Protein AF-0000000080484641 (afdb_homodimer)

Organism: Haloferax mediterranei (strain ATCC 33500 / DSM 1411 / JCM 8866 / NBRC 14739 / NCIMB 2177 / R-4) (NCBI:txid523841)

pLDDT: mean 89.18, std 10.52, range [43.72, 98.56]

Solvent-accessible surface area (backbone atoms only — not comparable to full-atom values): 38291 Å² total; per-residue (Å²): 122,86,26,67,58,47,54,75,57,40,50,69,64,42,72,39,56,69,81,46,86,76,39,49,81,76,60,45,34,33,40,39,73,81,62,83,60,88,78,47,63,72,84,51,63,92,36,39,43,51,30,42,44,50,34,90,86,9,46,79,42,72,52,88,68,81,78,69,57,48,57,32,37,16,72,53,69,93,43,76,86,44,43,40,74,44,72,57,58,30,45,37,58,31,45,49,15,28,66,90,40,46,70,49,51,60,19,43,52,46,46,53,40,48,52,18,39,46,52,48,50,48,30,52,48,65,74,60,62,40,94,82,47,67,57,55,37,54,54,47,37,54,46,52,53,48,46,34,49,44,46,47,37,43,46,24,47,48,28,33,45,49,28,53,48,50,55,51,53,46,66,68,68,51,94,65,78,76,70,51,76,59,67,55,80,39,39,55,76,66,14,35,43,75,93,81,52,42,64,35,53,31,68,58,41,26,71,65,46,64,45,56,62,50,38,24,38,38,36,33,69,43,20,64,63,48,47,54,43,43,53,52,34,48,34,31,65,74,53,36,50,67,61,55,71,58,40,82,52,97,75,34,49,26,30,50,44,80,37,64,67,46,50,81,50,94,75,78,52,76,88,54,48,47,80,91,47,24,28,49,40,40,26,56,55,26,46,56,50,46,57,52,60,47,44,51,51,46,44,47,52,16,62,59,68,46,93,70,94,68,61,68,60,34,36,74,83,45,44,43,34,39,41,35,86,35,44,42,53,62,74,44,28,67,43,20,51,60,83,30,31,52,32,61,67,57,29,50,54,47,51,61,71,61,98,120,87,28,68,61,48,53,73,57,39,49,69,63,42,72,40,56,68,81,48,87,77,40,50,80,76,58,44,34,32,42,39,75,79,62,81,62,88,78,46,62,71,87,51,63,90,37,41,44,51,29,42,44,50,35,91,86,8,46,78,41,72,52,88,68,80,79,69,57,48,58,33,38,17,72,54,68,93,43,76,85,43,44,40,74,44,70,57,57,31,47,37,58,32,45,50,16,29,65,88,38,46,69,49,50,59,20,43,51,47,44,51,41,47,53,19,39,47,54,48,51,48,30,53,49,65,74,59,64,38,93,83,55,60,61,56,32,56,54,48,34,53,46,51,52,49,46,34,48,43,46,46,36,42,47,25,45,47,28,32,46,50,25,53,48,49,56,51,54,48,66,68,68,51,93,66,77,75,69,53,76,58,65,57,80,39,38,55,75,66,14,32,43,74,93,80,51,42,64,33,54,32,68,58,41,25,72,66,43,65,46,56,63,50,38,24,37,38,36,33,68,43,20,64,63,50,47,55,43,41,54,51,34,49,34,32,65,75,52,36,50,67,60,55,73,58,40,81,52,97,74,35,49,27,31,49,46,78,38,62,69,45,50,81,50,93,75,77,53,77,88,52,48,44,80,92,47,24,27,48,39,40,25,56,56,26,46,56,50,46,56,51,61,47,43,52,52,47,42,47,55,17,62,58,68,47,93,68,93,68,61,69,60,35,36,75,83,44,45,43,35,40,41,35,86,35,43,43,54,62,76,44,29,67,43,20,50,60,82,30,30,52,33,61,66,57,28,52,53,48,50,61,71,58,98

Radius of gyration: 27.82 Å; Cα contacts (8 Å, |Δi|>4): 1122; chains: 2; bounding box: 61×85×72 Å

Foldseek 3Di:
DPAAADLVQDVQPHLFHSPQVQADQLAQKEFAQPDDHPVDDPVCPNPRIWGWDADNNNYTDTDDDDDQFDKYKYLDDPDPLFWDFDPLQFCCNWFVRHPQQSVLVRVLVVLLVLLLVLLLQLLQLFVDPDDPDPVSFVVNFVSVLVNLVSLQVNLLSVQLNVQVSVVVQVVPPDPDCLPDRRDNGHLLVLAFDDPVGHGDALVNNCVVRVADSLLSVLSPVLNLLSVLSVVVNCCCVPVVDIFDTWDQDPLTIKDQCVGPPNVSDPQDDPVQADPNRIGFDQLVSLVSSLSSVCSSVSNVCSRPVDPTDTDGTRRPSIGMITRHLRSSSNVCSVCCSPVVVRCPVVSVVSVVSVD/DPAAADLVQDVQPHLFHSPQVQADQLAFKEFAQPDDHPSDDPVCPRPRIWGWDADNHNYTDTDDDDDQFDKYKYLDDPDPLFWDFDPLQFCCNWFVRHPQQSVLVRVLVVLLVLLLVLLLQLLQLFVDQDDPRQVSFVVNFVSVLVNLVSLQVNLLSVQLNVQVSVVVQVVPPDPDCLPDRRDNGGLLVLAFDDPVGHGDALVNNCVVRVADSLLSVLSPVLNLLSVLSVVVNCCCVPVVDIFDTWDQDPLTIKDQCVGPPNVSDPQDDPVQADPPRIGFDQLVSLVSSLSSVCSSVSNVCSRPVDPTDTDGTRRPSIGMITHHLRSSSNVCSVCCSPVVVRCPVVSVVSVVSVD

Secondary structure (DSSP, 8-state):
--S---HHHHHHHSS--S--TT------EEE-TT---TTS-GGGTT-SEEEEEE-TTSPEEEE----SSEEEEESS-SSTTT-B--HHHHHHHHT---HHHHTTHHHHHHHHHHHHHHHHHHHHHHHT--TT-THHHHHHHHHHHHHHHHHHHHHHHHHHHHHHHHHHHHHHH--S----PPPSS-THHHHEETTTTEEPPHHHHHHHH---HHHHHHHHHHHHHHHHHHHHHHHHHHH-----PEEE-SSSEEEETTSTTGGG-----GGG--GGGEEESHHHHHHHHHHHHHHHHHHHHHHTTS---PPPPSSTT-EEEEE-TTGGGGGGHHHHHTTTTT-HHHHHHHHHHH-/--S---HHHHHHHSS--S--TT------EEE-TT---TTS-GGGTT-SEEEEEE-TTSPEEEE----SSEEEEESS-SSTTT-B--HHHHHHHHT---HHHHTTHHHHHHHHHHHHHHHHHHHHHHHT--SS-HHHHHHHHHHHHHHHHHHHHHHHHHHHHHHHHHHHHHHHH-SS----PPPSS-THHHHEETTTTEEPPHHHHHHHH---HHHHHHHHHHHHHHHHHHHHHHHHHHH-----PEEE-SSSEEEETTSTTGGG-----GGG--GGGEEESHHHHHHHHHHHHHHHHHHHHHHTTS---PPPPSSTT-EEEEE-TTGGGGGGHHHHHTTTTT-HHHHHHHHHHH-

Sequence (710 aa):
MKGEVEFSELEKKTPFTTALRGRVIPAGNIYDPEHDNEELPDFTQGEDWLNFVPDAEGNLRFYKGEPISGVYFGKEPANPETDLNNTFVELYYQRLSFPHIAGLVPSLLDDLRNLATVLSKMAHYQSNIPSGSWAIQRFIQTELEYLFLQSRSIYDGLQFIIANTWKMIYSVEEEDDFSAQLPTSSFRKMALIGEDQEPISADSLVKKYGIPESLAEFYSNEAPIFSKIRDFRDSIVHHGDSPETIFITEDGLAVDTTAEPYCKFDIWENNQLLENELAPLWPFVAYVVKQTVTALDRFLSGLLAKPLHLPYKLAEGYDVYMRGPHITNLNHLDSLISSDQWGEEFVNTVEDRLFMKGEVEFSELEKKTPFTTALRGRVIPAGNIYDPEHDNEELPDFTQGEDWLNFVPDAEGNLRFYKGEPISGVYFGKEPANPETDLNNTFVELYYQRLSFPHIAGLVPSLLDDLRNLATVLSKMAHYQSNIPSGSWAIQRFIQTELEYLFLQSRSIYDGLQFIIANTWKMIYSVEEEDDFSAQLPTSSFRKMALIGEDQEPISADSLVKKYGIPESLAEFYSNEAPIFSKIRDFRDSIVHHGDSPETIFITEDGLAVDTTAEPYCKFDIWENNQLLENELAPLWPFVAYVVKQTVTALDRFLSGLLAKPLHLPYKLAEGYDVYMRGPHITNLNHLDSLISSDQWGEEFVNTVEDRLF

Nearest PDB structures (foldseek):
  7x8v-assembly5_E  TM=2.483E-01  e=1.360E+00  Oryza sativa Japonica Group
  2acl-assembly1_B  TM=1.605E-01  e=7.419E-01  Mus musculus
  8w6f-assembly2_B  TM=5.232E-01  e=1.969E+00  artificial sequences
  7x8v-assembly5_E  TM=2.472E-01  e=1.523E+00  Oryza sativa Japonica Group
  8w6f-assembly1_A  TM=2.973E-01  e=4.479E+00  artificial sequences

Structure (mmCIF, N/CA/C/O backbone):
data_AF-0000000080484641-model_v1
#
loop_
_entity.id
_entity.type
_entity.pdbx_description
1 polymer 'Apea-like HEPN domain-containing protein'
#
loop_
_atom_site.group_PDB
_atom_site.id
_atom_site.type_symbol
_atom_site.label_atom_id
_atom_site.label_alt_id
_atom_site.label_comp_id
_atom_site.label_asym_id
_atom_site.label_entity_id
_atom_site.label_seq_id
_atom_site.pdbx_PDB_ins_code
_atom_site.Cartn_x
_atom_site.Cartn_y
_atom_site.Cartn_z
_atom_site.occupancy
_atom_site.B_iso_or_equiv
_atom_site.auth_seq_id
_atom_site.auth_comp_id
_atom_site.auth_asym_id
_atom_site.auth_atom_id
_atom_site.pdbx_PDB_model_num
ATOM 1 N N . MET A 1 1 ? -12.57 23.25 4.684 1 44.5 1 MET A N 1
ATOM 2 C CA . MET A 1 1 ? -13.523 24.188 5.289 1 44.5 1 MET A CA 1
ATOM 3 C C . MET A 1 1 ? -14.117 25.109 4.242 1 44.5 1 MET A C 1
ATOM 5 O O . MET A 1 1 ? -13.391 25.859 3.582 1 44.5 1 MET A O 1
ATOM 9 N N . LYS A 1 2 ? -15.172 24.688 3.762 1 49.16 2 LYS A N 1
ATOM 10 C CA . LYS A 1 2 ? -15.727 25.297 2.555 1 49.16 2 LYS A CA 1
ATOM 11 C C . LYS A 1 2 ? -16.344 26.656 2.861 1 49.16 2 LYS A C 1
ATOM 13 O O . LYS A 1 2 ? -16.703 27.406 1.948 1 49.16 2 LYS A O 1
ATOM 18 N N . GLY A 1 3 ? -16.703 26.891 4.02 1 49.53 3 GLY A N 1
ATOM 19 C CA . GLY A 1 3 ? -17.422 28.156 4.117 1 49.53 3 GLY A CA 1
ATOM 20 C C . GLY A 1 3 ? -16.5 29.328 4.449 1 49.53 3 GLY A C 1
ATOM 21 O O . GLY A 1 3 ? -15.469 29.141 5.09 1 49.53 3 GLY A O 1
ATOM 22 N N . GLU A 1 4 ? -16.688 30.406 3.656 1 63.16 4 GLU A N 1
ATOM 23 C CA . GLU A 1 4 ? -15.969 31.641 3.979 1 63.16 4 GLU A CA 1
ATOM 24 C C . GLU A 1 4 ? -16.375 32.156 5.352 1 63.16 4 GLU A C 1
ATOM 26 O O . GLU A 1 4 ? -17.562 32.312 5.645 1 63.16 4 GLU A O 1
ATOM 31 N N . VAL A 1 5 ? -15.531 32.125 6.297 1 70.12 5 VAL A N 1
ATOM 32 C CA . VAL A 1 5 ? -15.789 32.562 7.664 1 70.12 5 VAL A CA 1
ATOM 33 C C . VAL A 1 5 ? -15.883 34.094 7.703 1 70.12 5 VAL A C 1
ATOM 35 O O . VAL A 1 5 ? -15.062 34.781 7.098 1 70.12 5 VAL A O 1
ATOM 38 N N . GLU A 1 6 ? -17.031 34.594 8.289 1 73.62 6 GLU A N 1
ATOM 39 C CA . GLU A 1 6 ? -17.109 36.031 8.539 1 73.62 6 GLU A CA 1
ATOM 40 C C . GLU A 1 6 ? -15.953 36.531 9.398 1 73.62 6 GLU A C 1
ATOM 42 O O . GLU A 1 6 ? -15.711 36 10.484 1 73.62 6 GLU A O 1
ATOM 47 N N . PHE A 1 7 ? -15.336 37.531 8.945 1 75.94 7 PHE A N 1
ATOM 48 C CA . PHE A 1 7 ? -14.125 38.031 9.57 1 75.94 7 PHE A CA 1
ATOM 49 C C . PHE A 1 7 ? -14.406 38.5 10.992 1 75.94 7 PHE A C 1
ATOM 51 O O . PHE A 1 7 ? -13.586 38.312 11.891 1 75.94 7 PHE A O 1
ATOM 58 N N . SER A 1 8 ? -15.562 39.125 11.18 1 76.38 8 SER A N 1
ATOM 59 C CA . SER A 1 8 ? -15.914 39.656 12.5 1 76.38 8 SER A CA 1
ATOM 60 C C . SER A 1 8 ? -16.016 38.531 13.523 1 76.38 8 SER A C 1
ATOM 62 O O . SER A 1 8 ? -15.562 38.688 14.664 1 76.38 8 SER A O 1
ATOM 64 N N . GLU A 1 9 ? -16.422 37.469 13.125 1 80.94 9 GLU A N 1
ATOM 65 C CA . GLU A 1 9 ? -16.578 36.312 14.008 1 80.94 9 GLU A CA 1
ATOM 66 C C . GLU A 1 9 ? -15.242 35.656 14.305 1 80.94 9 GLU A C 1
ATOM 68 O O . GLU A 1 9 ? -14.984 35.25 15.438 1 80.94 9 GLU A O 1
ATOM 73 N N . LEU A 1 10 ? -14.461 35.656 13.43 1 84.94 10 LEU A N 1
ATOM 74 C CA . LEU A 1 10 ? -13.164 35 13.547 1 84.94 10 LEU A CA 1
ATOM 75 C C . LEU A 1 10 ? -12.273 35.75 14.555 1 84.94 10 LEU A C 1
ATOM 77 O O . LEU A 1 10 ? -11.711 35.125 15.453 1 84.94 10 LEU A O 1
ATOM 81 N N . GLU A 1 11 ? -12.172 37 14.422 1 81.56 11 GLU A N 1
ATOM 82 C CA . GLU A 1 11 ? -11.258 37.812 15.234 1 81.56 11 GLU A CA 1
ATOM 83 C C . GLU A 1 11 ? -11.719 37.844 16.688 1 81.56 11 GLU A C 1
ATOM 85 O O . GLU A 1 11 ? -10.898 37.875 17.609 1 81.56 11 GLU A O 1
ATOM 90 N N . LYS A 1 12 ? -12.969 37.75 16.859 1 83.5 12 LYS A N 1
ATOM 91 C CA . LYS A 1 12 ? -13.531 37.875 18.203 1 83.5 12 LYS A CA 1
ATOM 92 C C . LYS A 1 12 ? -13.469 36.562 18.953 1 83.5 12 LYS A C 1
ATOM 94 O O . LYS A 1 12 ? -13.336 36.531 20.172 1 83.5 12 LYS A O 1
ATOM 99 N N . LYS A 1 13 ? -13.477 35.594 18.203 1 87.81 13 LYS A N 1
ATOM 100 C CA . LYS A 1 13 ? -13.75 34.312 18.875 1 87.81 13 LYS A CA 1
ATOM 101 C C . LYS A 1 13 ? -12.555 33.375 18.781 1 87.81 13 LYS A C 1
ATOM 103 O O . LYS A 1 13 ? -12.484 32.375 19.484 1 87.81 13 LYS A O 1
ATOM 108 N N . THR A 1 14 ? -11.656 33.719 17.969 1 90.25 14 THR A N 1
ATOM 109 C CA . THR A 1 14 ? -10.523 32.812 17.75 1 90.25 14 THR A CA 1
ATOM 110 C C . THR A 1 14 ? -9.211 33.594 17.75 1 90.25 14 THR A C 1
ATOM 112 O O . THR A 1 14 ? -9.211 34.812 17.672 1 90.25 14 THR A O 1
ATOM 115 N N . PRO A 1 15 ? -8.156 32.875 17.844 1 91.44 15 PRO A N 1
ATOM 116 C CA . PRO A 1 15 ? -6.859 33.562 17.844 1 91.44 15 PRO A CA 1
ATOM 117 C C . PRO A 1 15 ? -6.395 33.938 16.438 1 91.44 15 PRO A C 1
ATOM 119 O O . PRO A 1 15 ? -5.293 34.469 16.266 1 91.44 15 PRO A O 1
ATOM 122 N N . PHE A 1 16 ? -7.145 33.719 15.461 1 92.94 16 PHE A N 1
ATOM 123 C CA . PHE A 1 16 ? -6.715 33.906 14.078 1 92.94 16 PHE A CA 1
ATOM 124 C C . PHE A 1 16 ? -6.863 35.375 13.664 1 92.94 16 PHE A C 1
ATOM 126 O O . PHE A 1 16 ? -7.836 36.031 14.039 1 92.94 16 PHE A O 1
ATOM 133 N N . THR A 1 17 ? -5.891 35.781 12.891 1 91.19 17 THR A N 1
ATOM 134 C CA . THR A 1 17 ? -5.941 37.125 12.336 1 91.19 17 THR A CA 1
ATOM 135 C C . THR A 1 17 ? -7.02 37.219 11.258 1 91.19 17 THR A C 1
ATOM 137 O O . THR A 1 17 ? -7.379 36.219 10.633 1 91.19 17 THR A O 1
ATOM 140 N N . THR A 1 18 ? -7.484 38.406 11.039 1 87.88 18 THR A N 1
ATOM 141 C CA . THR A 1 18 ? -8.414 38.656 9.945 1 87.88 18 THR A CA 1
ATOM 142 C C . THR A 1 18 ? -7.664 39.031 8.672 1 87.88 18 THR A C 1
ATOM 144 O O . THR A 1 18 ? -8.242 39.062 7.582 1 87.88 18 THR A O 1
ATOM 147 N N . ALA A 1 19 ? -6.449 39.406 8.852 1 86.75 19 ALA A N 1
ATOM 148 C CA . ALA A 1 19 ? -5.617 39.688 7.688 1 86.75 19 ALA A CA 1
ATOM 149 C C . ALA A 1 19 ? -5.105 38.406 7.043 1 86.75 19 ALA A C 1
ATOM 151 O O . ALA A 1 19 ? -3.902 38.156 7.039 1 86.75 19 ALA A O 1
ATOM 152 N N . LEU A 1 20 ? -5.98 37.75 6.445 1 88.19 20 LEU A N 1
ATOM 153 C CA . LEU A 1 20 ? -5.656 36.438 5.895 1 88.19 20 LEU A CA 1
ATOM 154 C C . LEU A 1 20 ? -4.816 36.562 4.629 1 88.19 20 LEU A C 1
ATOM 156 O O . LEU A 1 20 ? -4.004 35.688 4.324 1 88.19 20 LEU A O 1
ATOM 160 N N . ARG A 1 21 ? -5.023 37.656 3.883 1 86.56 21 ARG A N 1
ATOM 161 C CA . ARG A 1 21 ? -4.254 37.969 2.68 1 86.56 21 ARG A CA 1
ATOM 162 C C . ARG A 1 21 ? -4.309 36.781 1.7 1 86.56 21 ARG A C 1
ATOM 164 O O . ARG A 1 21 ? -3.271 36.312 1.238 1 86.56 21 ARG A O 1
ATOM 171 N N . GLY A 1 22 ? -5.5 36.25 1.446 1 86 22 GLY A N 1
ATOM 172 C CA . GLY A 1 22 ? -5.719 35.188 0.465 1 86 22 GLY A CA 1
ATOM 173 C C . GLY A 1 22 ? -5.605 33.781 1.047 1 86 22 GLY A C 1
ATOM 174 O O . GLY A 1 22 ? -5.895 32.812 0.369 1 86 22 GLY A O 1
ATOM 175 N N . ARG A 1 23 ? -5.211 33.75 2.314 1 90.25 23 ARG A N 1
ATOM 176 C CA . ARG A 1 23 ? -5.078 32.438 2.98 1 90.25 23 ARG A CA 1
ATOM 177 C C . ARG A 1 23 ? -6.406 32 3.574 1 90.25 23 ARG A C 1
ATOM 179 O O . ARG A 1 23 ? -7.367 32.781 3.621 1 90.25 23 ARG A O 1
ATOM 186 N N . VAL A 1 24 ? -6.41 30.719 3.904 1 89.38 24 VAL A N 1
ATOM 187 C CA . VAL A 1 24 ? -7.555 30.141 4.602 1 89.38 24 VAL A CA 1
ATOM 188 C C . VAL A 1 24 ? -7.113 29.625 5.969 1 89.38 24 VAL A C 1
ATOM 190 O O . VAL A 1 24 ? -5.918 29.484 6.23 1 89.38 24 VAL A O 1
ATOM 193 N N . ILE A 1 25 ? -8.086 29.469 6.809 1 89.06 25 ILE A N 1
ATOM 194 C CA . ILE A 1 25 ? -7.816 28.797 8.078 1 89.06 25 ILE A CA 1
ATOM 195 C C . ILE A 1 25 ? -7.812 27.281 7.867 1 89.06 25 ILE A C 1
ATOM 197 O O . ILE A 1 25 ? -8.867 26.672 7.641 1 89.06 25 ILE A O 1
ATOM 201 N N . PRO A 1 26 ? -6.664 26.656 8.055 1 86.88 26 PRO A N 1
ATOM 202 C CA . PRO A 1 26 ? -6.531 25.266 7.609 1 86.88 26 PRO A CA 1
ATOM 203 C C . PRO A 1 26 ? -7.102 24.281 8.617 1 86.88 26 PRO A C 1
ATOM 205 O O . PRO A 1 26 ? -7.332 23.109 8.281 1 86.88 26 PRO A O 1
ATOM 208 N N . ALA A 1 27 ? -7.258 24.688 9.883 1 85.56 27 ALA A N 1
ATOM 209 C CA . ALA A 1 27 ? -7.801 23.812 10.922 1 85.56 27 ALA A CA 1
ATOM 210 C C . ALA A 1 27 ? -8.516 24.625 12 1 85.56 27 ALA A C 1
ATOM 212 O O . ALA A 1 27 ? -8.047 25.688 12.398 1 85.56 27 ALA A O 1
ATOM 213 N N . GLY A 1 28 ? -9.602 24.047 12.43 1 88 28 GLY A N 1
ATOM 214 C CA . GLY A 1 28 ? -10.391 24.734 13.438 1 88 28 GLY A CA 1
ATOM 215 C C . GLY A 1 28 ? -10.211 24.156 14.828 1 88 28 GLY A C 1
ATOM 216 O O . GLY A 1 28 ? -11.109 24.266 15.672 1 88 28 GLY A O 1
ATOM 217 N N . ASN A 1 29 ? -9.094 23.516 15.062 1 94.5 29 ASN A N 1
ATOM 218 C CA . ASN A 1 29 ? -8.781 22.938 16.375 1 94.5 29 ASN A CA 1
ATOM 219 C C . ASN A 1 29 ? -7.754 23.781 17.109 1 94.5 29 ASN A C 1
ATOM 221 O O . ASN A 1 29 ? -6.648 24.016 16.609 1 94.5 29 ASN A O 1
ATOM 225 N N . ILE A 1 30 ? -8.156 24.203 18.312 1 95.31 30 ILE A N 1
ATOM 226 C CA . ILE A 1 30 ? -7.297 25.062 19.141 1 95.31 30 ILE A CA 1
ATOM 227 C C . ILE A 1 30 ? -7.203 24.484 20.547 1 95.31 30 ILE A C 1
ATOM 229 O O . ILE A 1 30 ? -8.219 24.125 21.141 1 95.31 30 ILE A O 1
ATOM 233 N N . TYR A 1 31 ? -6.027 24.328 21 1 96.56 31 TYR A N 1
ATOM 234 C CA . TYR A 1 31 ? -5.781 23.953 22.391 1 96.56 31 TYR A CA 1
ATOM 235 C C . TYR A 1 31 ? -5.25 25.141 23.188 1 96.56 31 TYR A C 1
ATOM 237 O O . TYR A 1 31 ? -4.125 25.594 22.953 1 96.56 31 TYR A O 1
ATOM 245 N N . ASP A 1 32 ? -6.066 25.625 24.078 1 93.62 32 ASP A N 1
ATOM 246 C CA . ASP A 1 32 ? -5.707 26.766 24.906 1 93.62 32 ASP A CA 1
ATOM 247 C C . ASP A 1 32 ? -6.438 26.719 26.25 1 93.62 32 ASP A C 1
ATOM 249 O O . ASP A 1 32 ? -7.477 27.359 26.422 1 93.62 32 ASP A O 1
ATOM 253 N N . PRO A 1 33 ? -5.812 26.141 27.203 1 91.44 33 PRO A N 1
ATOM 254 C CA . PRO A 1 33 ? -6.449 25.984 28.516 1 91.44 33 PRO A CA 1
ATOM 255 C C . PRO A 1 33 ? -6.715 27.328 29.203 1 91.44 33 PRO A C 1
ATOM 257 O O . PRO A 1 33 ? -7.547 27.391 30.109 1 91.44 33 PRO A O 1
ATOM 260 N N . GLU A 1 34 ? -6.098 28.344 28.766 1 87.12 34 GLU A N 1
ATOM 261 C CA . GLU A 1 34 ? -6.227 29.641 29.438 1 87.12 34 GLU A CA 1
ATOM 262 C C . GLU A 1 34 ? -7.145 30.578 28.656 1 87.12 34 GLU A C 1
ATOM 264 O O . GLU A 1 34 ? -7.297 31.734 29.016 1 87.12 34 GLU A O 1
ATOM 269 N N . HIS A 1 35 ? -7.676 29.906 27.688 1 84.06 35 HIS A N 1
ATOM 270 C CA . HIS A 1 35 ? -8.516 30.766 26.859 1 84.06 35 HIS A CA 1
ATOM 271 C C . HIS A 1 35 ? -9.805 31.141 27.594 1 84.06 35 HIS A C 1
ATOM 273 O O . HIS A 1 35 ? -10.516 30.266 28.094 1 84.06 35 HIS A O 1
ATOM 279 N N . ASP A 1 36 ? -10 32.5 27.828 1 80.31 36 ASP A N 1
ATOM 280 C CA . ASP A 1 36 ? -11.242 33.031 28.391 1 80.31 36 ASP A CA 1
ATOM 281 C C . ASP A 1 36 ? -11.836 34.094 27.484 1 80.31 36 ASP A C 1
ATOM 283 O O . ASP A 1 36 ? -11.25 35.156 27.312 1 80.31 36 ASP A O 1
ATOM 287 N N . ASN A 1 37 ? -12.953 33.656 26.828 1 81.19 37 ASN A N 1
ATOM 288 C CA . ASN A 1 37 ? -13.609 34.594 25.922 1 81.19 37 ASN A CA 1
ATOM 289 C C . ASN A 1 37 ? -15.125 34.562 26.109 1 81.19 37 ASN A C 1
ATOM 291 O O . ASN A 1 37 ? -15.773 33.531 25.891 1 81.19 37 ASN A O 1
ATOM 295 N N . GLU A 1 38 ? -15.719 35.75 26.391 1 84.69 38 GLU A N 1
ATOM 296 C CA . GLU A 1 38 ? -17.141 35.875 26.672 1 84.69 38 GLU A CA 1
ATOM 297 C C . GLU A 1 38 ? -17.969 35.75 25.406 1 84.69 38 GLU A C 1
ATOM 299 O O . GLU A 1 38 ? -19.172 35.469 25.469 1 84.69 38 GLU A O 1
ATOM 304 N N . GLU A 1 39 ? -17.312 35.812 24.312 1 85.81 39 GLU A N 1
ATOM 305 C CA . GLU A 1 39 ? -18.031 35.75 23.031 1 85.81 39 GLU A CA 1
ATOM 306 C C . GLU A 1 39 ? -18.266 34.312 22.609 1 85.81 39 GLU A C 1
ATOM 308 O O . GLU A 1 39 ? -19.047 34.062 21.688 1 85.81 39 GLU A O 1
ATOM 313 N N . LEU A 1 40 ? -17.672 33.406 23.281 1 89.5 40 LEU A N 1
ATOM 314 C CA . LEU A 1 40 ? -17.828 32 22.953 1 89.5 40 LEU A CA 1
ATOM 315 C C . LEU A 1 40 ? -19.062 31.406 23.625 1 89.5 40 LEU A C 1
ATOM 317 O O . LEU A 1 40 ? -19.547 31.953 24.625 1 89.5 40 LEU A O 1
ATOM 321 N N . PRO A 1 41 ? -19.578 30.344 22.984 1 88.94 41 PRO A N 1
ATOM 322 C CA . PRO A 1 41 ? -20.703 29.672 23.656 1 88.94 41 PRO A CA 1
ATOM 323 C C . PRO A 1 41 ? -20.375 29.234 25.078 1 88.94 41 PRO A C 1
ATOM 325 O O . PRO A 1 41 ? -19.25 28.812 25.344 1 88.94 41 PRO A O 1
ATOM 328 N N . ASP A 1 42 ? -21.375 29.219 25.891 1 88.69 42 ASP A N 1
ATOM 329 C CA . ASP A 1 42 ? -21.203 28.922 27.312 1 88.69 42 ASP A CA 1
ATOM 330 C C . ASP A 1 42 ? -20.562 27.562 27.531 1 88.69 42 ASP A C 1
ATOM 332 O O . ASP A 1 42 ? -19.75 27.375 28.438 1 88.69 42 ASP A O 1
ATOM 336 N N . PHE A 1 43 ? -20.938 26.688 26.734 1 87.31 43 PHE A N 1
ATOM 337 C CA . PHE A 1 43 ? -20.5 25.312 26.953 1 87.31 43 PHE A CA 1
ATOM 338 C C . PHE A 1 43 ? -19.016 25.172 26.688 1 87.31 43 PHE A C 1
ATOM 340 O O . PHE A 1 43 ? -18.406 24.156 27.047 1 87.31 43 PHE A O 1
ATOM 347 N N . THR A 1 44 ? -18.453 26.125 26.031 1 87.56 44 THR A N 1
ATOM 348 C CA . THR A 1 44 ? -17.016 26.094 25.766 1 87.56 44 THR A CA 1
ATOM 349 C C . THR A 1 44 ? -16.234 26.578 26.984 1 87.56 44 THR A C 1
ATOM 351 O O . THR A 1 44 ? -15.016 26.406 27.047 1 87.56 44 THR A O 1
ATOM 354 N N . GLN A 1 45 ? -16.938 27.172 27.906 1 83.69 45 GLN A N 1
ATOM 355 C CA . GLN A 1 45 ? -16.266 27.734 29.062 1 83.69 45 GLN A CA 1
ATOM 356 C C . GLN A 1 45 ? -15.609 26.641 29.906 1 83.69 45 GLN A C 1
ATOM 358 O O . GLN A 1 45 ? -16.25 25.641 30.25 1 83.69 45 GLN A O 1
ATOM 363 N N . GLY A 1 46 ? -14.336 26.844 30.203 1 82.44 46 GLY A N 1
ATOM 364 C CA . GLY A 1 46 ? -13.586 25.891 31.016 1 82.44 46 GLY A CA 1
ATOM 365 C C . GLY A 1 46 ? -13.016 24.75 30.203 1 82.44 46 GLY A C 1
ATOM 366 O O . GLY A 1 46 ? -12.312 23.891 30.75 1 82.44 46 GLY A O 1
ATOM 367 N N . GLU A 1 47 ? -13.32 24.766 28.922 1 89.5 47 GLU A N 1
ATOM 368 C CA . GLU A 1 47 ? -12.766 23.719 28.047 1 89.5 47 GLU A CA 1
ATOM 369 C C . GLU A 1 47 ? -11.359 24.094 27.578 1 89.5 47 GLU A C 1
ATOM 371 O O . GLU A 1 47 ? -11.102 25.25 27.25 1 89.5 47 GLU A O 1
ATOM 376 N N . ASP A 1 48 ? -10.492 23.125 27.625 1 93.75 48 ASP A N 1
ATOM 377 C CA . ASP A 1 48 ? -9.133 23.359 27.156 1 93.75 48 ASP A CA 1
ATOM 378 C C . ASP A 1 48 ? -9.094 23.438 25.625 1 93.75 48 ASP A C 1
ATOM 380 O O . ASP A 1 48 ? -8.227 24.109 25.062 1 93.75 48 ASP A O 1
ATOM 384 N N . TRP A 1 49 ? -10 22.703 25.047 1 95 49 TRP A N 1
ATOM 385 C CA . TRP A 1 49 ? -10.062 22.641 23.594 1 95 49 TRP A CA 1
ATOM 386 C C . TRP A 1 49 ? -11.188 23.516 23.047 1 95 49 TRP A C 1
ATOM 388 O O . TRP A 1 49 ? -12.297 23.5 23.578 1 95 49 TRP A O 1
ATOM 398 N N . LEU A 1 50 ? -10.82 24.297 22.094 1 92.38 50 LEU A N 1
ATOM 399 C CA . LEU A 1 50 ? -11.773 25.094 21.312 1 92.38 50 LEU A CA 1
ATOM 400 C C . LEU A 1 50 ? -11.82 24.625 19.859 1 92.38 50 LEU A C 1
ATOM 402 O O . LEU A 1 50 ? -10.961 24.984 19.062 1 92.38 50 LEU A O 1
ATOM 406 N N . ASN A 1 51 ? -12.844 23.906 19.516 1 92.69 51 ASN A N 1
ATOM 407 C CA . ASN A 1 51 ? -13 23.375 18.156 1 92.69 51 ASN A CA 1
ATOM 408 C C . ASN A 1 51 ? -14.148 24.047 17.422 1 92.69 51 ASN A C 1
ATOM 410 O O . ASN A 1 51 ? -15.203 24.312 18 1 92.69 51 ASN A O 1
ATOM 414 N N . PHE A 1 52 ? -13.859 24.406 16.172 1 90.44 52 PHE A N 1
ATOM 415 C CA . PHE A 1 52 ? -14.945 25.016 15.422 1 90.44 52 PHE A CA 1
ATOM 416 C C . PHE A 1 52 ? -14.875 24.625 13.945 1 90.44 52 PHE A C 1
ATOM 418 O O . PHE A 1 52 ? -13.836 24.156 13.477 1 90.44 52 PHE A O 1
ATOM 425 N N . VAL A 1 53 ? -16.047 24.641 13.234 1 87.25 53 VAL A N 1
ATOM 426 C CA . VAL A 1 53 ? -16.172 24.484 11.789 1 87.25 53 VAL A CA 1
ATOM 427 C C . VAL A 1 53 ? -17.078 25.578 11.219 1 87.25 53 VAL A C 1
ATOM 429 O O . VAL A 1 53 ? -18.047 25.984 11.867 1 87.25 53 VAL A O 1
ATOM 432 N N . PRO A 1 54 ? -16.609 26.031 10.109 1 81 54 PRO A N 1
ATOM 433 C CA . PRO A 1 54 ? -17.531 26.984 9.477 1 81 54 PRO A CA 1
ATOM 434 C C . PRO A 1 54 ? -18.766 26.312 8.906 1 81 54 PRO A C 1
ATOM 436 O O . PRO A 1 54 ? -18.688 25.203 8.375 1 81 54 PRO A O 1
ATOM 439 N N . ASP A 1 55 ? -19.859 26.938 9.094 1 78.25 55 ASP A N 1
ATOM 440 C CA . ASP A 1 55 ? -21.078 26.422 8.453 1 78.25 55 ASP A CA 1
ATOM 441 C C . ASP A 1 55 ? -21.25 27.016 7.055 1 78.25 55 ASP A C 1
ATOM 443 O O . ASP A 1 55 ? -20.359 27.719 6.559 1 78.25 55 ASP A O 1
ATOM 447 N N . ALA A 1 56 ? -22.312 26.641 6.41 1 75.44 56 ALA A N 1
ATOM 448 C CA . ALA A 1 56 ? -22.578 27.031 5.023 1 75.44 56 ALA A CA 1
ATOM 449 C C . ALA A 1 56 ? -22.688 28.547 4.891 1 75.44 56 ALA A C 1
ATOM 451 O O . ALA A 1 56 ? -22.391 29.109 3.834 1 75.44 56 ALA A O 1
ATOM 452 N N . GLU A 1 57 ? -23.109 29.156 5.973 1 75.88 57 GLU A N 1
ATOM 453 C CA . GLU A 1 57 ? -23.328 30.609 5.938 1 75.88 57 GLU A CA 1
ATOM 454 C C . GLU A 1 57 ? -22.062 31.359 6.359 1 75.88 57 GLU A C 1
ATOM 456 O O . GLU A 1 57 ? -22.031 32.594 6.324 1 75.88 57 GLU A O 1
ATOM 461 N N . GLY A 1 58 ? -21.031 30.625 6.746 1 75.12 58 GLY A N 1
ATOM 462 C CA . GLY A 1 58 ? -19.781 31.25 7.137 1 75.12 58 GLY A CA 1
ATOM 463 C C . GLY A 1 58 ? -19.656 31.469 8.633 1 75.12 58 GLY A C 1
ATOM 464 O O . GLY A 1 58 ? -18.656 32.031 9.109 1 75.12 58 GLY A O 1
ATOM 465 N N . ASN A 1 59 ? -20.688 31.047 9.32 1 80.62 59 ASN A N 1
ATOM 466 C CA . ASN A 1 59 ? -20.641 31.156 10.773 1 80.62 59 ASN A CA 1
ATOM 467 C C . ASN A 1 59 ? -19.812 30.031 11.383 1 80.62 59 ASN A C 1
ATOM 469 O O . ASN A 1 59 ? -19.781 28.922 10.844 1 80.62 59 ASN A O 1
ATOM 473 N N . LEU A 1 60 ? -19.234 30.453 12.555 1 87.25 60 LEU A N 1
ATOM 474 C CA . LEU A 1 60 ? -18.438 29.438 13.25 1 87.25 60 LEU A CA 1
ATOM 475 C C . LEU A 1 60 ? -19.328 28.594 14.148 1 87.25 60 LEU A C 1
ATOM 477 O O . LEU A 1 60 ? -20.047 29.109 15 1 87.25 60 LEU A O 1
ATOM 481 N N . ARG A 1 61 ? -19.266 27.359 13.883 1 89.44 61 ARG A N 1
ATOM 482 C CA . ARG A 1 61 ? -19.922 26.391 14.766 1 89.44 61 ARG A CA 1
ATOM 483 C C . ARG A 1 61 ? -18.906 25.703 15.672 1 89.44 61 ARG A C 1
ATOM 485 O O . ARG A 1 61 ? -17.969 25.062 15.18 1 89.44 61 ARG A O 1
ATOM 492 N N . PHE A 1 62 ? -19.156 25.844 16.969 1 90.56 62 PHE A N 1
ATOM 493 C CA . PHE A 1 62 ? -18.234 25.281 17.953 1 90.56 62 PHE A CA 1
ATOM 494 C C . PHE A 1 62 ? -18.734 23.922 18.453 1 90.56 62 PHE A C 1
ATOM 496 O O . PHE A 1 62 ? -19.938 23.672 18.453 1 90.56 62 PHE A O 1
ATOM 503 N N . TYR A 1 63 ? -17.797 23.031 18.766 1 88.88 63 TYR A N 1
ATOM 504 C CA . TYR A 1 63 ? -18.156 21.719 19.297 1 88.88 63 TYR A CA 1
ATOM 505 C C . TYR A 1 63 ? -17.156 21.281 20.359 1 88.88 63 TYR A C 1
ATOM 507 O O . TYR A 1 63 ? -16 21.719 20.359 1 88.88 63 TYR A O 1
ATOM 515 N N . LYS A 1 64 ? -17.688 20.438 21.25 1 88.12 64 LYS A N 1
ATOM 516 C CA . LYS A 1 64 ? -16.859 19.906 22.328 1 88.12 64 LYS A CA 1
ATOM 517 C C . LYS A 1 64 ? -16.109 18.656 21.875 1 88.12 64 LYS A C 1
ATOM 519 O O . LYS A 1 64 ? -16.625 17.859 21.078 1 88.12 64 LYS A O 1
ATOM 524 N N . GLY A 1 65 ? -14.883 18.547 22.453 1 89.12 65 GLY A N 1
ATOM 525 C CA . GLY A 1 65 ? -14.164 17.312 22.234 1 89.12 65 GLY A CA 1
ATOM 526 C C . GLY A 1 65 ? -12.68 17.5 22.016 1 89.12 65 GLY A C 1
ATOM 527 O O . GLY A 1 65 ? -12.242 18.547 21.531 1 89.12 65 GLY A O 1
ATOM 528 N N . GLU A 1 66 ? -11.961 16.5 22.453 1 90.88 66 GLU A N 1
ATOM 529 C CA . GLU A 1 66 ? -10.523 16.438 22.188 1 90.88 66 GLU A CA 1
ATOM 530 C C . GLU A 1 66 ? -10.227 15.594 20.953 1 90.88 66 GLU A C 1
ATOM 532 O O . GLU A 1 66 ? -10.586 14.414 20.891 1 90.88 66 GLU A O 1
ATOM 537 N N . PRO A 1 67 ? -9.562 16.203 20 1 90.06 67 PRO A N 1
ATOM 538 C CA . PRO A 1 67 ? -9.242 15.406 18.812 1 90.06 67 PRO A CA 1
ATOM 539 C C . PRO A 1 67 ? -8.203 14.32 19.109 1 90.06 67 PRO A C 1
ATOM 541 O O . PRO A 1 67 ? -7.191 14.594 19.75 1 90.06 67 PRO A O 1
ATOM 544 N N . ILE A 1 68 ? -8.43 13.164 18.562 1 84.75 68 ILE A N 1
ATOM 545 C CA . ILE A 1 68 ? -7.512 12.047 18.734 1 84.75 68 ILE A CA 1
ATOM 546 C C . ILE A 1 68 ? -6.383 12.148 17.703 1 84.75 68 ILE A C 1
ATOM 548 O O . ILE A 1 68 ? -5.25 11.742 17.984 1 84.75 68 ILE A O 1
ATOM 552 N N . SER A 1 69 ? -6.746 12.672 16.562 1 89.19 69 SER A N 1
ATOM 553 C CA . SER A 1 69 ? -5.797 12.852 15.469 1 89.19 69 SER A CA 1
ATOM 554 C C . SER A 1 69 ? -6.051 14.156 14.719 1 89.19 69 SER A C 1
ATOM 556 O O . SER A 1 69 ? -7.168 14.672 14.734 1 89.19 69 SER A O 1
ATOM 558 N N . GLY A 1 70 ? -4.988 14.727 14.172 1 90.88 70 GLY A N 1
ATOM 559 C CA . GLY A 1 70 ? -5.133 15.945 13.391 1 90.88 70 GLY A CA 1
ATOM 560 C C . GLY A 1 70 ? -4.047 16.969 13.664 1 90.88 70 GLY A C 1
ATOM 561 O O . GLY A 1 70 ? -2.953 16.609 14.109 1 90.88 70 GLY A O 1
ATOM 562 N N . VAL A 1 71 ? -4.375 18.125 13.195 1 95.62 71 VAL A N 1
ATOM 563 C CA . VAL A 1 71 ? -3.496 19.266 13.422 1 95.62 71 VAL A CA 1
ATOM 564 C C . VAL A 1 71 ? -4.23 20.344 14.219 1 95.62 71 VAL A C 1
ATOM 566 O O . VAL A 1 71 ? -5.438 20.531 14.062 1 95.62 71 VAL A O 1
ATOM 569 N N . TYR A 1 72 ? -3.51 20.953 15.156 1 96.31 72 TYR A N 1
ATOM 570 C CA . TYR A 1 72 ? -4.156 21.984 15.961 1 96.31 72 TYR A CA 1
ATOM 571 C C . TYR A 1 72 ? -3.18 23.094 16.312 1 96.31 72 TYR A C 1
ATOM 573 O O . TYR A 1 72 ? -1.963 22.922 16.219 1 96.31 72 TYR A O 1
ATOM 581 N N . PHE A 1 73 ? -3.781 24.234 16.609 1 97.12 73 PHE A N 1
ATOM 582 C CA . PHE A 1 73 ? -3.023 25.375 17.109 1 97.12 73 PHE A CA 1
ATOM 583 C C . PHE A 1 73 ? -3.016 25.391 18.641 1 97.12 73 PHE A C 1
ATOM 585 O O . PHE A 1 73 ? -4.059 25.219 19.266 1 97.12 73 PHE A O 1
ATOM 592 N N . GLY A 1 74 ? -1.837 25.578 19.203 1 97.12 74 GLY A N 1
ATOM 593 C CA . GLY A 1 74 ? -1.742 25.625 20.641 1 97.12 74 GLY A CA 1
ATOM 594 C C . GLY A 1 74 ? -0.601 26.484 21.141 1 97.12 74 GLY A C 1
ATOM 595 O O . GLY A 1 74 ? 0.403 26.656 20.438 1 97.12 74 GLY A O 1
ATOM 596 N N . LYS A 1 75 ? -0.772 27.031 22.297 1 95.12 75 LYS A N 1
ATOM 597 C CA . LYS A 1 75 ? 0.319 27.75 22.938 1 95.12 75 LYS A CA 1
ATOM 598 C C . LYS A 1 75 ? 1.367 26.797 23.5 1 95.12 75 LYS A C 1
ATOM 600 O O . LYS A 1 75 ? 2.521 27.188 23.703 1 95.12 75 LYS A O 1
ATOM 605 N N . GLU A 1 76 ? 0.876 25.672 23.766 1 95.25 76 GLU A N 1
ATOM 606 C CA . GLU A 1 76 ? 1.659 24.5 24.188 1 95.25 76 GLU A CA 1
ATOM 607 C C . GLU A 1 76 ? 1.034 23.203 23.688 1 95.25 76 GLU A C 1
ATOM 609 O O . GLU A 1 76 ? -0.135 23.188 23.297 1 95.25 76 GLU A O 1
ATOM 614 N N . PRO A 1 77 ? 1.879 22.234 23.594 1 96.06 77 PRO A N 1
ATOM 615 C CA . PRO A 1 77 ? 1.246 20.984 23.172 1 96.06 77 PRO A CA 1
ATOM 616 C C . PRO A 1 77 ? 0.274 20.438 24.219 1 96.06 77 PRO A C 1
ATOM 618 O O . PRO A 1 77 ? 0.549 20.516 25.422 1 96.06 77 PRO A O 1
ATOM 621 N N . ALA A 1 78 ? -0.813 19.922 23.75 1 95.88 78 ALA A N 1
ATOM 622 C CA . ALA A 1 78 ? -1.765 19.281 24.656 1 95.88 78 ALA A CA 1
ATOM 623 C C . ALA A 1 78 ? -1.146 18.062 25.344 1 95.88 78 ALA A C 1
ATOM 625 O O . ALA A 1 78 ? -1.383 17.828 26.516 1 95.88 78 ALA A O 1
ATOM 626 N N . ASN A 1 79 ? -0.433 17.297 24.578 1 93.31 79 ASN A N 1
ATOM 627 C CA . ASN A 1 79 ? 0.37 16.188 25.094 1 93.31 79 ASN A CA 1
ATOM 628 C C . ASN A 1 79 ? 1.829 16.312 24.672 1 93.31 79 ASN A C 1
ATOM 630 O O . ASN A 1 79 ? 2.186 15.914 23.547 1 93.31 79 ASN A O 1
ATOM 634 N N . PRO A 1 80 ? 2.641 16.719 25.516 1 91.31 80 PRO A N 1
ATOM 635 C CA . PRO A 1 80 ? 4.039 16.969 25.156 1 91.31 80 PRO A CA 1
ATOM 636 C C . PRO A 1 80 ? 4.793 15.672 24.844 1 91.31 80 PRO A C 1
ATOM 638 O O . PRO A 1 80 ? 5.836 15.711 24.188 1 91.31 80 PRO A O 1
ATOM 641 N N . GLU A 1 81 ? 4.285 14.602 25.25 1 84.88 81 GLU A N 1
ATOM 642 C CA . GLU A 1 81 ? 4.965 13.328 25.047 1 84.88 81 GLU A CA 1
ATOM 643 C C . GLU A 1 81 ? 4.688 12.766 23.656 1 84.88 81 GLU A C 1
ATOM 645 O O . GLU A 1 81 ? 5.516 12.039 23.094 1 84.88 81 GLU A O 1
ATOM 650 N N . THR A 1 82 ? 3.576 13.203 23.109 1 88.81 82 THR A N 1
ATOM 651 C CA . THR A 1 82 ? 3.168 12.469 21.906 1 88.81 82 THR A CA 1
ATOM 652 C C . THR A 1 82 ? 2.936 13.43 20.75 1 88.81 82 THR A C 1
ATOM 654 O O . THR A 1 82 ? 3.061 13.047 19.578 1 88.81 82 THR A O 1
ATOM 657 N N . ASP A 1 83 ? 2.561 14.648 21 1 93.88 83 ASP A N 1
ATOM 658 C CA . ASP A 1 83 ? 2.248 15.586 19.938 1 93.88 83 ASP A CA 1
ATOM 659 C C . ASP A 1 83 ? 3.52 16.203 19.359 1 93.88 83 ASP A C 1
ATOM 661 O O . ASP A 1 83 ? 4.457 16.516 20.094 1 93.88 83 ASP A O 1
ATOM 665 N N . LEU A 1 84 ? 3.514 16.312 18.031 1 93.5 84 LEU A N 1
ATOM 666 C CA . LEU A 1 84 ? 4.738 16.719 17.344 1 93.5 84 LEU A CA 1
ATOM 667 C C . LEU A 1 84 ? 4.613 18.141 16.797 1 93.5 84 LEU A C 1
ATOM 669 O O . LEU A 1 84 ? 3.564 18.5 16.266 1 93.5 84 LEU A O 1
ATOM 673 N N . ASN A 1 85 ? 5.621 18.875 17.047 1 92.81 85 ASN A N 1
ATOM 674 C CA . ASN A 1 85 ? 5.793 20.156 16.359 1 92.81 85 ASN A CA 1
ATOM 675 C C . ASN A 1 85 ? 6.809 20.047 15.234 1 92.81 85 ASN A C 1
ATOM 677 O O . ASN A 1 85 ? 7.988 19.781 15.477 1 92.81 85 ASN A O 1
ATOM 681 N N . ASN A 1 86 ? 6.352 20.125 14.016 1 90.94 86 ASN A N 1
ATOM 682 C CA . ASN A 1 86 ? 7.168 20.031 12.812 1 90.94 86 ASN A CA 1
ATOM 683 C C . ASN A 1 86 ? 7.234 21.359 12.062 1 90.94 86 ASN A C 1
ATOM 685 O O . ASN A 1 86 ? 6.215 22.016 11.883 1 90.94 86 ASN A O 1
ATOM 689 N N . THR A 1 87 ? 8.438 21.734 11.672 1 94 87 THR A N 1
ATOM 690 C CA . THR A 1 87 ? 8.664 23.031 11.047 1 94 87 THR A CA 1
ATOM 691 C C . THR A 1 87 ? 7.855 23.156 9.758 1 94 87 THR A C 1
ATOM 693 O O . THR A 1 87 ? 7.383 24.234 9.414 1 94 87 THR A O 1
ATOM 696 N N . PHE A 1 88 ? 7.785 22.062 9.039 1 96.56 88 PHE A N 1
ATOM 697 C CA . PHE A 1 88 ? 7.008 22.062 7.805 1 96.56 88 PHE A CA 1
ATOM 698 C C . PHE A 1 88 ? 5.543 22.359 8.086 1 96.56 88 PHE A C 1
ATOM 700 O O . PHE A 1 88 ? 4.941 23.219 7.441 1 96.56 88 PHE A O 1
ATOM 707 N N . VAL A 1 89 ? 5.031 21.703 9.078 1 95.69 89 VAL A N 1
ATOM 708 C CA . VAL A 1 89 ? 3.629 21.891 9.438 1 95.69 89 VAL A CA 1
ATOM 709 C C . VAL A 1 89 ? 3.404 23.297 9.953 1 95.69 89 VAL A C 1
ATOM 711 O O . VAL A 1 89 ? 2.43 23.953 9.578 1 95.69 89 VAL A O 1
ATOM 714 N N . GLU A 1 90 ? 4.332 23.75 10.703 1 96.38 90 GLU A N 1
ATOM 715 C CA . GLU A 1 90 ? 4.277 25.109 11.25 1 96.38 90 GLU A CA 1
ATOM 716 C C . GLU A 1 90 ? 4.207 26.141 10.133 1 96.38 90 GLU A C 1
ATOM 718 O O . GLU A 1 90 ? 3.342 27.016 10.148 1 96.38 90 GLU A O 1
ATOM 723 N N . LEU A 1 91 ? 5.012 26.031 9.234 1 95.5 91 LEU A N 1
ATOM 724 C CA . LEU A 1 91 ? 5.102 27.016 8.172 1 95.5 91 LEU A CA 1
ATOM 725 C C . LEU A 1 91 ? 3.842 27.016 7.309 1 95.5 91 LEU A C 1
ATOM 727 O O . LEU A 1 91 ? 3.256 28.062 7.043 1 95.5 91 LEU A O 1
ATOM 731 N N . TYR A 1 92 ? 3.387 25.922 6.93 1 96.25 92 TYR A N 1
ATOM 732 C CA . TYR A 1 92 ? 2.293 25.828 5.969 1 96.25 92 TYR A CA 1
ATOM 733 C C . TYR A 1 92 ? 0.958 26.141 6.629 1 96.25 92 TYR A C 1
ATOM 735 O O . TYR A 1 92 ? 0.073 26.734 6.004 1 96.25 92 TYR A O 1
ATOM 743 N N . TYR A 1 93 ? 0.824 25.797 7.844 1 96.25 93 TYR A N 1
ATOM 744 C CA . TYR A 1 93 ? -0.438 26.078 8.523 1 96.25 93 TYR A CA 1
ATOM 745 C C . TYR A 1 93 ? -0.501 27.531 8.984 1 96.25 93 TYR A C 1
ATOM 747 O O . TYR A 1 93 ? -1.573 28.141 9 1 96.25 93 TYR A O 1
ATOM 755 N N . GLN A 1 94 ? 0.658 28.125 9.289 1 96 94 GLN A N 1
ATOM 756 C CA . GLN A 1 94 ? 0.681 29.469 9.836 1 96 94 GLN A CA 1
ATOM 757 C C . GLN A 1 94 ? 0.795 30.516 8.719 1 96 94 GLN A C 1
ATOM 759 O O . GLN A 1 94 ? 0.259 31.625 8.836 1 96 94 GLN A O 1
ATOM 764 N N . ARG A 1 95 ? 1.475 30.141 7.664 1 93.56 95 ARG A N 1
ATOM 765 C CA . ARG A 1 95 ? 1.866 31.234 6.781 1 93.56 95 ARG A CA 1
ATOM 766 C C . ARG A 1 95 ? 1.505 30.922 5.332 1 93.56 95 ARG A C 1
ATOM 768 O O . ARG A 1 95 ? 1.262 31.828 4.535 1 93.56 95 ARG A O 1
ATOM 775 N N . LEU A 1 96 ? 1.381 29.672 4.988 1 93.88 96 LEU A N 1
ATOM 776 C CA . LEU A 1 96 ? 1.247 29.344 3.576 1 93.88 96 LEU A CA 1
ATOM 777 C C . LEU A 1 96 ? -0.04 28.562 3.318 1 93.88 96 LEU A C 1
ATOM 779 O O . LEU A 1 96 ? -0.098 27.734 2.408 1 93.88 96 LEU A O 1
ATOM 783 N N . SER A 1 97 ? -1.021 28.812 4.09 1 93.62 97 SER A N 1
ATOM 784 C CA . SER A 1 97 ? -2.277 28.094 3.965 1 93.62 97 SER A CA 1
ATOM 785 C C . SER A 1 97 ? -3.152 28.672 2.863 1 93.62 97 SER A C 1
ATOM 787 O O . SER A 1 97 ? -4.324 28.984 3.09 1 93.62 97 SER A O 1
ATOM 789 N N . PHE A 1 98 ? -2.574 28.812 1.705 1 90.62 98 PHE A N 1
ATOM 790 C CA . PHE A 1 98 ? -3.348 29.266 0.553 1 90.62 98 PHE A CA 1
ATOM 791 C C . PHE A 1 98 ? -4.262 28.141 0.053 1 90.62 98 PHE A C 1
ATOM 793 O O . PHE A 1 98 ? -3.934 26.969 0.169 1 90.62 98 PHE A O 1
ATOM 800 N N . PRO A 1 99 ? -5.371 28.5 -0.528 1 87.81 99 PRO A N 1
ATOM 801 C CA . PRO A 1 99 ? -6.383 27.5 -0.876 1 87.81 99 PRO A CA 1
ATOM 802 C C . PRO A 1 99 ? -5.816 26.359 -1.715 1 87.81 99 PRO A C 1
ATOM 804 O O . PRO A 1 99 ? -6.121 25.188 -1.46 1 87.81 99 PRO A O 1
ATOM 807 N N . HIS A 1 100 ? -4.961 26.594 -2.666 1 85.75 100 HIS A N 1
ATOM 808 C CA . HIS A 1 100 ? -4.43 25.578 -3.576 1 85.75 100 HIS A CA 1
ATOM 809 C C . HIS A 1 100 ? -3.387 24.703 -2.885 1 85.75 100 HIS A C 1
ATOM 811 O O . HIS A 1 100 ? -3.016 23.656 -3.396 1 85.75 100 HIS A O 1
ATOM 817 N N . ILE A 1 101 ? -2.912 25.172 -1.695 1 90.31 101 ILE A N 1
ATOM 818 C CA . ILE A 1 101 ? -1.91 24.422 -0.938 1 90.31 101 ILE A CA 1
ATOM 819 C C . ILE A 1 101 ? -2.564 23.766 0.274 1 90.31 101 ILE A C 1
ATOM 821 O O . ILE A 1 101 ? -2.25 22.625 0.613 1 90.31 101 ILE A O 1
ATOM 825 N N . ALA A 1 102 ? -3.502 24.469 0.811 1 89.75 102 ALA A N 1
ATOM 826 C CA . ALA A 1 102 ? -4.148 24.047 2.049 1 89.75 102 ALA A CA 1
ATOM 827 C C . ALA A 1 102 ? -4.875 22.719 1.855 1 89.75 102 ALA A C 1
ATOM 829 O O . ALA A 1 102 ? -5.02 21.938 2.801 1 89.75 102 ALA A O 1
ATOM 830 N N . GLY A 1 103 ? -5.238 22.438 0.676 1 86.81 103 GLY A N 1
ATOM 831 C CA . GLY A 1 103 ? -5.914 21.188 0.385 1 86.81 103 GLY A CA 1
ATOM 832 C C . GLY A 1 103 ? -4.953 20.031 0.2 1 86.81 103 GLY A C 1
ATOM 833 O O . GLY A 1 103 ? -5.359 18.859 0.264 1 86.81 103 GLY A O 1
ATOM 834 N N . LEU A 1 104 ? -3.674 20.281 0.07 1 89.44 104 LEU A N 1
ATOM 835 C CA . LEU A 1 104 ? -2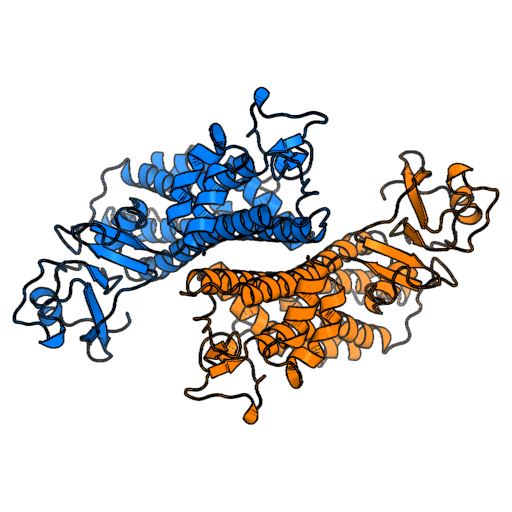.674 19.281 -0.252 1 89.44 104 LEU A CA 1
ATOM 836 C C . LEU A 1 104 ? -1.946 18.812 1.006 1 89.44 104 LEU A C 1
ATOM 838 O O . LEU A 1 104 ? -1.58 17.641 1.119 1 89.44 104 LEU A O 1
ATOM 842 N N . VAL A 1 105 ? -1.807 19.641 1.979 1 93.12 105 VAL A N 1
ATOM 843 C CA . VAL A 1 105 ? -0.93 19.406 3.123 1 93.12 105 VAL A CA 1
ATOM 844 C C . VAL A 1 105 ? -1.523 18.328 4.02 1 93.12 105 VAL A C 1
ATOM 846 O O . VAL A 1 105 ? -0.818 17.406 4.438 1 93.12 105 VAL A O 1
ATOM 849 N N . PRO A 1 106 ? -2.838 18.359 4.219 1 90.69 106 PRO A N 1
ATOM 850 C CA . PRO A 1 106 ? -3.404 17.312 5.086 1 90.69 106 PRO A CA 1
ATOM 851 C C . PRO A 1 106 ? -3.156 15.906 4.551 1 90.69 106 PRO A C 1
ATOM 853 O O . PRO A 1 106 ? -2.895 14.992 5.332 1 90.69 106 PRO A O 1
ATOM 856 N N . SER A 1 107 ? -3.207 15.781 3.291 1 90.44 107 SER A N 1
ATOM 857 C CA . SER A 1 107 ? -2.961 14.469 2.689 1 90.44 107 SER A CA 1
ATOM 858 C C . SER A 1 107 ? -1.528 14.008 2.936 1 90.44 107 SER A C 1
ATOM 860 O O . SER A 1 107 ? -1.288 12.836 3.211 1 90.44 107 SER A O 1
ATOM 862 N N . LEU A 1 108 ? -0.666 14.891 2.824 1 93.62 108 LEU A N 1
ATOM 863 C CA . LEU A 1 108 ? 0.736 14.578 3.078 1 93.62 108 LEU A CA 1
ATOM 864 C C . LEU A 1 108 ? 0.95 14.188 4.539 1 93.62 108 LEU A C 1
ATOM 866 O O . LEU A 1 108 ? 1.688 13.242 4.832 1 93.62 108 LEU A O 1
ATOM 870 N N . LEU A 1 109 ? 0.296 14.859 5.406 1 93.75 109 LEU A N 1
ATOM 871 C CA . LEU A 1 109 ? 0.439 14.57 6.832 1 93.75 109 LEU A CA 1
ATOM 872 C C . LEU A 1 109 ? -0.186 13.227 7.18 1 93.75 109 LEU A C 1
ATOM 874 O O . LEU A 1 109 ? 0.305 12.516 8.062 1 93.75 109 LEU A O 1
ATOM 878 N N . ASP A 1 110 ? -1.223 12.914 6.508 1 92.12 110 ASP A N 1
ATOM 879 C CA . ASP A 1 110 ? -1.824 11.602 6.703 1 92.12 110 ASP A CA 1
ATOM 880 C C . ASP A 1 110 ? -0.863 10.492 6.285 1 92.12 110 ASP A C 1
ATOM 882 O O . ASP A 1 110 ? -0.814 9.438 6.918 1 92.12 110 ASP A O 1
ATOM 886 N N . ASP A 1 111 ? -0.123 10.703 5.227 1 93.94 111 ASP A N 1
ATOM 887 C CA . ASP A 1 111 ? 0.893 9.75 4.801 1 93.94 111 ASP A CA 1
ATOM 888 C C . ASP A 1 111 ? 1.979 9.586 5.863 1 93.94 111 ASP A C 1
ATOM 890 O O . ASP A 1 111 ? 2.492 8.492 6.074 1 93.94 111 ASP A O 1
ATOM 894 N N . LEU A 1 112 ? 2.291 10.664 6.488 1 95 112 LEU A N 1
ATOM 895 C CA . LEU A 1 112 ? 3.26 10.594 7.574 1 95 112 LEU A CA 1
ATOM 896 C C . LEU A 1 112 ? 2.725 9.75 8.727 1 95 112 LEU A C 1
ATOM 898 O O . LEU A 1 112 ? 3.455 8.93 9.297 1 95 112 LEU A O 1
ATOM 902 N N . ARG A 1 113 ? 1.517 9.969 9.031 1 94 113 ARG A N 1
ATOM 903 C CA . ARG A 1 113 ? 0.888 9.18 10.086 1 94 113 ARG A CA 1
ATOM 904 C C . ARG A 1 113 ? 0.832 7.703 9.703 1 94 113 ARG A C 1
ATOM 906 O O . ARG A 1 113 ? 0.955 6.828 10.562 1 94 113 ARG A O 1
ATOM 913 N N . ASN A 1 114 ? 0.62 7.434 8.453 1 95.19 114 ASN A N 1
ATOM 914 C CA . ASN A 1 114 ? 0.629 6.051 7.98 1 95.19 114 ASN A CA 1
ATOM 915 C C . ASN A 1 114 ? 1.994 5.398 8.18 1 95.19 114 ASN A C 1
ATOM 917 O O . ASN A 1 114 ? 2.078 4.238 8.586 1 95.19 114 ASN A O 1
ATOM 921 N N . LEU A 1 115 ? 3.039 6.148 7.906 1 97.38 115 LEU A N 1
ATOM 922 C CA . LEU A 1 115 ? 4.379 5.617 8.141 1 97.38 115 LEU A CA 1
ATOM 923 C C . LEU A 1 115 ? 4.578 5.281 9.617 1 97.38 115 LEU A C 1
ATOM 925 O O . LEU A 1 115 ? 5.133 4.23 9.945 1 97.38 115 LEU A O 1
ATOM 929 N N . ALA A 1 116 ? 4.105 6.195 10.43 1 97.12 116 ALA A N 1
ATOM 930 C CA . ALA A 1 116 ? 4.207 5.961 11.867 1 97.12 116 ALA A CA 1
ATOM 931 C C . ALA A 1 116 ? 3.404 4.727 12.281 1 97.12 116 ALA A C 1
ATOM 933 O O . ALA A 1 116 ? 3.818 3.98 13.172 1 97.12 116 ALA A O 1
ATOM 934 N N . THR A 1 117 ? 2.299 4.555 11.672 1 96.19 117 THR A N 1
ATOM 935 C CA . THR A 1 117 ? 1.444 3.408 11.953 1 96.19 117 THR A CA 1
ATOM 936 C C . THR A 1 117 ? 2.141 2.107 11.555 1 96.19 117 THR A C 1
ATOM 938 O O . THR A 1 117 ? 2.049 1.107 12.273 1 96.19 117 THR A O 1
ATOM 941 N N . VAL A 1 118 ? 2.824 2.105 10.453 1 98.06 118 VAL A N 1
ATOM 942 C CA . VAL A 1 118 ? 3.576 0.938 10 1 98.06 118 VAL A CA 1
ATOM 943 C C . VAL A 1 118 ? 4.57 0.514 11.078 1 98.06 118 VAL A C 1
ATOM 945 O O . VAL A 1 118 ? 4.715 -0.677 11.367 1 98.06 118 VAL A O 1
ATOM 948 N N . LEU A 1 119 ? 5.211 1.487 11.703 1 98.25 119 LEU A N 1
ATOM 949 C CA . LEU A 1 119 ? 6.164 1.183 12.766 1 98.25 119 LEU A CA 1
ATOM 950 C C . LEU A 1 119 ? 5.48 0.471 13.93 1 98.25 119 LEU A C 1
ATOM 952 O O . LEU A 1 119 ? 6.004 -0.511 14.461 1 98.25 119 LEU A O 1
ATOM 956 N N . SER A 1 120 ? 4.348 0.945 14.266 1 96.44 120 SER A N 1
ATOM 957 C CA . SER A 1 120 ? 3.602 0.329 15.359 1 96.44 120 SER A CA 1
ATOM 958 C C . SER A 1 120 ? 3.18 -1.093 15.008 1 96.44 120 SER A C 1
ATOM 960 O O . SER A 1 120 ? 3.244 -1.992 15.852 1 96.44 120 SER A O 1
ATOM 962 N N . LYS A 1 121 ? 2.723 -1.304 13.836 1 96.12 121 LYS A N 1
ATOM 963 C CA . LYS A 1 121 ? 2.291 -2.633 13.406 1 96.12 121 LYS A CA 1
ATOM 964 C C . LYS A 1 121 ? 3.449 -3.625 13.445 1 96.12 121 LYS A C 1
ATOM 966 O O . LYS A 1 121 ? 3.312 -4.727 13.977 1 96.12 121 LYS A O 1
ATOM 971 N N . MET A 1 122 ? 4.539 -3.213 12.93 1 96.62 122 MET A N 1
ATOM 972 C CA . MET A 1 122 ? 5.707 -4.09 12.914 1 96.62 122 MET A CA 1
ATOM 973 C C . MET A 1 122 ? 6.152 -4.418 14.336 1 96.62 122 MET A C 1
ATOM 975 O O . MET A 1 122 ? 6.512 -5.562 14.625 1 96.62 122 MET A O 1
ATOM 979 N N . ALA A 1 123 ? 6.137 -3.367 15.156 1 96.12 123 ALA A N 1
ATOM 980 C CA . ALA A 1 123 ? 6.477 -3.598 16.562 1 96.12 123 ALA A CA 1
ATOM 981 C C . ALA A 1 123 ? 5.512 -4.586 17.203 1 96.12 123 ALA A C 1
ATOM 983 O O . ALA A 1 123 ? 5.934 -5.48 17.938 1 96.12 123 ALA A O 1
ATOM 984 N N . HIS A 1 124 ? 4.316 -4.41 16.906 1 93 124 HIS A N 1
ATOM 985 C CA . HIS A 1 124 ? 3.283 -5.293 17.438 1 93 124 HIS A CA 1
ATOM 986 C C . HIS A 1 124 ? 3.5 -6.73 16.984 1 93 124 HIS A C 1
ATOM 988 O O . HIS A 1 124 ? 3.371 -7.664 17.781 1 93 124 HIS A O 1
ATOM 994 N N . TYR A 1 125 ? 3.834 -6.91 15.727 1 92.69 125 TYR A N 1
ATOM 995 C CA . TYR A 1 125 ? 4.094 -8.25 15.211 1 92.69 125 TYR A CA 1
ATOM 996 C C . TYR A 1 125 ? 5.328 -8.859 15.867 1 92.69 125 TYR A C 1
ATOM 998 O O . TYR A 1 125 ? 5.336 -10.047 16.203 1 92.69 125 TYR A O 1
ATOM 1006 N N . GLN A 1 126 ? 6.309 -8.086 15.992 1 92.69 126 GLN A N 1
ATOM 1007 C CA . GLN A 1 126 ? 7.543 -8.57 16.594 1 92.69 126 GLN A CA 1
ATOM 1008 C C . GLN A 1 126 ? 7.32 -9.016 18.031 1 92.69 126 GLN A C 1
ATOM 1010 O O . GLN A 1 126 ? 7.953 -9.961 18.5 1 92.69 126 GLN A O 1
ATOM 1015 N N . SER A 1 127 ? 6.445 -8.32 18.719 1 90.19 127 SER A N 1
ATOM 1016 C CA . SER A 1 127 ? 6.184 -8.641 20.109 1 90.19 127 SER A CA 1
ATOM 1017 C C . SER A 1 127 ? 5.375 -9.922 20.25 1 90.19 127 SER A C 1
ATOM 1019 O O . SER A 1 127 ? 5.328 -10.523 21.328 1 90.19 127 SER A O 1
ATOM 1021 N N . ASN A 1 128 ? 4.719 -10.32 19.203 1 82.69 128 ASN A N 1
ATOM 1022 C CA . ASN A 1 128 ? 3.805 -11.453 19.266 1 82.69 128 ASN A CA 1
ATOM 1023 C C . ASN A 1 128 ? 4.227 -12.578 18.328 1 82.69 128 ASN A C 1
ATOM 1025 O O . ASN A 1 128 ? 3.389 -13.18 17.656 1 82.69 128 ASN A O 1
ATOM 1029 N N . ILE A 1 129 ? 5.434 -12.695 18.156 1 76.38 129 ILE A N 1
ATOM 1030 C CA . ILE A 1 129 ? 5.938 -13.766 17.297 1 76.38 129 ILE A CA 1
ATOM 1031 C C . ILE A 1 129 ? 5.738 -15.117 17.984 1 76.38 129 ILE A C 1
ATOM 1033 O O . ILE A 1 129 ? 6.273 -15.352 19.078 1 76.38 129 ILE A O 1
ATOM 1037 N N . PRO A 1 130 ? 4.699 -15.789 17.328 1 67.44 130 PRO A N 1
ATOM 1038 C CA . PRO A 1 130 ? 4.617 -17.125 17.922 1 67.44 130 PRO A CA 1
ATOM 1039 C C . PRO A 1 130 ? 5.879 -17.953 17.688 1 67.44 130 PRO A C 1
ATOM 1041 O O . PRO A 1 130 ? 6.648 -17.656 16.766 1 67.44 130 PRO A O 1
ATOM 1044 N N . SER A 1 131 ? 6.07 -18.922 18.516 1 56.22 131 SER A N 1
ATOM 1045 C CA . SER A 1 131 ? 7.152 -19.875 18.297 1 56.22 131 SER A CA 1
ATOM 1046 C C . SER A 1 131 ? 7.031 -20.547 16.938 1 56.22 131 SER A C 1
ATOM 1048 O O . SER A 1 131 ? 6.023 -21.188 16.656 1 56.22 131 SER A O 1
ATOM 1050 N N . GLY A 1 132 ? 7.805 -20.125 15.852 1 54.97 132 GLY A N 1
ATOM 1051 C CA . GLY A 1 132 ? 7.938 -20.812 14.578 1 54.97 132 GLY A CA 1
ATOM 1052 C C . GLY A 1 132 ? 7.141 -20.172 13.461 1 54.97 132 GLY A C 1
ATOM 1053 O O . GLY A 1 132 ? 6.977 -20.75 12.391 1 54.97 132 GLY A O 1
ATOM 1054 N N . SER A 1 133 ? 6.578 -18.969 13.719 1 65.88 133 SER A N 1
ATOM 1055 C CA . SER A 1 133 ? 5.438 -18.75 12.836 1 65.88 133 SER A CA 1
ATOM 1056 C C . SER A 1 133 ? 5.836 -17.922 11.617 1 65.88 133 SER A C 1
ATOM 1058 O O . SER A 1 133 ? 6.328 -16.797 11.758 1 65.88 133 SER A O 1
ATOM 1060 N N . TRP A 1 134 ? 5.969 -18.578 10.453 1 72.81 134 TRP A N 1
ATOM 1061 C CA . TRP A 1 134 ? 6.102 -18.047 9.094 1 72.81 134 TRP A CA 1
ATOM 1062 C C . TRP A 1 134 ? 4.984 -17.062 8.781 1 72.81 134 TRP A C 1
ATOM 1064 O O . TRP A 1 134 ? 5.137 -16.203 7.91 1 72.81 134 TRP A O 1
ATOM 1074 N N . ALA A 1 135 ? 4.082 -17.047 9.531 1 79.81 135 ALA A N 1
ATOM 1075 C CA . ALA A 1 135 ? 2.932 -16.188 9.289 1 79.81 135 ALA A CA 1
ATOM 1076 C C . ALA A 1 135 ? 3.283 -14.719 9.547 1 79.81 135 ALA A C 1
ATOM 1078 O O . ALA A 1 135 ? 2.91 -13.836 8.773 1 79.81 135 ALA A O 1
ATOM 1079 N N . ILE A 1 136 ? 4.125 -14.516 10.43 1 86.88 136 ILE A N 1
ATOM 1080 C CA . ILE A 1 136 ? 4.461 -13.156 10.836 1 86.88 136 ILE A CA 1
ATOM 1081 C C . ILE A 1 136 ? 5.434 -12.547 9.828 1 86.88 136 ILE A C 1
ATOM 1083 O O . ILE A 1 136 ? 5.426 -11.336 9.602 1 86.88 136 ILE A O 1
ATOM 1087 N N . GLN A 1 137 ? 6.168 -13.438 9.172 1 89.19 137 GLN A N 1
ATOM 1088 C CA . GLN A 1 137 ? 7.098 -12.961 8.156 1 89.19 137 GLN A CA 1
ATOM 1089 C C . GLN A 1 137 ? 6.355 -12.25 7.023 1 89.19 137 GLN A C 1
ATOM 1091 O O . GLN A 1 137 ? 6.766 -11.172 6.582 1 89.19 137 GLN A O 1
ATOM 1096 N N . ARG A 1 138 ? 5.285 -12.797 6.648 1 90.88 138 ARG A N 1
ATOM 1097 C CA . ARG A 1 138 ? 4.496 -12.211 5.566 1 90.88 138 ARG A CA 1
ATOM 1098 C C . ARG A 1 138 ? 3.834 -10.914 6.008 1 90.88 138 ARG A C 1
ATOM 1100 O O . ARG A 1 138 ? 3.668 -9.992 5.207 1 90.88 138 ARG A O 1
ATOM 1107 N N . PHE A 1 139 ? 3.467 -10.828 7.34 1 94.38 139 PHE A N 1
ATOM 1108 C CA . PHE A 1 139 ? 2.941 -9.578 7.871 1 94.38 139 PHE A CA 1
ATOM 1109 C C . PHE A 1 139 ? 3.951 -8.445 7.695 1 94.38 139 PHE A C 1
ATOM 1111 O O . PHE A 1 139 ? 3.615 -7.383 7.176 1 94.38 139 PHE A O 1
ATOM 1118 N N . ILE A 1 140 ? 5.145 -8.805 8.016 1 94.94 140 ILE A N 1
ATOM 1119 C CA . ILE A 1 140 ? 6.203 -7.805 7.977 1 94.94 140 ILE A CA 1
ATOM 1120 C C . ILE A 1 140 ? 6.523 -7.445 6.527 1 94.94 140 ILE A C 1
ATOM 1122 O O . ILE A 1 140 ? 6.719 -6.273 6.199 1 94.94 140 ILE A O 1
ATOM 1126 N N . GLN A 1 141 ? 6.508 -8.391 5.684 1 93.62 141 GLN A N 1
ATOM 1127 C CA . GLN A 1 141 ? 6.809 -8.156 4.277 1 93.62 141 GLN A CA 1
ATOM 1128 C C . GLN A 1 141 ? 5.797 -7.195 3.652 1 93.62 141 GLN A C 1
ATOM 1130 O O . GLN A 1 141 ? 6.176 -6.277 2.922 1 93.62 141 GLN A O 1
ATOM 1135 N N . THR A 1 142 ? 4.539 -7.371 3.91 1 95.25 142 THR A N 1
ATOM 1136 C CA . THR A 1 142 ? 3.518 -6.508 3.326 1 95.25 142 THR A CA 1
ATOM 1137 C C . THR A 1 142 ? 3.578 -5.109 3.934 1 95.25 142 THR A C 1
ATOM 1139 O O . THR A 1 142 ? 3.285 -4.121 3.258 1 95.25 142 THR A O 1
ATOM 1142 N N . GLU A 1 143 ? 4.004 -4.969 5.199 1 97.31 143 GLU A N 1
ATOM 1143 C CA . GLU A 1 143 ? 4.207 -3.648 5.789 1 97.31 143 GLU A CA 1
ATOM 1144 C C . GLU A 1 143 ? 5.352 -2.906 5.098 1 97.31 143 GLU A C 1
ATOM 1146 O O . GLU A 1 143 ? 5.277 -1.692 4.898 1 97.31 143 GLU A O 1
ATOM 1151 N N . LEU A 1 144 ? 6.363 -3.695 4.773 1 96.5 144 LEU A N 1
ATOM 1152 C CA . LEU A 1 144 ? 7.488 -3.086 4.07 1 96.5 144 LEU A CA 1
ATOM 1153 C C . LEU A 1 144 ? 7.062 -2.6 2.688 1 96.5 144 LEU A C 1
ATOM 1155 O O . LEU A 1 144 ? 7.453 -1.512 2.26 1 96.5 144 LEU A O 1
ATOM 1159 N N . GLU A 1 145 ? 6.281 -3.416 2.02 1 95.69 145 GLU A N 1
ATOM 1160 C CA . GLU A 1 145 ? 5.754 -2.977 0.732 1 95.69 145 GLU A CA 1
ATOM 1161 C C . GLU A 1 145 ? 4.973 -1.672 0.872 1 95.69 145 GLU A C 1
ATOM 1163 O O . GLU A 1 145 ? 5.215 -0.714 0.136 1 95.69 145 GLU A O 1
ATOM 1168 N N . TYR A 1 146 ? 4.105 -1.642 1.841 1 95.94 146 TYR A N 1
ATOM 1169 C CA . TYR A 1 146 ? 3.277 -0.466 2.074 1 95.94 146 TYR A CA 1
ATOM 1170 C C . TYR A 1 146 ? 4.133 0.742 2.438 1 95.94 146 TYR A C 1
ATOM 1172 O O . TYR A 1 146 ? 3.848 1.863 2.01 1 95.94 146 TYR A O 1
ATOM 1180 N N . LEU A 1 147 ? 5.141 0.504 3.193 1 97.06 147 LEU A N 1
ATOM 1181 C CA . LEU A 1 147 ? 6.055 1.563 3.605 1 97.06 147 LEU A CA 1
ATOM 1182 C C . LEU A 1 147 ? 6.684 2.242 2.391 1 97.06 147 LEU A C 1
ATOM 1184 O O . LEU A 1 147 ? 6.742 3.471 2.324 1 97.06 147 LEU A O 1
ATOM 1188 N N . PHE A 1 148 ? 7.09 1.466 1.451 1 95.88 148 PHE A N 1
ATOM 1189 C CA . PHE A 1 148 ? 7.727 2.029 0.267 1 95.88 148 PHE A CA 1
ATOM 1190 C C . PHE A 1 148 ? 6.703 2.729 -0.619 1 95.88 148 PHE A C 1
ATOM 1192 O O . PHE A 1 148 ? 7.008 3.74 -1.251 1 95.88 148 PHE A O 1
ATOM 1199 N N . LEU A 1 149 ? 5.523 2.174 -0.687 1 93.62 149 LEU A N 1
ATOM 1200 C CA . LEU A 1 149 ? 4.453 2.834 -1.424 1 93.62 149 LEU A CA 1
ATOM 1201 C C . LEU A 1 149 ? 4.156 4.207 -0.832 1 93.62 149 LEU A C 1
ATOM 1203 O O . LEU A 1 149 ? 4.059 5.195 -1.563 1 93.62 149 LEU A O 1
ATOM 1207 N N . GLN A 1 150 ? 4.098 4.27 0.451 1 94.69 150 GLN A N 1
ATOM 1208 C CA . GLN A 1 150 ? 3.803 5.516 1.149 1 94.69 150 GLN A CA 1
ATOM 1209 C C . GLN A 1 150 ? 4.953 6.508 1.011 1 94.69 150 GLN A C 1
ATOM 1211 O O . GLN A 1 150 ? 4.73 7.707 0.847 1 94.69 150 GLN A O 1
ATOM 1216 N N . SER A 1 151 ? 6.164 6.008 1.108 1 96.75 151 SER A N 1
ATOM 1217 C CA . SER A 1 151 ? 7.328 6.883 0.992 1 96.75 151 SER A CA 1
ATOM 1218 C C . SER A 1 151 ? 7.371 7.566 -0.371 1 96.75 151 SER A C 1
ATOM 1220 O O . SER A 1 151 ? 7.609 8.773 -0.458 1 96.75 151 SER A O 1
ATOM 1222 N N . ARG A 1 152 ? 7.133 6.82 -1.384 1 95.06 152 ARG A N 1
ATOM 1223 C CA . ARG A 1 152 ? 7.086 7.395 -2.727 1 95.06 152 ARG A CA 1
ATOM 1224 C C . ARG A 1 152 ? 5.957 8.414 -2.846 1 95.06 152 ARG A C 1
ATOM 1226 O O . ARG A 1 152 ? 6.129 9.461 -3.465 1 95.06 152 ARG A O 1
ATOM 1233 N N . SER A 1 153 ? 4.848 8.117 -2.268 1 92.94 153 SER A N 1
ATOM 1234 C CA . SER A 1 153 ? 3.697 9.016 -2.287 1 92.94 153 SER A CA 1
ATOM 1235 C C . SER A 1 153 ? 4.02 10.344 -1.614 1 92.94 153 SER A C 1
ATOM 1237 O O . SER A 1 153 ? 3.604 11.406 -2.086 1 92.94 153 SER A O 1
ATOM 1239 N N . ILE A 1 154 ? 4.727 10.266 -0.578 1 95.75 154 ILE A N 1
ATOM 1240 C CA . ILE A 1 154 ? 5.086 11.461 0.176 1 95.75 154 ILE A CA 1
ATOM 1241 C C . ILE A 1 154 ? 5.973 12.359 -0.679 1 95.75 154 ILE A C 1
ATOM 1243 O O . ILE A 1 154 ? 5.777 13.578 -0.716 1 95.75 154 ILE A O 1
ATOM 1247 N N . TYR A 1 155 ? 6.906 11.75 -1.399 1 96.69 155 TYR A N 1
ATOM 1248 C CA . TYR A 1 155 ? 7.742 12.547 -2.295 1 96.69 155 TYR A CA 1
ATOM 1249 C C . TYR A 1 155 ? 6.902 13.211 -3.375 1 96.69 155 TYR A C 1
ATOM 1251 O O . TYR A 1 155 ? 7.09 14.398 -3.678 1 96.69 155 TYR A O 1
ATOM 1259 N N . ASP A 1 156 ? 5.996 12.562 -3.936 1 94.31 156 ASP A N 1
ATOM 1260 C CA . ASP A 1 156 ? 5.152 13.133 -4.98 1 94.31 156 ASP A CA 1
ATOM 1261 C C . ASP A 1 156 ? 4.223 14.203 -4.41 1 94.31 156 ASP A C 1
ATOM 1263 O O . ASP A 1 156 ? 4.004 15.242 -5.035 1 94.31 156 ASP A O 1
ATOM 1267 N N . GLY A 1 157 ? 3.654 13.875 -3.24 1 93.75 157 GLY A N 1
ATOM 1268 C CA . GLY A 1 157 ? 2.867 14.891 -2.564 1 93.75 157 GLY A CA 1
ATOM 1269 C C . GLY A 1 157 ? 3.658 16.141 -2.256 1 93.75 157 GLY A C 1
ATOM 1270 O O . GLY A 1 157 ? 3.16 17.266 -2.438 1 93.75 157 GLY A O 1
ATOM 1271 N N . LEU A 1 158 ? 4.844 15.945 -1.819 1 96.5 158 LEU A N 1
ATOM 1272 C CA . LEU A 1 158 ? 5.727 17.078 -1.536 1 96.5 158 LEU A CA 1
ATOM 1273 C C . LEU A 1 158 ? 5.996 17.875 -2.801 1 96.5 158 LEU A C 1
ATOM 1275 O O . LEU A 1 158 ? 5.973 19.109 -2.771 1 96.5 158 LEU A O 1
ATOM 1279 N N . GLN A 1 159 ? 6.215 17.172 -3.887 1 96.06 159 GLN A N 1
ATOM 1280 C CA . GLN A 1 159 ? 6.453 17.859 -5.148 1 96.06 159 GLN A CA 1
ATOM 1281 C C . GLN A 1 159 ? 5.262 18.734 -5.531 1 96.06 159 GLN A C 1
ATOM 1283 O O . GLN A 1 159 ? 5.438 19.859 -6.016 1 96.06 159 GLN A O 1
ATOM 1288 N N . PHE A 1 160 ? 4.121 18.219 -5.352 1 94.19 160 PHE A N 1
ATOM 1289 C CA . PHE A 1 160 ? 2.912 18.969 -5.648 1 94.19 160 PHE A CA 1
ATOM 1290 C C . PHE A 1 160 ? 2.844 20.234 -4.793 1 94.19 160 PHE A C 1
ATOM 1292 O O . PHE A 1 160 ? 2.52 21.312 -5.293 1 94.19 160 PHE A O 1
ATOM 1299 N N . ILE A 1 161 ? 3.186 20.141 -3.6 1 94.5 161 ILE A N 1
ATOM 1300 C CA . ILE A 1 161 ? 3.182 21.266 -2.67 1 94.5 161 ILE A CA 1
ATOM 1301 C C . ILE A 1 161 ? 4.258 22.266 -3.07 1 94.5 161 ILE A C 1
ATOM 1303 O O . ILE A 1 161 ? 4.012 23.469 -3.1 1 94.5 161 ILE A O 1
ATOM 1307 N N . ILE A 1 162 ? 5.406 21.781 -3.396 1 94.88 162 ILE A N 1
ATOM 1308 C CA . ILE A 1 162 ? 6.512 22.641 -3.799 1 94.88 162 ILE A CA 1
ATOM 1309 C C . ILE A 1 162 ? 6.117 23.438 -5.035 1 94.88 162 ILE A C 1
ATOM 1311 O O . ILE A 1 162 ? 6.301 24.656 -5.07 1 94.88 162 ILE A O 1
ATOM 1315 N N . ALA A 1 163 ? 5.586 22.75 -5.961 1 93.75 163 ALA A N 1
ATOM 1316 C CA . ALA A 1 163 ? 5.203 23.391 -7.211 1 93.75 163 ALA A CA 1
ATOM 1317 C C . ALA A 1 163 ? 4.172 24.5 -6.969 1 93.75 163 ALA A C 1
ATOM 1319 O O . ALA A 1 163 ? 4.281 25.594 -7.523 1 93.75 163 ALA A O 1
ATOM 1320 N N . ASN A 1 164 ? 3.244 24.234 -6.188 1 91.31 164 ASN A N 1
ATOM 1321 C CA . ASN A 1 164 ? 2.213 25.234 -5.902 1 91.31 164 ASN A CA 1
ATOM 1322 C C . ASN A 1 164 ? 2.75 26.359 -5.035 1 91.31 164 ASN A C 1
ATOM 1324 O O . ASN A 1 164 ? 2.33 27.516 -5.18 1 91.31 164 ASN A O 1
ATOM 1328 N N . THR A 1 165 ? 3.648 26.047 -4.168 1 91.38 165 THR A N 1
ATOM 1329 C CA . THR A 1 165 ? 4.301 27.062 -3.352 1 91.38 165 THR A CA 1
ATOM 1330 C C . THR A 1 165 ? 5.133 28 -4.223 1 91.38 165 THR A C 1
ATOM 1332 O O . THR A 1 165 ? 5.078 29.219 -4.059 1 91.38 165 THR A O 1
ATOM 1335 N N . TRP A 1 166 ? 5.797 27.375 -5.074 1 88.5 166 TRP A N 1
ATOM 1336 C CA . TRP A 1 166 ? 6.641 28.156 -5.973 1 88.5 166 TRP A CA 1
ATOM 1337 C C . TRP A 1 166 ? 5.797 29.094 -6.836 1 88.5 166 TRP A C 1
ATOM 1339 O O . TRP A 1 166 ? 6.164 30.25 -7.051 1 88.5 166 TRP A O 1
ATOM 1349 N N . LYS A 1 167 ? 4.789 28.609 -7.332 1 84.38 167 LYS A N 1
ATOM 1350 C CA . LYS A 1 167 ? 3.873 29.422 -8.125 1 84.38 167 LYS A CA 1
ATOM 1351 C C . LYS A 1 167 ? 3.383 30.625 -7.336 1 84.38 167 LYS A C 1
ATOM 1353 O O . LYS A 1 167 ? 3.217 31.719 -7.891 1 84.38 167 LYS A O 1
ATOM 1358 N N . MET A 1 168 ? 3.221 30.516 -6.121 1 82.19 168 MET A N 1
ATOM 1359 C CA . MET A 1 168 ? 2.715 31.578 -5.266 1 82.19 168 MET A CA 1
ATOM 1360 C C . MET A 1 168 ? 3.803 32.625 -4.977 1 82.19 168 MET A C 1
ATOM 1362 O O . MET A 1 168 ? 3.545 33.812 -4.996 1 82.19 168 MET A O 1
ATOM 1366 N N . ILE A 1 169 ? 4.914 32.219 -4.633 1 74.75 169 ILE A N 1
ATOM 1367 C CA . ILE A 1 169 ? 6.012 33.094 -4.266 1 74.75 169 ILE A CA 1
ATOM 1368 C C . ILE A 1 169 ? 6.473 33.875 -5.492 1 74.75 169 ILE A C 1
ATOM 1370 O O . ILE A 1 169 ? 6.758 35.062 -5.398 1 74.75 169 ILE A O 1
ATOM 1374 N N . TYR A 1 170 ? 6.617 33.219 -6.523 1 68 170 TYR A N 1
ATOM 1375 C CA . TYR A 1 170 ? 7.027 33.875 -7.758 1 68 170 TYR A CA 1
ATOM 1376 C C . TYR A 1 170 ? 5.973 34.875 -8.211 1 68 170 TYR A C 1
ATOM 1378 O O . TYR A 1 170 ? 6.305 35.969 -8.719 1 68 170 TYR A O 1
ATOM 1386 N N . SER A 1 171 ? 4.844 34.438 -8.117 1 59.5 171 SER A N 1
ATOM 1387 C CA . SER A 1 171 ? 3.779 35.375 -8.508 1 59.5 171 SER A CA 1
ATOM 1388 C C . SER A 1 171 ? 3.787 36.625 -7.637 1 59.5 171 SER A C 1
ATOM 1390 O O . SER A 1 171 ? 3.398 37.719 -8.086 1 59.5 171 SER A O 1
ATOM 1392 N N . VAL A 1 172 ? 4.207 36.562 -6.473 1 52.59 172 VAL A N 1
ATOM 1393 C CA . VAL A 1 172 ? 4.215 37.719 -5.574 1 52.59 172 VAL A CA 1
ATOM 1394 C C . VAL A 1 172 ? 5.398 38.625 -5.906 1 52.59 172 VAL A C 1
ATOM 1396 O O . VAL A 1 172 ? 5.297 39.844 -5.812 1 52.59 172 VAL A O 1
ATOM 1399 N N . GLU A 1 173 ? 6.523 38.031 -5.949 1 51.81 173 GLU A N 1
ATOM 1400 C CA . GLU A 1 173 ? 7.715 38.844 -6.086 1 51.81 173 GLU A CA 1
ATOM 1401 C C . GLU A 1 173 ? 7.805 39.469 -7.48 1 51.81 173 GLU A C 1
ATOM 1403 O O . GLU A 1 173 ? 8.18 40.625 -7.633 1 51.81 173 GLU A O 1
ATOM 1408 N N . GLU A 1 174 ? 8.297 38.844 -8.469 1 50.78 174 GLU A N 1
ATOM 1409 C CA . GLU A 1 174 ? 8.867 39.438 -9.664 1 50.78 174 GLU A CA 1
ATOM 1410 C C . GLU A 1 174 ? 7.883 39.406 -10.828 1 50.78 174 GLU A C 1
ATOM 1412 O O . GLU A 1 174 ? 7.043 38.531 -10.914 1 50.78 174 GLU A O 1
ATOM 1417 N N . GLU A 1 175 ? 7.516 40.625 -11.352 1 44.31 175 GLU A N 1
ATOM 1418 C CA . GLU A 1 175 ? 7.016 40.938 -12.688 1 44.31 175 GLU A CA 1
ATOM 1419 C C . GLU A 1 175 ? 7.562 39.938 -13.727 1 44.31 175 GLU A C 1
ATOM 1421 O O . GLU A 1 175 ? 7.117 39.938 -14.875 1 44.31 175 GLU A O 1
ATOM 1426 N N . ASP A 1 176 ? 8.805 39.5 -13.492 1 44.53 176 ASP A N 1
ATOM 1427 C CA . ASP A 1 176 ? 9.531 38.875 -14.594 1 44.53 176 ASP A CA 1
ATOM 1428 C C . ASP A 1 176 ? 9.031 37.469 -14.836 1 44.53 176 ASP A C 1
ATOM 1430 O O . ASP A 1 176 ? 8.523 36.812 -13.922 1 44.53 176 ASP A O 1
ATOM 1434 N N . ASP A 1 177 ? 8.898 37.031 -16.109 1 43.72 177 ASP A N 1
ATOM 1435 C CA . ASP A 1 177 ? 8.422 35.938 -16.953 1 43.72 177 ASP A CA 1
ATOM 1436 C C . ASP A 1 177 ? 8.945 34.594 -16.469 1 43.72 177 ASP A C 1
ATOM 1438 O O . ASP A 1 177 ? 9.656 33.906 -17.188 1 43.72 177 ASP A O 1
ATOM 1442 N N . PHE A 1 178 ? 9.508 34.531 -15.258 1 47.25 178 PHE A N 1
ATOM 1443 C CA . PHE A 1 178 ? 9.984 33.156 -15.086 1 47.25 178 PHE A CA 1
ATOM 1444 C C . PHE A 1 178 ? 8.828 32.156 -15.18 1 47.25 178 PHE A C 1
ATOM 1446 O O . PHE A 1 178 ? 7.938 32.156 -14.328 1 47.25 178 PHE A O 1
ATOM 1453 N N . SER A 1 179 ? 8.414 31.969 -16.359 1 50.25 179 SER A N 1
ATOM 1454 C CA . SER A 1 179 ? 7.273 31.266 -16.938 1 50.25 179 SER A CA 1
ATOM 1455 C C . SER A 1 179 ? 7.285 29.781 -16.547 1 50.25 179 SER A C 1
ATOM 1457 O O . SER A 1 179 ? 6.32 29.062 -16.797 1 50.25 179 SER A O 1
ATOM 1459 N N . ALA A 1 180 ? 8.516 29.172 -16.016 1 60.69 180 ALA A N 1
ATOM 1460 C CA . ALA A 1 180 ? 8.344 27.734 -16.219 1 60.69 180 ALA A CA 1
ATOM 1461 C C . ALA A 1 180 ? 7.656 27.094 -15.023 1 60.69 180 ALA A C 1
ATOM 1463 O O . ALA A 1 180 ? 8.125 27.219 -13.891 1 60.69 180 ALA A O 1
ATOM 1464 N N . GLN A 1 181 ? 6.555 26.734 -15.023 1 81.44 181 GLN A N 1
ATOM 1465 C CA . GLN A 1 181 ? 5.773 25.922 -14.086 1 81.44 181 GLN A CA 1
ATOM 1466 C C . GLN A 1 181 ? 6.492 24.625 -13.758 1 81.44 181 GLN A C 1
ATOM 1468 O O . GLN A 1 181 ? 7.035 23.953 -14.648 1 81.44 181 GLN A O 1
ATOM 1473 N N . LEU A 1 182 ? 6.711 24.531 -12.359 1 90.81 182 LEU A N 1
ATOM 1474 C CA . LEU A 1 182 ? 7.285 23.25 -11.945 1 90.81 182 LEU A CA 1
ATOM 1475 C C . LEU A 1 182 ? 6.301 22.109 -12.164 1 90.81 182 LEU A C 1
ATOM 1477 O O . LEU A 1 182 ? 5.09 22.297 -12.039 1 90.81 182 LEU A O 1
ATOM 1481 N N . PRO A 1 183 ? 6.922 20.922 -12.484 1 90.69 183 PRO A N 1
ATOM 1482 C CA . PRO A 1 183 ? 6.039 19.766 -12.633 1 90.69 183 PRO A CA 1
ATOM 1483 C C . PRO A 1 183 ? 5.266 19.453 -11.352 1 90.69 183 PRO A C 1
ATOM 1485 O O . PRO A 1 183 ? 5.832 19.516 -10.258 1 90.69 183 PRO A O 1
ATOM 1488 N N . THR A 1 184 ? 3.965 19.125 -11.5 1 85.5 184 THR A N 1
ATOM 1489 C CA . THR A 1 184 ? 3.107 18.859 -10.352 1 85.5 184 THR A CA 1
ATOM 1490 C C . THR A 1 184 ? 2.814 17.375 -10.211 1 85.5 184 THR A C 1
ATOM 1492 O O . THR A 1 184 ? 2.217 16.938 -9.227 1 85.5 184 THR A O 1
ATOM 1495 N N . SER A 1 185 ? 3.182 16.578 -11.086 1 79.12 185 SER A N 1
ATOM 1496 C CA . SER A 1 185 ? 2.688 15.211 -11.148 1 79.12 185 SER A CA 1
ATOM 1497 C C . SER A 1 185 ? 3.613 14.25 -10.406 1 79.12 185 SER A C 1
ATOM 1499 O O . SER A 1 185 ? 3.172 13.211 -9.914 1 79.12 185 SER A O 1
ATOM 1501 N N . SER A 1 186 ? 4.914 14.547 -10.484 1 91.25 186 SER A N 1
ATOM 1502 C CA . SER A 1 186 ? 5.832 13.562 -9.922 1 91.25 186 SER A CA 1
ATOM 1503 C C . SER A 1 186 ? 7.156 14.211 -9.523 1 91.25 186 SER A C 1
ATOM 1505 O O . SER A 1 186 ? 7.672 15.07 -10.234 1 91.25 186 SER A O 1
ATOM 1507 N N . PHE A 1 187 ? 7.664 13.758 -8.375 1 96.31 187 PHE A N 1
ATOM 1508 C CA . PHE A 1 187 ? 8.984 14.18 -7.914 1 96.31 187 PHE A CA 1
ATOM 1509 C C . PHE A 1 187 ? 10.062 13.742 -8.898 1 96.31 187 PHE A C 1
ATOM 1511 O O . PHE A 1 187 ? 11.078 14.422 -9.047 1 96.31 187 PHE A O 1
ATOM 1518 N N . ARG A 1 188 ? 9.836 12.664 -9.562 1 95.44 188 ARG A N 1
ATOM 1519 C CA . ARG A 1 188 ? 10.773 12.094 -10.523 1 95.44 188 ARG A CA 1
ATOM 1520 C C . ARG A 1 188 ? 11.148 13.117 -11.594 1 95.44 188 ARG A C 1
ATOM 1522 O O . ARG A 1 188 ? 12.312 13.203 -11.984 1 95.44 188 ARG A O 1
ATOM 1529 N N . LYS A 1 189 ? 10.258 13.883 -12.031 1 94.75 189 LYS A N 1
ATOM 1530 C CA . LYS A 1 189 ? 10.453 14.828 -13.117 1 94.75 189 LYS A CA 1
ATOM 1531 C C . LYS A 1 189 ? 11.414 15.938 -12.711 1 94.75 189 LYS A C 1
ATOM 1533 O O . LYS A 1 189 ? 12.023 16.594 -13.562 1 94.75 189 LYS A O 1
ATOM 1538 N N . MET A 1 190 ? 11.531 16.172 -11.438 1 96.06 190 MET A N 1
ATOM 1539 C CA . MET A 1 190 ? 12.43 17.203 -10.93 1 96.06 190 MET A CA 1
ATOM 1540 C C . MET A 1 190 ? 13.781 16.609 -10.555 1 96.06 190 MET A C 1
ATOM 1542 O O . MET A 1 190 ? 14.797 17.312 -10.57 1 96.06 190 MET A O 1
ATOM 1546 N N . ALA A 1 191 ? 13.766 15.328 -10.258 1 96.38 191 ALA A N 1
ATOM 1547 C CA . ALA A 1 191 ? 14.953 14.75 -9.633 1 96.38 191 ALA A CA 1
ATOM 1548 C C . ALA A 1 191 ? 15.734 13.891 -10.617 1 96.38 191 ALA A C 1
ATOM 1550 O O . ALA A 1 191 ? 16.938 13.695 -10.469 1 96.38 191 ALA A O 1
ATOM 1551 N N . LEU A 1 192 ? 15.047 13.352 -11.578 1 95.75 192 LEU A N 1
ATOM 1552 C CA . LEU A 1 192 ? 15.672 12.359 -12.438 1 95.75 192 LEU A CA 1
ATOM 1553 C C . LEU A 1 192 ? 15.422 12.672 -13.906 1 95.75 192 LEU A C 1
ATOM 1555 O O . LEU A 1 192 ? 14.391 13.258 -14.258 1 95.75 192 LEU A O 1
ATOM 1559 N N . ILE A 1 193 ? 16.438 12.258 -14.734 1 91.56 193 ILE A N 1
ATOM 1560 C CA . ILE A 1 193 ? 16.312 12.539 -16.156 1 91.56 193 ILE A CA 1
ATOM 1561 C C . ILE A 1 193 ? 16.703 11.312 -16.969 1 91.56 193 ILE A C 1
ATOM 1563 O O . ILE A 1 193 ? 17.594 10.547 -16.562 1 91.56 193 ILE A O 1
ATOM 1567 N N . GLY A 1 194 ? 16 11.102 -18.109 1 84.25 194 GLY A N 1
ATOM 1568 C CA . GLY A 1 194 ? 16.375 10.102 -19.094 1 84.25 194 GLY A CA 1
ATOM 1569 C C . GLY A 1 194 ? 15.898 8.711 -18.734 1 84.25 194 GLY A C 1
ATOM 1570 O O . GLY A 1 194 ? 15.266 8.508 -17.703 1 84.25 194 GLY A O 1
ATOM 1571 N N . GLU A 1 195 ? 16.188 7.789 -19.531 1 80.88 195 GLU A N 1
ATOM 1572 C CA . GLU A 1 195 ? 15.805 6.391 -19.391 1 80.88 195 GLU A CA 1
ATOM 1573 C C . GLU A 1 195 ? 16.547 5.73 -18.234 1 80.88 195 GLU A C 1
ATOM 1575 O O . GLU A 1 195 ? 16 4.875 -17.531 1 80.88 195 GLU A O 1
ATOM 1580 N N . ASP A 1 196 ? 17.719 6.301 -18.047 1 83.06 196 ASP A N 1
ATOM 1581 C CA . ASP A 1 196 ? 18.547 5.719 -17.016 1 83.06 196 ASP A CA 1
ATOM 1582 C C . ASP A 1 196 ? 18.219 6.32 -15.641 1 83.06 196 ASP A C 1
ATOM 1584 O O . ASP A 1 196 ? 18.766 5.891 -14.625 1 83.06 196 ASP A O 1
ATOM 1588 N N . GLN A 1 197 ? 17.453 7.293 -15.695 1 88.56 197 GLN A N 1
ATOM 1589 C CA . GLN A 1 197 ? 16.953 7.918 -14.469 1 88.56 197 GLN A CA 1
ATOM 1590 C C . GLN A 1 197 ? 18.109 8.477 -13.641 1 88.56 197 GLN A C 1
ATOM 1592 O O . GLN A 1 197 ? 18.188 8.227 -12.438 1 88.56 197 GLN A O 1
ATOM 1597 N N . GLU A 1 198 ? 18.969 9.227 -14.352 1 92.75 198 GLU A N 1
ATOM 1598 C CA . GLU A 1 198 ? 20.094 9.867 -13.695 1 92.75 198 GLU A CA 1
ATOM 1599 C C . GLU A 1 198 ? 19.656 11.117 -12.938 1 92.75 198 GLU A C 1
ATOM 1601 O O . GLU A 1 198 ? 18.781 11.852 -13.398 1 92.75 198 GLU A O 1
ATOM 1606 N N . PRO A 1 199 ? 20.297 11.406 -11.789 1 95.19 199 PRO A N 1
ATOM 1607 C CA . PRO A 1 199 ? 19.984 12.625 -11.055 1 95.19 199 PRO A CA 1
ATOM 1608 C C . PRO A 1 199 ? 20.188 13.891 -11.891 1 95.19 199 PRO A C 1
ATOM 1610 O O . PRO A 1 199 ? 21.172 13.977 -12.641 1 95.19 199 PRO A O 1
ATOM 1613 N N . ILE A 1 200 ? 19.297 14.797 -11.797 1 95.81 200 ILE A N 1
ATOM 1614 C CA . ILE A 1 200 ? 19.438 16.078 -12.461 1 95.81 200 ILE A CA 1
ATOM 1615 C C . ILE A 1 200 ? 20.312 17.016 -11.609 1 95.81 200 ILE A C 1
ATOM 1617 O O . ILE A 1 200 ? 20.141 17.094 -10.391 1 95.81 200 ILE A O 1
ATOM 1621 N N . SER A 1 201 ? 21.234 17.672 -12.227 1 96.19 201 SER A N 1
ATOM 1622 C CA . SER A 1 201 ? 22.109 18.578 -11.484 1 96.19 201 SER A CA 1
ATOM 1623 C C . SER A 1 201 ? 21.359 19.844 -11.062 1 96.19 201 SER A C 1
ATOM 1625 O O . SER A 1 201 ? 20.438 20.281 -11.742 1 96.19 201 SER A O 1
ATOM 1627 N N . ALA A 1 202 ? 21.859 20.453 -9.992 1 96.56 202 ALA A N 1
ATOM 1628 C CA . ALA A 1 202 ? 21.266 21.703 -9.508 1 96.56 202 ALA A CA 1
ATOM 1629 C C . ALA A 1 202 ? 21.344 22.781 -10.57 1 96.56 202 ALA A C 1
ATOM 1631 O O . ALA A 1 202 ? 20.375 23.531 -10.773 1 96.56 202 ALA A O 1
ATOM 1632 N N . ASP A 1 203 ? 22.422 22.859 -11.242 1 96.38 203 ASP A N 1
ATOM 1633 C CA . ASP A 1 203 ? 22.625 23.859 -12.281 1 96.38 203 ASP A CA 1
ATOM 1634 C C . ASP A 1 203 ? 21.578 23.734 -13.383 1 96.38 203 ASP A C 1
ATOM 1636 O O . ASP A 1 203 ? 21.047 24.734 -13.859 1 96.38 203 ASP A O 1
ATOM 1640 N N . SER A 1 204 ? 21.312 22.547 -13.789 1 95.19 204 SER A N 1
ATOM 1641 C CA . SER A 1 204 ? 20.328 22.297 -14.828 1 95.19 204 SER A CA 1
ATOM 1642 C C . SER A 1 204 ? 18.938 22.719 -14.391 1 95.19 204 SER A C 1
ATOM 1644 O O . SER A 1 204 ? 18.156 23.234 -15.195 1 95.19 204 SER A O 1
ATOM 1646 N N . LEU A 1 205 ? 18.641 22.531 -13.133 1 94.81 205 LEU A N 1
ATOM 1647 C CA . LEU A 1 205 ? 17.328 22.891 -12.602 1 94.81 205 LEU A CA 1
ATOM 1648 C C . LEU A 1 205 ? 17.172 24.406 -12.508 1 94.81 205 LEU A C 1
ATOM 1650 O O . LEU A 1 205 ? 16.109 24.953 -12.828 1 94.81 205 LEU A O 1
ATOM 1654 N N . VAL A 1 206 ? 18.188 25.078 -12.117 1 93.06 206 VAL A N 1
ATOM 1655 C CA . VAL A 1 206 ? 18.172 26.531 -12.047 1 93.06 206 VAL A CA 1
ATOM 1656 C C . VAL A 1 206 ? 17.938 27.109 -13.438 1 93.06 206 VAL A C 1
ATOM 1658 O O . VAL A 1 206 ? 17.125 28.016 -13.617 1 93.06 206 VAL A O 1
ATOM 1661 N N . LYS A 1 207 ? 18.656 26.578 -14.367 1 92.56 207 LYS A N 1
ATOM 1662 C CA . LYS A 1 207 ? 18.562 27.078 -15.742 1 92.56 207 LYS A CA 1
ATOM 1663 C C . LYS A 1 207 ? 17.172 26.812 -16.328 1 92.56 207 LYS A C 1
ATOM 1665 O O . LYS A 1 207 ? 16.609 27.672 -17 1 92.56 207 LYS A O 1
ATOM 1670 N N . LYS A 1 208 ? 16.672 25.672 -16.031 1 91.12 208 LYS A N 1
ATOM 1671 C CA . LYS A 1 208 ? 15.422 25.25 -16.672 1 91.12 208 LYS A CA 1
ATOM 1672 C C . LYS A 1 208 ? 14.211 25.906 -16.016 1 91.12 208 LYS A C 1
ATOM 1674 O O . LYS A 1 208 ? 13.273 26.312 -16.703 1 91.12 208 LYS A O 1
ATOM 1679 N N . TYR A 1 209 ? 14.266 25.984 -14.656 1 90.19 209 TYR A N 1
ATOM 1680 C CA . TYR A 1 209 ? 13.039 26.375 -13.969 1 90.19 209 TYR A CA 1
ATOM 1681 C C . TYR A 1 209 ? 13.211 27.734 -13.297 1 90.19 209 TYR A C 1
ATOM 1683 O O . TYR A 1 209 ? 12.242 28.328 -12.828 1 90.19 209 TYR A O 1
ATOM 1691 N N . GLY A 1 210 ? 14.43 28.219 -13.188 1 86.56 210 GLY A N 1
ATOM 1692 C CA . GLY A 1 210 ? 14.68 29.516 -12.578 1 86.56 210 GLY A CA 1
ATOM 1693 C C . GLY A 1 210 ? 14.508 29.5 -11.07 1 86.56 210 GLY A C 1
ATOM 1694 O O . GLY A 1 210 ? 14.203 30.531 -10.461 1 86.56 210 GLY A O 1
ATOM 1695 N N . ILE A 1 211 ? 14.625 28.344 -10.469 1 89.31 211 ILE A N 1
ATOM 1696 C CA . ILE A 1 211 ? 14.484 28.234 -9.016 1 89.31 211 ILE A CA 1
ATOM 1697 C C . ILE A 1 211 ? 15.812 28.578 -8.344 1 89.31 211 ILE A C 1
ATOM 1699 O O . ILE A 1 211 ? 16.875 28.516 -8.977 1 89.31 211 ILE A O 1
ATOM 1703 N N . PRO A 1 212 ? 15.727 29.016 -7.125 1 89.31 212 PRO A N 1
ATOM 1704 C CA . PRO A 1 212 ? 16.969 29.312 -6.418 1 89.31 212 PRO A CA 1
ATOM 1705 C C . PRO A 1 212 ? 17.906 28.109 -6.332 1 89.31 212 PRO A C 1
ATOM 1707 O O . PRO A 1 212 ? 17.438 26.969 -6.246 1 89.31 212 PRO A O 1
ATOM 1710 N N . GLU A 1 213 ? 19.141 28.375 -6.246 1 94 213 GLU A N 1
ATOM 1711 C CA . GLU A 1 213 ? 20.156 27.328 -6.191 1 94 213 GLU A CA 1
ATOM 1712 C C . GLU A 1 213 ? 19.922 26.391 -5.008 1 94 213 GLU A C 1
ATOM 1714 O O . GLU A 1 213 ? 20.094 25.172 -5.125 1 94 213 GLU A O 1
ATOM 1719 N N . SER A 1 214 ? 19.562 26.953 -3.943 1 94.94 214 SER A N 1
ATOM 1720 C CA . SER A 1 214 ? 19.359 26.172 -2.732 1 94.94 214 SER A CA 1
ATOM 1721 C C . SER A 1 214 ? 18.219 25.172 -2.914 1 94.94 214 SER A C 1
ATOM 1723 O O . SER A 1 214 ? 18.297 24.031 -2.455 1 94.94 214 SER A O 1
ATOM 1725 N N . LEU A 1 215 ? 17.172 25.578 -3.561 1 94.06 215 LEU A N 1
ATOM 1726 C CA . LEU A 1 215 ? 16.047 24.688 -3.836 1 94.06 215 LEU A CA 1
ATOM 1727 C C . LEU A 1 215 ? 16.453 23.625 -4.867 1 94.06 215 LEU A C 1
ATOM 1729 O O . LEU A 1 215 ? 16.047 22.469 -4.754 1 94.06 215 LEU A O 1
ATOM 1733 N N . ALA A 1 216 ? 17.156 24.047 -5.863 1 96 216 ALA A N 1
ATOM 1734 C CA . ALA A 1 216 ? 17.672 23.109 -6.859 1 96 216 ALA A CA 1
ATOM 1735 C C . ALA A 1 216 ? 18.547 22.047 -6.215 1 96 216 ALA A C 1
ATOM 1737 O O . ALA A 1 216 ? 18.484 20.859 -6.566 1 96 216 ALA A O 1
ATOM 1738 N N . GLU A 1 217 ? 19.344 22.469 -5.301 1 97.44 217 GLU A N 1
ATOM 1739 C CA . GLU A 1 217 ? 20.219 21.562 -4.582 1 97.44 217 GLU A CA 1
ATOM 1740 C C . GLU A 1 217 ? 19.422 20.547 -3.771 1 97.44 217 GLU A C 1
ATOM 1742 O O . GLU A 1 217 ? 19.844 19.391 -3.635 1 97.44 217 GLU A O 1
ATOM 1747 N N . PHE A 1 218 ? 18.344 20.969 -3.221 1 97.62 218 PHE A N 1
ATOM 1748 C CA . PHE A 1 218 ? 17.469 20.031 -2.523 1 97.62 218 PHE A CA 1
ATOM 1749 C C . PHE A 1 218 ? 17.109 18.859 -3.422 1 97.62 218 PHE A C 1
ATOM 1751 O O . PHE A 1 218 ? 17.25 17.703 -3.025 1 97.62 218 PHE A O 1
ATOM 1758 N N . TYR A 1 219 ? 16.672 19.125 -4.637 1 97.94 219 TYR A N 1
ATOM 1759 C CA . TYR A 1 219 ? 16.281 18.078 -5.559 1 97.94 219 TYR A CA 1
ATOM 1760 C C . TYR A 1 219 ? 17.453 17.172 -5.902 1 97.94 219 TYR A C 1
ATOM 1762 O O . TYR A 1 219 ? 17.344 15.945 -5.883 1 97.94 219 TYR A O 1
ATOM 1770 N N . SER A 1 220 ? 18.531 17.781 -6.172 1 97.38 220 SER A N 1
ATOM 1771 C CA . SER A 1 220 ? 19.719 17.016 -6.555 1 97.38 220 SER A CA 1
ATOM 1772 C C . SER A 1 220 ? 20.203 16.125 -5.418 1 97.38 220 SER A C 1
ATOM 1774 O O . SER A 1 220 ? 20.625 14.992 -5.652 1 97.38 220 SER A O 1
ATOM 1776 N N . ASN A 1 221 ? 20.156 16.641 -4.246 1 97.12 221 ASN A N 1
ATOM 1777 C CA . ASN A 1 221 ? 20.609 15.891 -3.076 1 97.12 221 ASN A CA 1
ATOM 1778 C C . ASN A 1 221 ? 19.641 14.766 -2.719 1 97.12 221 ASN A C 1
ATOM 1780 O O . ASN A 1 221 ? 20.047 13.734 -2.191 1 97.12 221 ASN A O 1
ATOM 1784 N N . GLU A 1 222 ? 18.344 14.984 -3.035 1 97.81 222 GLU A N 1
ATOM 1785 C CA . GLU A 1 222 ? 17.328 13.984 -2.719 1 97.81 222 GLU A CA 1
ATOM 1786 C C . GLU A 1 222 ? 17.297 12.875 -3.76 1 97.81 222 GLU A C 1
ATOM 1788 O O . GLU A 1 222 ? 16.812 11.773 -3.49 1 97.81 222 GLU A O 1
ATOM 1793 N N . ALA A 1 223 ? 17.812 13.094 -4.906 1 97.62 223 ALA A N 1
ATOM 1794 C CA . ALA A 1 223 ? 17.641 12.234 -6.07 1 97.62 223 ALA A CA 1
ATOM 1795 C C . ALA A 1 223 ? 18.141 10.82 -5.781 1 97.62 223 ALA A C 1
ATOM 1797 O O . ALA A 1 223 ? 17.469 9.836 -6.102 1 97.62 223 ALA A O 1
ATOM 1798 N N . PRO A 1 224 ? 19.281 10.641 -5.129 1 95.62 224 PRO A N 1
ATOM 1799 C CA . PRO A 1 224 ? 19.766 9.281 -4.918 1 95.62 224 PRO A CA 1
ATOM 1800 C C . PRO A 1 224 ? 18.844 8.453 -4.023 1 95.62 224 PRO A C 1
ATOM 1802 O O . PRO A 1 224 ? 18.5 7.32 -4.367 1 95.62 224 PRO A O 1
ATOM 1805 N N . ILE A 1 225 ? 18.453 8.977 -2.91 1 96.12 225 ILE A N 1
ATOM 1806 C CA . ILE A 1 225 ? 17.594 8.234 -1.991 1 96.12 225 ILE A CA 1
ATOM 1807 C C . ILE A 1 225 ? 16.219 8.047 -2.611 1 96.12 225 ILE A C 1
ATOM 1809 O O . ILE A 1 225 ? 15.609 6.98 -2.488 1 96.12 225 ILE A O 1
ATOM 1813 N N . PHE A 1 226 ? 15.758 9.078 -3.289 1 97.44 226 PHE A N 1
ATOM 1814 C CA . PHE A 1 226 ? 14.477 8.992 -3.977 1 97.44 226 PHE A CA 1
ATOM 1815 C C . PHE A 1 226 ? 14.5 7.875 -5.016 1 97.44 226 PHE A C 1
ATOM 1817 O O . PHE A 1 226 ? 13.531 7.121 -5.148 1 97.44 226 PHE A O 1
ATOM 1824 N N . SER A 1 227 ? 15.555 7.781 -5.719 1 96.5 227 SER A N 1
ATOM 1825 C CA . SER A 1 227 ? 15.688 6.766 -6.758 1 96.5 227 SER A CA 1
ATOM 1826 C C . SER A 1 227 ? 15.602 5.359 -6.172 1 96.5 227 SER A C 1
ATOM 1828 O O . SER A 1 227 ? 14.953 4.48 -6.746 1 96.5 227 SER A O 1
ATOM 1830 N N . LYS A 1 228 ? 16.234 5.164 -5.117 1 95.19 228 LYS A N 1
ATOM 1831 C CA . LYS A 1 228 ? 16.188 3.857 -4.465 1 95.19 228 LYS A CA 1
ATOM 1832 C C . LYS A 1 228 ? 14.773 3.508 -4.023 1 95.19 228 LYS A C 1
ATOM 1834 O O . LYS A 1 228 ? 14.312 2.385 -4.238 1 95.19 228 LYS A O 1
ATOM 1839 N N . ILE A 1 229 ? 14.086 4.453 -3.42 1 95.75 229 ILE A N 1
ATOM 1840 C CA . ILE A 1 229 ? 12.719 4.266 -2.957 1 95.75 229 ILE A CA 1
ATOM 1841 C C . ILE A 1 229 ? 11.805 3.99 -4.148 1 95.75 229 ILE A C 1
ATOM 1843 O O . ILE A 1 229 ? 11.016 3.045 -4.129 1 95.75 229 ILE A O 1
ATOM 1847 N N . ARG A 1 230 ? 11.953 4.762 -5.133 1 94.19 230 ARG A N 1
ATOM 1848 C CA . ARG A 1 230 ? 11.148 4.648 -6.34 1 94.19 230 ARG A CA 1
ATOM 1849 C C . ARG A 1 230 ? 11.367 3.305 -7.023 1 94.19 230 ARG A C 1
ATOM 1851 O O . ARG A 1 230 ? 10.406 2.643 -7.43 1 94.19 230 ARG A O 1
ATOM 1858 N N . ASP A 1 231 ? 12.578 2.957 -7.191 1 92 231 ASP A N 1
ATOM 1859 C CA . ASP A 1 231 ? 12.898 1.724 -7.902 1 92 231 ASP A CA 1
ATOM 1860 C C . ASP A 1 231 ? 12.273 0.514 -7.211 1 92 231 ASP A C 1
ATOM 1862 O O . ASP A 1 231 ? 11.703 -0.36 -7.867 1 92 231 ASP A O 1
ATOM 1866 N N . PHE A 1 232 ? 12.391 0.496 -5.973 1 91.12 232 PHE A N 1
ATOM 1867 C CA . PHE A 1 232 ? 11.805 -0.631 -5.254 1 91.12 232 PHE A CA 1
ATOM 1868 C C . PHE A 1 232 ? 10.289 -0.582 -5.316 1 91.12 232 PHE A C 1
ATOM 1870 O O . PHE A 1 232 ? 9.633 -1.605 -5.539 1 91.12 232 PHE A O 1
ATOM 1877 N N . ARG A 1 233 ? 9.719 0.54 -5.062 1 89.06 233 ARG A N 1
ATOM 1878 C CA . ARG A 1 233 ? 8.273 0.706 -5.168 1 89.06 233 ARG A CA 1
ATOM 1879 C C . ARG A 1 233 ? 7.773 0.277 -6.543 1 89.06 233 ARG A C 1
ATOM 1881 O O . ARG A 1 233 ? 6.75 -0.405 -6.652 1 89.06 233 ARG A O 1
ATOM 1888 N N . ASP A 1 234 ? 8.438 0.723 -7.586 1 85.75 234 ASP A N 1
ATOM 1889 C CA . ASP A 1 234 ? 8.047 0.367 -8.945 1 85.75 234 ASP A CA 1
ATOM 1890 C C . ASP A 1 234 ? 8.148 -1.141 -9.172 1 85.75 234 ASP A C 1
ATOM 1892 O O . ASP A 1 234 ? 7.312 -1.724 -9.867 1 85.75 234 ASP A O 1
ATOM 1896 N N . SER A 1 235 ? 9.156 -1.701 -8.547 1 85.5 235 SER A N 1
ATOM 1897 C CA . SER A 1 235 ? 9.281 -3.152 -8.648 1 85.5 235 SER A CA 1
ATOM 1898 C C . SER A 1 235 ? 8.109 -3.857 -7.973 1 85.5 235 SER A C 1
ATOM 1900 O O . SER A 1 235 ? 7.625 -4.879 -8.469 1 85.5 235 SER A O 1
ATOM 1902 N N . ILE A 1 236 ? 7.637 -3.371 -6.902 1 80.81 236 ILE A N 1
ATOM 1903 C CA . ILE A 1 236 ? 6.492 -3.914 -6.184 1 80.81 236 ILE A CA 1
ATOM 1904 C C . ILE A 1 236 ? 5.238 -3.797 -7.051 1 80.81 236 ILE A C 1
ATOM 1906 O O . ILE A 1 236 ? 4.527 -4.785 -7.262 1 80.81 236 ILE A O 1
ATOM 1910 N N . VAL A 1 237 ? 5.062 -2.691 -7.59 1 74.38 237 VAL A N 1
ATOM 1911 C CA . VAL A 1 237 ? 3.811 -2.367 -8.266 1 74.38 237 VAL A CA 1
ATOM 1912 C C . VAL A 1 237 ? 3.779 -3.027 -9.641 1 74.38 237 VAL A C 1
ATOM 1914 O O . VAL A 1 237 ? 2.736 -3.527 -10.07 1 74.38 237 VAL A O 1
ATOM 1917 N N . HIS A 1 238 ? 4.938 -3.053 -10.289 1 71.88 238 HIS A N 1
ATOM 1918 C CA . HIS A 1 238 ? 4.938 -3.445 -11.695 1 71.88 238 HIS A CA 1
ATOM 1919 C C . HIS A 1 238 ? 5.398 -4.891 -11.859 1 71.88 238 HIS A C 1
ATOM 1921 O O . HIS A 1 238 ? 5.059 -5.543 -12.852 1 71.88 238 HIS A O 1
ATOM 1927 N N . HIS A 1 239 ? 6.18 -5.305 -10.867 1 69.12 239 HIS A N 1
ATOM 1928 C CA . HIS A 1 239 ? 6.73 -6.645 -11.047 1 69.12 239 HIS A CA 1
ATOM 1929 C C . HIS A 1 239 ? 6.305 -7.574 -9.914 1 69.12 239 HIS A C 1
ATOM 1931 O O . HIS A 1 239 ? 6.637 -8.758 -9.922 1 69.12 239 HIS A O 1
ATOM 1937 N N . GLY A 1 240 ? 5.57 -6.953 -9.055 1 68.94 240 GLY A N 1
ATOM 1938 C CA . GLY A 1 240 ? 5.094 -7.766 -7.949 1 68.94 240 GLY A CA 1
ATOM 1939 C C . GLY A 1 240 ? 6.203 -8.242 -7.031 1 68.94 240 GLY A C 1
ATOM 1940 O O . GLY A 1 240 ? 6.078 -9.281 -6.387 1 68.94 240 GLY A O 1
ATOM 1941 N N . ASP A 1 241 ? 7.273 -7.539 -7.117 1 75.25 241 ASP A N 1
ATOM 1942 C CA . ASP A 1 241 ? 8.391 -7.891 -6.242 1 75.25 241 ASP A CA 1
ATOM 1943 C C . ASP A 1 241 ? 8.062 -7.578 -4.785 1 75.25 241 ASP A C 1
ATOM 1945 O O . ASP A 1 241 ? 7.328 -6.633 -4.496 1 75.25 241 ASP A O 1
ATOM 1949 N N . SER A 1 242 ? 8.445 -8.547 -4.004 1 78.5 242 SER A N 1
ATOM 1950 C CA . SER A 1 242 ? 8.32 -8.344 -2.564 1 78.5 242 SER A CA 1
ATOM 1951 C C . SER A 1 242 ? 9.68 -8.422 -1.874 1 78.5 242 SER A C 1
ATOM 1953 O O . SER A 1 242 ? 10.594 -9.078 -2.373 1 78.5 242 SER A O 1
ATOM 1955 N N . PRO A 1 243 ? 9.719 -7.652 -0.766 1 80.31 243 PRO A N 1
ATOM 1956 C CA . PRO A 1 243 ? 10.977 -7.789 -0.03 1 80.31 243 PRO A CA 1
ATOM 1957 C C . PRO A 1 243 ? 11.312 -9.242 0.307 1 80.31 243 PRO A C 1
ATOM 1959 O O . PRO A 1 243 ? 10.406 -10.039 0.584 1 80.31 243 PRO A O 1
ATOM 1962 N N . GLU A 1 244 ? 12.531 -9.469 0.267 1 74.81 244 GLU A N 1
ATOM 1963 C CA . GLU A 1 244 ? 13.016 -10.82 0.504 1 74.81 244 GLU A CA 1
ATOM 1964 C C . GLU A 1 244 ? 12.633 -11.305 1.899 1 74.81 244 GLU A C 1
ATOM 1966 O O . GLU A 1 244 ? 12.031 -10.57 2.678 1 74.81 244 GLU A O 1
ATOM 1971 N N . THR A 1 245 ? 13.07 -12.383 2.199 1 79.69 245 THR A N 1
ATOM 1972 C CA . THR A 1 245 ? 12.695 -13.125 3.398 1 79.69 245 THR A CA 1
ATOM 1973 C C . THR A 1 245 ? 13.094 -12.359 4.656 1 79.69 245 THR A C 1
ATOM 1975 O O . THR A 1 245 ? 14.195 -11.805 4.73 1 79.69 245 THR A O 1
ATOM 1978 N N . ILE A 1 246 ? 12.133 -12.273 5.551 1 90.81 246 ILE A N 1
ATOM 1979 C CA . ILE A 1 246 ? 12.391 -11.766 6.895 1 90.81 246 ILE A CA 1
ATOM 1980 C C . ILE A 1 246 ? 12.758 -12.922 7.824 1 90.81 246 ILE A C 1
ATOM 1982 O O . ILE A 1 246 ? 12.008 -13.898 7.934 1 90.81 246 ILE A O 1
ATOM 1986 N N . PHE A 1 247 ? 13.82 -12.805 8.453 1 89.94 247 PHE A N 1
ATOM 1987 C CA . PHE A 1 247 ? 14.266 -13.836 9.383 1 89.94 247 PHE A CA 1
ATOM 1988 C C . PHE A 1 247 ? 13.883 -13.477 10.812 1 89.94 247 PHE A C 1
ATOM 1990 O O . PHE A 1 247 ? 13.977 -12.312 11.211 1 89.94 247 PHE A O 1
ATOM 1997 N N . ILE A 1 248 ? 13.477 -14.469 11.484 1 89.62 248 ILE A N 1
ATOM 1998 C CA . ILE A 1 248 ? 13.18 -14.305 12.906 1 89.62 248 ILE A CA 1
ATOM 1999 C C . ILE A 1 248 ? 14.32 -14.883 13.742 1 89.62 248 ILE A C 1
ATOM 2001 O O . ILE A 1 248 ? 14.594 -16.094 13.68 1 89.62 248 ILE A O 1
ATOM 2005 N N . THR A 1 249 ? 14.953 -14 14.469 1 88.88 249 THR A N 1
ATOM 2006 C CA . THR A 1 249 ? 16.031 -14.43 15.344 1 88.88 249 THR A CA 1
ATOM 2007 C C . THR A 1 249 ? 15.633 -14.289 16.812 1 88.88 249 THR A C 1
ATOM 2009 O O . THR A 1 249 ? 14.531 -13.836 17.109 1 88.88 249 THR A O 1
ATOM 2012 N N . GLU A 1 250 ? 16.531 -14.672 17.656 1 87.06 250 GLU A N 1
ATOM 2013 C CA . GLU A 1 250 ? 16.266 -14.516 19.094 1 87.06 250 GLU A CA 1
ATOM 2014 C C . GLU A 1 250 ? 16.203 -13.047 19.484 1 87.06 250 GLU A C 1
ATOM 2016 O O . GLU A 1 250 ? 15.461 -12.688 20.406 1 87.06 250 GLU A O 1
ATOM 2021 N N . ASP A 1 251 ? 16.906 -12.234 18.719 1 90 251 ASP A N 1
ATOM 2022 C CA . ASP A 1 251 ? 17 -10.82 19.062 1 90 251 ASP A CA 1
ATOM 2023 C C . ASP A 1 251 ? 15.891 -10.023 18.391 1 90 251 ASP A C 1
ATOM 2025 O O . ASP A 1 251 ? 15.594 -8.891 18.797 1 90 251 ASP A O 1
ATOM 2029 N N . GLY A 1 252 ? 15.344 -10.555 17.344 1 92.12 252 GLY A N 1
ATOM 2030 C CA . GLY A 1 252 ? 14.305 -9.836 16.625 1 92.12 252 GLY A CA 1
ATOM 2031 C C . GLY A 1 252 ? 14.273 -10.148 15.141 1 92.12 252 GLY A C 1
ATOM 2032 O O . GLY A 1 252 ? 14.555 -11.281 14.742 1 92.12 252 GLY A O 1
ATOM 2033 N N . LEU A 1 253 ? 13.922 -9.188 14.375 1 93.94 253 LEU A N 1
ATOM 2034 C CA . LEU A 1 253 ? 13.773 -9.359 12.938 1 93.94 253 LEU A CA 1
ATOM 2035 C C . LEU A 1 253 ? 15.078 -9.047 12.211 1 93.94 253 LEU A C 1
ATOM 2037 O O . LEU A 1 253 ? 15.734 -8.047 12.508 1 93.94 253 LEU A O 1
ATOM 2041 N N . ALA A 1 254 ? 15.398 -9.922 11.289 1 94.94 254 ALA A N 1
ATOM 2042 C CA . ALA A 1 254 ? 16.641 -9.742 10.547 1 94.94 254 ALA A CA 1
ATOM 2043 C C . ALA A 1 254 ? 16.422 -9.875 9.047 1 94.94 254 ALA A C 1
ATOM 2045 O O . ALA A 1 254 ? 15.391 -10.414 8.617 1 94.94 254 ALA A O 1
ATOM 2046 N N . VAL A 1 255 ? 17.359 -9.352 8.289 1 95.44 255 VAL A N 1
ATOM 2047 C CA . VAL A 1 255 ? 17.297 -9.445 6.832 1 95.44 255 VAL A CA 1
ATOM 2048 C C . VAL A 1 255 ? 18.672 -9.781 6.273 1 95.44 255 VAL A C 1
ATOM 2050 O O . VAL A 1 255 ? 19.688 -9.555 6.93 1 95.44 255 VAL A O 1
ATOM 2053 N N . ASP A 1 256 ? 18.672 -10.398 5.129 1 95.12 256 ASP A N 1
ATOM 2054 C CA . ASP A 1 256 ? 19.891 -10.602 4.352 1 95.12 256 ASP A CA 1
ATOM 2055 C C . ASP A 1 256 ? 20.297 -9.32 3.635 1 95.12 256 ASP A C 1
ATOM 2057 O O . ASP A 1 256 ? 19.656 -8.898 2.676 1 95.12 256 ASP A O 1
ATOM 2061 N N . THR A 1 257 ? 21.422 -8.75 4.02 1 94.81 257 THR A N 1
ATOM 2062 C CA . THR A 1 257 ? 21.828 -7.43 3.545 1 94.81 257 THR A CA 1
ATOM 2063 C C . THR A 1 257 ? 22.234 -7.488 2.074 1 94.81 257 THR A C 1
ATOM 2065 O O . THR A 1 257 ? 22.359 -6.449 1.417 1 94.81 257 THR A O 1
ATOM 2068 N N . THR A 1 258 ? 22.359 -8.648 1.55 1 93.06 258 THR A N 1
ATOM 2069 C CA . THR A 1 258 ? 22.797 -8.812 0.167 1 93.06 258 THR A CA 1
ATOM 2070 C C . THR A 1 258 ? 21.594 -8.906 -0.77 1 93.06 258 THR A C 1
ATOM 2072 O O . THR A 1 258 ? 21.75 -8.82 -1.99 1 93.06 258 THR A O 1
ATOM 2075 N N . ALA A 1 259 ? 20.453 -9.031 -0.205 1 91.62 259 ALA A N 1
ATOM 2076 C CA . ALA A 1 259 ? 19.234 -9.203 -0.995 1 91.62 259 ALA A CA 1
ATOM 2077 C C . ALA A 1 259 ? 18.578 -7.852 -1.285 1 91.62 259 ALA A C 1
ATOM 2079 O O . ALA A 1 259 ? 18.766 -6.891 -0.535 1 91.62 259 ALA A O 1
ATOM 2080 N N . GLU A 1 260 ? 17.781 -7.879 -2.379 1 88.25 260 GLU A N 1
ATOM 2081 C CA . GLU A 1 260 ? 16.969 -6.688 -2.654 1 88.25 260 GLU A CA 1
ATOM 2082 C C . GLU A 1 260 ? 15.789 -6.586 -1.699 1 88.25 260 GLU A C 1
ATOM 2084 O O . GLU A 1 260 ? 15.195 -7.602 -1.331 1 88.25 260 GLU A O 1
ATOM 2089 N N . PRO A 1 261 ? 15.57 -5.316 -1.298 1 92.19 261 PRO A N 1
ATOM 2090 C CA . PRO A 1 261 ? 16.141 -4.016 -1.654 1 92.19 261 PRO A CA 1
ATOM 2091 C C . PRO A 1 261 ? 17.281 -3.596 -0.726 1 92.19 261 PRO A C 1
ATOM 2093 O O . PRO A 1 261 ? 17.875 -2.531 -0.914 1 92.19 261 PRO A O 1
ATOM 2096 N N . TYR A 1 262 ? 17.609 -4.406 0.204 1 94.19 262 TYR A N 1
ATOM 2097 C CA . TYR A 1 262 ? 18.484 -4.023 1.308 1 94.19 262 TYR A CA 1
ATOM 2098 C C . TYR A 1 262 ? 19.875 -3.693 0.807 1 94.19 262 TYR A C 1
ATOM 2100 O O . TYR A 1 262 ? 20.5 -2.736 1.27 1 94.19 262 TYR A O 1
ATOM 2108 N N . CYS A 1 263 ? 20.281 -4.418 -0.191 1 93.06 263 CYS A N 1
ATOM 2109 C CA . CYS A 1 263 ? 21.641 -4.301 -0.698 1 93.06 263 CYS A CA 1
ATOM 2110 C C . CYS A 1 263 ? 21.875 -2.932 -1.326 1 93.06 263 CYS A C 1
ATOM 2112 O O . CYS A 1 263 ? 23.016 -2.52 -1.521 1 93.06 263 CYS A O 1
ATOM 2114 N N . LYS A 1 264 ? 20.828 -2.275 -1.631 1 92.31 264 LYS A N 1
ATOM 2115 C CA . LYS A 1 264 ? 20.938 -0.989 -2.314 1 92.31 264 LYS A CA 1
ATOM 2116 C C . LYS A 1 264 ? 21.141 0.149 -1.315 1 92.31 264 LYS A C 1
ATOM 2118 O O . LYS A 1 264 ? 21.484 1.268 -1.7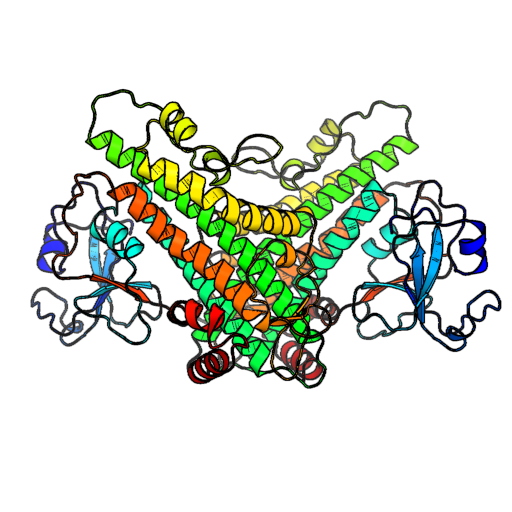 1 92.31 264 LYS A O 1
ATOM 2123 N N . PHE A 1 265 ? 20.891 -0.323 -0.033 1 91.31 265 PHE A N 1
ATOM 2124 C CA . PHE A 1 265 ? 20.969 0.703 1 1 91.31 265 PHE A CA 1
ATOM 2125 C C . PHE A 1 265 ? 22.203 0.511 1.869 1 91.31 265 PHE A C 1
ATOM 2127 O O . PHE A 1 265 ? 22.609 -0.622 2.15 1 91.31 265 PHE A O 1
ATOM 2134 N N . ASP A 1 266 ? 23.109 1.382 1.986 1 88 266 ASP A N 1
ATOM 2135 C CA . ASP A 1 266 ? 24.312 1.336 2.818 1 88 266 ASP A CA 1
ATOM 2136 C C . ASP A 1 266 ? 24.031 1.858 4.223 1 88 266 ASP A C 1
ATOM 2138 O O . ASP A 1 266 ? 24.547 2.904 4.621 1 88 266 ASP A O 1
ATOM 2142 N N . ILE A 1 267 ? 23.328 0.917 4.969 1 91.5 267 ILE A N 1
ATOM 2143 C CA . ILE A 1 267 ? 22.797 1.45 6.219 1 91.5 267 ILE A CA 1
ATOM 2144 C C . ILE A 1 267 ? 23.531 0.818 7.402 1 91.5 267 ILE A C 1
ATOM 2146 O O . ILE A 1 267 ? 23.719 1.462 8.438 1 91.5 267 ILE A O 1
ATOM 2150 N N . TRP A 1 268 ? 23.938 -0.448 7.309 1 94.38 268 TRP A N 1
ATOM 2151 C CA . TRP A 1 268 ? 24.453 -1.173 8.469 1 94.38 268 TRP A CA 1
ATOM 2152 C C . TRP A 1 268 ? 25.953 -0.995 8.609 1 94.38 268 TRP A C 1
ATOM 2154 O O . TRP A 1 268 ? 26.688 -1.029 7.617 1 94.38 268 TRP A O 1
ATOM 2164 N N . GLU A 1 269 ? 26.312 -0.742 9.805 1 91 269 GLU A N 1
ATOM 2165 C CA . GLU A 1 269 ? 27.734 -0.784 10.156 1 91 269 GLU A CA 1
ATOM 2166 C C . GLU A 1 269 ? 28.219 -2.223 10.289 1 91 269 GLU A C 1
ATOM 2168 O O . GLU A 1 269 ? 27.422 -3.137 10.516 1 91 269 GLU A O 1
ATOM 2173 N N . ASN A 1 270 ? 29.469 -2.408 10.211 1 89.12 270 ASN A N 1
ATOM 2174 C CA . ASN A 1 270 ? 30.062 -3.742 10.266 1 89.12 270 ASN A CA 1
ATOM 2175 C C . ASN A 1 270 ? 29.703 -4.465 11.562 1 89.12 270 ASN A C 1
ATOM 2177 O O . ASN A 1 270 ? 29.5 -5.68 11.562 1 89.12 270 ASN A O 1
ATOM 2181 N N . ASN A 1 271 ? 29.641 -3.75 12.578 1 88.81 271 ASN A N 1
ATOM 2182 C CA . ASN A 1 271 ? 29.375 -4.355 13.875 1 88.81 271 ASN A CA 1
ATOM 2183 C C . ASN A 1 271 ? 27.906 -4.773 14.008 1 88.81 271 ASN A C 1
ATOM 2185 O O . ASN A 1 271 ? 27.547 -5.469 14.961 1 88.81 271 ASN A O 1
ATOM 2189 N N . GLN A 1 272 ? 27.094 -4.367 13.086 1 90 272 GLN A N 1
ATOM 2190 C CA . GLN A 1 272 ? 25.672 -4.719 13.102 1 90 272 GLN A CA 1
ATOM 2191 C C . GLN A 1 272 ? 25.406 -5.957 12.25 1 90 272 GLN A C 1
ATOM 2193 O O . GLN A 1 272 ? 24.297 -6.492 12.258 1 90 272 GLN A O 1
ATOM 2198 N N . LEU A 1 273 ? 26.422 -6.387 11.609 1 92.25 273 LEU A N 1
ATOM 2199 C CA . LEU A 1 273 ? 26.281 -7.551 10.742 1 92.25 273 LEU A CA 1
ATOM 2200 C C . LEU A 1 273 ? 26.5 -8.844 11.523 1 92.25 273 LEU A C 1
ATOM 2202 O O . LEU A 1 273 ? 27.422 -8.93 12.336 1 92.25 273 LEU A O 1
ATOM 2206 N N . LEU A 1 274 ? 25.578 -9.703 11.328 1 91.75 274 LEU A N 1
ATOM 2207 C CA . LEU A 1 274 ? 25.672 -11.047 11.891 1 91.75 274 LEU A CA 1
ATOM 2208 C C . LEU A 1 274 ? 26.281 -12.016 10.875 1 91.75 274 LEU A C 1
ATOM 2210 O O . LEU A 1 274 ? 26.672 -11.609 9.781 1 91.75 274 LEU A O 1
ATOM 2214 N N . GLU A 1 275 ? 26.328 -13.273 11.344 1 87.38 275 GLU A N 1
ATOM 2215 C CA . GLU A 1 275 ? 26.797 -14.32 10.445 1 87.38 275 GLU A CA 1
ATOM 2216 C C . GLU A 1 275 ? 25.938 -14.398 9.188 1 87.38 275 GLU A C 1
ATOM 2218 O O . GLU A 1 275 ? 24.734 -14.125 9.242 1 87.38 275 GLU A O 1
ATOM 2223 N N . ASN A 1 276 ? 26.562 -14.695 8.055 1 90.06 276 ASN A N 1
ATOM 2224 C CA . ASN A 1 276 ? 25.891 -14.914 6.781 1 90.06 276 ASN A CA 1
ATOM 2225 C C . ASN A 1 276 ? 25.281 -13.625 6.242 1 90.06 276 ASN A C 1
ATOM 2227 O O . ASN A 1 276 ? 24.25 -13.648 5.574 1 90.06 276 ASN A O 1
ATOM 2231 N N . GLU A 1 277 ? 25.719 -12.477 6.727 1 92.06 277 GLU A N 1
ATOM 2232 C CA . GLU A 1 277 ? 25.375 -11.156 6.207 1 92.06 277 GLU A CA 1
ATOM 2233 C C . GLU A 1 277 ? 23.953 -10.758 6.625 1 92.06 277 GLU A C 1
ATOM 2235 O O . GLU A 1 277 ? 23.297 -9.984 5.934 1 92.06 277 GLU A O 1
ATOM 2240 N N . LEU A 1 278 ? 23.531 -11.367 7.723 1 95.12 278 LEU A N 1
ATOM 2241 C CA . LEU A 1 278 ? 22.266 -10.953 8.297 1 95.12 278 LEU A CA 1
ATOM 2242 C C . LEU A 1 278 ? 22.438 -9.703 9.156 1 95.12 278 LEU A C 1
ATOM 2244 O O . LEU A 1 278 ? 23.5 -9.477 9.719 1 95.12 278 LEU A O 1
ATOM 2248 N N . ALA A 1 279 ? 21.469 -8.906 9.172 1 96.94 279 ALA A N 1
ATOM 2249 C CA . ALA A 1 279 ? 21.484 -7.703 10 1 96.94 279 ALA A CA 1
ATOM 2250 C C . ALA A 1 279 ? 20.078 -7.363 10.5 1 96.94 279 ALA A C 1
ATOM 2252 O O . ALA A 1 279 ? 19.078 -7.828 9.945 1 96.94 279 ALA A O 1
ATOM 2253 N N . PRO A 1 280 ? 19.984 -6.613 11.594 1 97.38 280 PRO A N 1
ATOM 2254 C CA . PRO A 1 280 ? 18.672 -6.219 12.102 1 97.38 280 PRO A CA 1
ATOM 2255 C C . PRO A 1 280 ? 17.859 -5.422 11.078 1 97.38 280 PRO A C 1
ATOM 2257 O O . PRO A 1 280 ? 18.422 -4.586 10.359 1 97.38 280 PRO A O 1
ATOM 2260 N N . LEU A 1 281 ? 16.578 -5.617 11.055 1 97.31 281 LEU A N 1
ATOM 2261 C CA . LEU A 1 281 ? 15.68 -5.008 10.078 1 97.31 281 LEU A CA 1
ATOM 2262 C C . LEU A 1 281 ? 15.406 -3.549 10.43 1 97.31 281 LEU A C 1
ATOM 2264 O O . LEU A 1 281 ? 15.258 -2.709 9.531 1 97.31 281 LEU A O 1
ATOM 2268 N N . TRP A 1 282 ? 15.32 -3.131 11.695 1 98.19 282 TRP A N 1
ATOM 2269 C CA . TRP A 1 282 ? 14.797 -1.85 12.156 1 98.19 282 TRP A CA 1
ATOM 2270 C C . TRP A 1 282 ? 15.641 -0.694 11.625 1 98.19 282 TRP A C 1
ATOM 2272 O O . TRP A 1 282 ? 15.102 0.341 11.227 1 98.19 282 TRP A O 1
ATOM 2282 N N . PRO A 1 283 ? 16.984 -0.824 11.609 1 98.12 283 PRO A N 1
ATOM 2283 C CA . PRO A 1 283 ? 17.75 0.291 11.055 1 98.12 283 PRO A CA 1
ATOM 2284 C C . PRO A 1 283 ? 17.359 0.633 9.625 1 98.12 283 PRO A C 1
ATOM 2286 O O . PRO A 1 283 ? 17.312 1.81 9.258 1 98.12 283 PRO A O 1
ATOM 2289 N N . PHE A 1 284 ? 17.109 -0.387 8.891 1 97.56 284 PHE A N 1
ATOM 2290 C CA . PHE A 1 284 ? 16.703 -0.175 7.512 1 97.56 284 PHE A CA 1
ATOM 2291 C C . PHE A 1 284 ? 15.367 0.558 7.453 1 97.56 284 PHE A C 1
ATOM 2293 O O . PHE A 1 284 ? 15.234 1.565 6.754 1 97.56 284 PHE A O 1
ATOM 2300 N N . VAL A 1 285 ? 14.367 0.082 8.195 1 98.38 285 VAL A N 1
ATOM 2301 C CA . VAL A 1 285 ? 13.031 0.667 8.219 1 98.38 285 VAL A CA 1
ATOM 2302 C C . VAL A 1 285 ? 13.109 2.117 8.688 1 98.38 285 VAL A C 1
ATOM 2304 O O . VAL A 1 285 ? 12.57 3.018 8.039 1 98.38 285 VAL A O 1
ATOM 2307 N N . ALA A 1 286 ? 13.812 2.307 9.75 1 98.56 286 ALA A N 1
ATOM 2308 C CA . ALA A 1 286 ? 13.938 3.631 10.352 1 98.56 286 ALA A CA 1
ATOM 2309 C C . ALA A 1 286 ? 14.641 4.598 9.406 1 98.56 286 ALA A C 1
ATOM 2311 O O . ALA A 1 286 ? 14.266 5.77 9.312 1 98.56 286 ALA A O 1
ATOM 2312 N N . TYR A 1 287 ? 15.617 4.09 8.766 1 98.12 287 TYR A N 1
ATOM 2313 C CA . TYR A 1 287 ? 16.375 4.926 7.84 1 98.12 287 TYR A CA 1
ATOM 2314 C C . TYR A 1 287 ? 15.484 5.426 6.703 1 98.12 287 TYR A C 1
ATOM 2316 O O . TYR A 1 287 ? 15.484 6.617 6.383 1 98.12 287 TYR A O 1
ATOM 2324 N N . VAL A 1 288 ? 14.75 4.543 6.078 1 98.12 288 VAL A N 1
ATOM 2325 C CA . VAL A 1 288 ? 13.883 4.906 4.957 1 98.12 288 VAL A CA 1
ATOM 2326 C C . VAL A 1 288 ? 12.82 5.898 5.422 1 98.12 288 VAL A C 1
ATOM 2328 O O . VAL A 1 288 ? 12.586 6.918 4.77 1 98.12 288 VAL A O 1
ATOM 2331 N N . VAL A 1 289 ? 12.211 5.676 6.555 1 98.56 289 VAL A N 1
ATOM 2332 C CA . VAL A 1 289 ? 11.188 6.559 7.094 1 98.56 289 VAL A CA 1
ATOM 2333 C C . VAL A 1 289 ? 11.789 7.922 7.418 1 98.56 289 VAL A C 1
ATOM 2335 O O . VAL A 1 289 ? 11.227 8.961 7.059 1 98.56 289 VAL A O 1
ATOM 2338 N N . LYS A 1 290 ? 12.914 7.902 8.062 1 97.94 290 LYS A N 1
ATOM 2339 C CA . LYS A 1 290 ? 13.57 9.148 8.445 1 97.94 290 LYS A CA 1
ATOM 2340 C C . LYS A 1 290 ? 13.906 9.992 7.223 1 97.94 290 LYS A C 1
ATOM 2342 O O . LYS A 1 290 ? 13.633 11.195 7.195 1 97.94 290 LYS A O 1
ATOM 2347 N N . GLN A 1 291 ? 14.5 9.336 6.254 1 97.69 291 GLN A N 1
ATOM 2348 C CA . GLN A 1 291 ? 14.859 10.062 5.039 1 97.69 291 GLN A CA 1
ATOM 2349 C C . GLN A 1 291 ? 13.625 10.672 4.379 1 97.69 291 GLN A C 1
ATOM 2351 O O . GLN A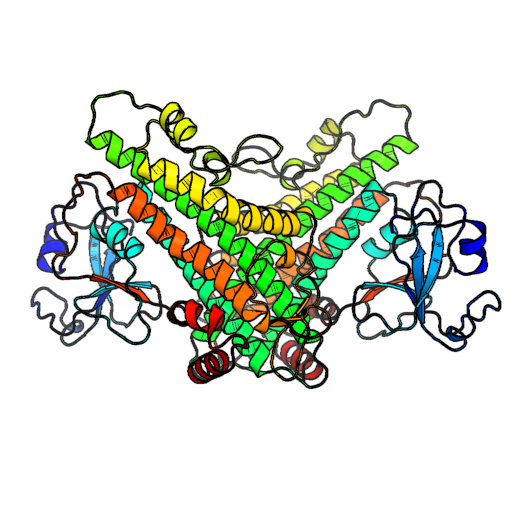 1 291 ? 13.68 11.797 3.877 1 97.69 291 GLN A O 1
ATOM 2356 N N . THR A 1 292 ? 12.555 9.977 4.402 1 98.12 292 THR A N 1
ATOM 2357 C CA . THR A 1 292 ? 11.312 10.438 3.785 1 98.12 292 THR A CA 1
ATOM 2358 C C . THR A 1 292 ? 10.711 11.602 4.57 1 98.12 292 THR A C 1
ATOM 2360 O O . THR A 1 292 ? 10.383 12.641 3.998 1 98.12 292 THR A O 1
ATOM 2363 N N . VAL A 1 293 ? 10.664 11.461 5.844 1 97.31 293 VAL A N 1
ATOM 2364 C CA . VAL A 1 293 ? 10.031 12.453 6.703 1 97.31 293 VAL A CA 1
ATOM 2365 C C . VAL A 1 293 ? 10.875 13.727 6.719 1 97.31 293 VAL A C 1
ATOM 2367 O O . VAL A 1 293 ? 10.344 14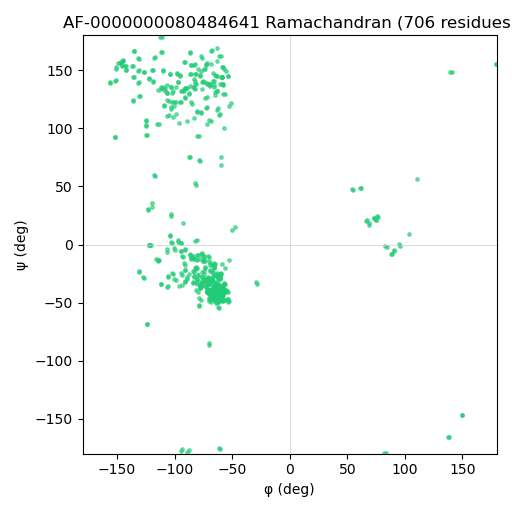.836 6.609 1 97.31 293 VAL A O 1
ATOM 2370 N N . THR A 1 294 ? 12.164 13.602 6.773 1 97.12 294 THR A N 1
ATOM 2371 C CA . THR A 1 294 ? 13.039 14.766 6.918 1 97.12 294 THR A CA 1
ATOM 2372 C C . THR A 1 294 ? 13.234 15.461 5.574 1 97.12 294 THR A C 1
ATOM 2374 O O . THR A 1 294 ? 13.82 16.547 5.512 1 97.12 294 THR A O 1
ATOM 2377 N N . ALA A 1 295 ? 12.766 14.82 4.492 1 97.88 295 ALA A N 1
ATOM 2378 C CA . ALA A 1 295 ? 12.766 15.508 3.205 1 97.88 295 ALA A CA 1
ATOM 2379 C C . ALA A 1 295 ? 11.969 16.812 3.275 1 97.88 295 ALA A C 1
ATOM 2381 O O . ALA A 1 295 ? 12.297 17.781 2.594 1 97.88 295 ALA A O 1
ATOM 2382 N N . LEU A 1 296 ? 10.938 16.844 4.047 1 97.38 296 LEU A N 1
ATOM 2383 C CA . LEU A 1 296 ? 10.117 18.031 4.227 1 97.38 296 LEU A CA 1
ATOM 2384 C C . LEU A 1 296 ? 10.945 19.172 4.801 1 97.38 296 LEU A C 1
ATOM 2386 O O . LEU A 1 296 ? 10.883 20.312 4.312 1 97.38 296 LEU A O 1
ATOM 2390 N N . ASP A 1 297 ? 11.773 18.812 5.742 1 95.25 297 ASP A N 1
ATOM 2391 C CA . ASP A 1 297 ? 12.633 19.812 6.371 1 95.25 297 ASP A CA 1
ATOM 2392 C C . ASP A 1 297 ? 13.734 20.266 5.418 1 95.25 297 ASP A C 1
ATOM 2394 O O . ASP A 1 297 ? 14.086 21.438 5.379 1 95.25 297 ASP A O 1
ATOM 2398 N N . ARG A 1 298 ? 14.219 19.328 4.762 1 97 298 ARG A N 1
ATOM 2399 C CA . ARG A 1 298 ? 15.273 19.656 3.809 1 97 298 ARG A CA 1
ATOM 2400 C C . ARG A 1 298 ? 14.734 20.547 2.689 1 97 298 ARG A C 1
ATOM 2402 O O . ARG A 1 298 ? 15.422 21.469 2.232 1 97 298 ARG A O 1
ATOM 2409 N N . PHE A 1 299 ? 13.578 20.328 2.289 1 97.19 299 PHE A N 1
ATOM 2410 C CA . PHE A 1 299 ? 12.914 21.203 1.334 1 97.19 299 PHE A CA 1
ATOM 2411 C C . PHE A 1 299 ? 12.797 22.609 1.888 1 97.19 299 PHE A C 1
ATOM 2413 O O . PHE A 1 299 ? 13.148 23.578 1.21 1 97.19 299 PHE A O 1
ATOM 2420 N N . LEU A 1 300 ? 12.367 22.719 3.059 1 95.56 300 LEU A N 1
ATOM 2421 C CA . LEU A 1 300 ? 12.18 24.047 3.652 1 95.56 300 LEU A CA 1
ATOM 2422 C C . LEU A 1 300 ? 13.5 24.797 3.746 1 95.56 300 LEU A C 1
ATOM 2424 O O . LEU A 1 300 ? 13.547 26 3.533 1 95.56 300 LEU A O 1
ATOM 2428 N N . SER A 1 301 ? 14.477 24.031 4.113 1 94.5 301 SER A N 1
ATOM 2429 C CA . SER A 1 301 ? 15.805 24.641 4.164 1 94.5 301 SER A CA 1
ATOM 2430 C C . SER A 1 301 ? 16.203 25.219 2.811 1 94.5 301 SER A C 1
ATOM 2432 O O . SER A 1 301 ? 16.797 26.297 2.74 1 94.5 301 SER A O 1
ATOM 2434 N N . GLY A 1 302 ? 15.867 24.531 1.771 1 92.62 302 GLY A N 1
ATOM 2435 C CA . GLY A 1 302 ? 16.141 25.016 0.428 1 92.62 302 GLY A CA 1
ATOM 2436 C C . GLY A 1 302 ? 15.273 26.203 0.038 1 92.62 302 GLY A C 1
ATOM 2437 O O . GLY A 1 302 ? 15.766 27.156 -0.562 1 92.62 302 GLY A O 1
ATOM 2438 N N . LEU A 1 303 ? 14.062 26.156 0.382 1 90.25 303 LEU A N 1
ATOM 2439 C CA . LEU A 1 303 ? 13.109 27.203 0.041 1 90.25 303 LEU A CA 1
ATOM 2440 C C . LEU A 1 303 ? 13.438 28.5 0.776 1 90.25 303 LEU A C 1
ATOM 2442 O O . LEU A 1 303 ? 13.367 29.578 0.192 1 90.25 303 LEU A O 1
ATOM 2446 N N . LEU A 1 304 ? 13.875 28.391 2.021 1 88.88 304 LEU A N 1
ATOM 2447 C CA . LEU A 1 304 ? 14 29.562 2.895 1 88.88 304 LEU A CA 1
ATOM 2448 C C . LEU A 1 304 ? 15.43 30.078 2.906 1 88.88 304 LEU A C 1
ATOM 2450 O O . LEU A 1 304 ? 15.758 31 3.654 1 88.88 304 LEU A O 1
ATOM 2454 N N . ALA A 1 305 ? 16.219 29.469 2.164 1 86.5 305 ALA A N 1
ATOM 2455 C CA . ALA A 1 305 ? 17.609 29.938 2.102 1 86.5 305 ALA A CA 1
ATOM 2456 C C . ALA A 1 305 ? 17.688 31.375 1.596 1 86.5 305 ALA A C 1
ATOM 2458 O O . ALA A 1 305 ? 18.609 32.094 1.932 1 86.5 305 ALA A O 1
ATOM 2459 N N . LYS A 1 306 ? 16.75 31.734 0.778 1 79 306 LYS A N 1
ATOM 2460 C CA . LYS A 1 306 ? 16.609 33.125 0.366 1 79 306 LYS A CA 1
ATOM 2461 C C . LYS A 1 306 ? 15.445 33.812 1.086 1 79 306 LYS A C 1
ATOM 2463 O O . LYS A 1 306 ? 14.43 33.156 1.377 1 79 306 LYS A O 1
ATOM 2468 N N . PRO A 1 307 ? 15.711 35.031 1.288 1 77.88 307 PRO A N 1
ATOM 2469 C CA . PRO A 1 307 ? 14.641 35.75 1.983 1 77.88 307 PRO A CA 1
ATOM 2470 C C . PRO A 1 307 ? 13.344 35.781 1.175 1 77.88 307 PRO A C 1
ATOM 2472 O O . PRO A 1 307 ? 13.352 36.219 0.017 1 77.88 307 PRO A O 1
ATOM 2475 N N . LEU A 1 308 ? 12.406 35.188 1.771 1 78 308 LEU A N 1
ATOM 2476 C CA . LEU A 1 308 ? 11.07 35.25 1.191 1 78 308 LEU A CA 1
ATOM 2477 C C . LEU A 1 308 ? 10.156 36.125 2.029 1 78 308 LEU A C 1
ATOM 2479 O O . LEU A 1 308 ? 10.273 36.156 3.256 1 78 308 LEU A O 1
ATOM 2483 N N . HIS A 1 309 ? 9.438 36.938 1.315 1 81.44 309 HIS A N 1
ATOM 2484 C CA . HIS A 1 309 ? 8.422 37.719 2.012 1 81.44 309 HIS A CA 1
ATOM 2485 C C . HIS A 1 309 ? 7.18 36.875 2.287 1 81.44 309 HIS A C 1
ATOM 2487 O O . HIS A 1 309 ? 6.293 36.75 1.437 1 81.44 309 HIS A O 1
ATOM 2493 N N . LEU A 1 310 ? 7.203 36.312 3.463 1 85.69 310 LEU A N 1
ATOM 2494 C CA . LEU A 1 310 ? 6.062 35.5 3.846 1 85.69 310 LEU A CA 1
ATOM 2495 C C . LEU A 1 310 ? 5.059 36.281 4.664 1 85.69 310 LEU A C 1
ATOM 2497 O O . LEU A 1 310 ? 5.445 37.188 5.402 1 85.69 310 LEU A O 1
ATOM 2501 N N . PRO A 1 311 ? 3.812 35.969 4.473 1 88.56 311 PRO A N 1
ATOM 2502 C CA . PRO A 1 311 ? 2.822 36.625 5.332 1 88.56 311 PRO A CA 1
ATOM 2503 C C . PRO A 1 311 ? 3.035 36.344 6.816 1 88.56 311 PRO A C 1
ATOM 2505 O O . PRO A 1 311 ? 3.723 35.375 7.156 1 88.56 311 PRO A O 1
ATOM 2508 N N . TYR A 1 312 ? 2.436 37.156 7.594 1 92.31 312 TYR A N 1
ATOM 2509 C CA . TYR A 1 312 ? 2.506 36.969 9.039 1 92.31 312 TYR A CA 1
ATOM 2510 C C . TYR A 1 312 ? 1.754 35.719 9.445 1 92.31 312 TYR A C 1
ATOM 2512 O O . TYR A 1 312 ? 0.968 35.156 8.664 1 92.31 312 TYR A O 1
ATOM 2520 N N . LYS A 1 313 ? 1.991 35.312 10.68 1 95.5 313 LYS A N 1
ATOM 2521 C CA . LYS A 1 313 ? 1.327 34.125 11.211 1 95.5 313 LYS A CA 1
ATOM 2522 C C . LYS A 1 313 ? -0.185 34.312 11.273 1 95.5 313 LYS A C 1
ATOM 2524 O O . LYS A 1 313 ? -0.659 35.406 11.602 1 95.5 313 LYS A O 1
ATOM 2529 N N . LEU A 1 314 ? -0.881 33.25 11.039 1 94.81 314 LEU A N 1
ATOM 2530 C CA . LEU A 1 314 ? -2.334 33.281 11.172 1 94.81 314 LEU A CA 1
ATOM 2531 C C . LEU A 1 314 ? -2.742 33.438 12.633 1 94.81 314 LEU A C 1
ATOM 2533 O O . LEU A 1 314 ? -3.717 34.125 12.938 1 94.81 314 LEU A O 1
ATOM 2537 N N . ALA A 1 315 ? -2.094 32.719 13.461 1 95.69 315 ALA A N 1
ATOM 2538 C CA . ALA A 1 315 ? -2.369 32.781 14.891 1 95.69 315 ALA A CA 1
ATOM 2539 C C . ALA A 1 315 ? -1.107 33.125 15.68 1 95.69 315 ALA A C 1
ATOM 2541 O O . ALA A 1 315 ? -0.381 32.219 16.109 1 95.69 315 ALA A O 1
ATOM 2542 N N . GLU A 1 316 ? -0.992 34.375 15.914 1 94.56 316 GLU A N 1
ATOM 2543 C CA . GLU A 1 316 ? 0.18 34.812 16.656 1 94.56 316 GLU A CA 1
ATOM 2544 C C . GLU A 1 316 ? 0.172 34.281 18.094 1 94.56 316 GLU A C 1
ATOM 2546 O O . GLU A 1 316 ? -0.864 34.312 18.75 1 94.56 316 GLU A O 1
ATOM 2551 N N . GLY A 1 317 ? 1.324 33.812 18.562 1 94.19 317 GLY A N 1
ATOM 2552 C CA . GLY A 1 317 ? 1.432 33.281 19.906 1 94.19 317 GLY A CA 1
ATOM 2553 C C . GLY A 1 317 ? 1.11 31.812 20 1 94.19 317 GLY A C 1
ATOM 2554 O O . GLY A 1 317 ? 1.26 31.203 21.062 1 94.19 317 GLY A O 1
ATOM 2555 N N . TYR A 1 318 ? 0.634 31.25 18.953 1 96.5 318 TYR A N 1
ATOM 2556 C CA . TYR A 1 318 ? 0.322 29.828 18.891 1 96.5 318 TYR A CA 1
ATOM 2557 C C . TYR A 1 318 ? 1.299 29.094 17.984 1 96.5 318 TYR A C 1
ATOM 2559 O O . TYR A 1 318 ? 1.858 29.688 17.047 1 96.5 318 TYR A O 1
ATOM 2567 N N . ASP A 1 319 ? 1.525 27.859 18.297 1 97.31 319 ASP A N 1
ATOM 2568 C CA . ASP A 1 319 ? 2.26 26.938 17.438 1 97.31 319 ASP A CA 1
ATOM 2569 C C . ASP A 1 319 ? 1.339 25.859 16.891 1 97.31 319 ASP A C 1
ATOM 2571 O O . ASP A 1 319 ? 0.186 25.734 17.297 1 97.31 319 ASP A O 1
ATOM 2575 N N . VAL A 1 320 ? 1.877 25.188 15.875 1 97.62 320 VAL A N 1
ATOM 2576 C CA . VAL A 1 320 ? 1.073 24.156 15.25 1 97.62 320 VAL A CA 1
ATOM 2577 C C . VAL A 1 320 ? 1.609 22.781 15.648 1 97.62 320 VAL A C 1
ATOM 2579 O O . VAL A 1 320 ? 2.812 22.531 15.562 1 97.62 320 VAL A O 1
ATOM 2582 N N . TYR A 1 321 ? 0.684 21.953 16.094 1 96.94 321 TYR A N 1
ATOM 2583 C CA . TYR A 1 321 ? 1.046 20.609 16.531 1 96.94 321 TYR A CA 1
ATOM 2584 C C . TYR A 1 321 ? 0.286 19.547 15.742 1 96.94 321 TYR A C 1
ATOM 2586 O O . TYR A 1 321 ? -0.862 19.766 15.344 1 96.94 321 TYR A O 1
ATOM 2594 N N . MET A 1 322 ? 0.962 18.5 15.469 1 95.69 322 MET A N 1
ATOM 2595 C CA . MET A 1 322 ? 0.358 17.328 14.859 1 95.69 322 MET A CA 1
ATOM 2596 C C . MET A 1 322 ? 0.134 16.234 15.898 1 95.69 322 MET A C 1
ATOM 2598 O O . MET A 1 322 ? 1.008 15.969 16.719 1 95.69 322 MET A O 1
ATOM 2602 N N . ARG A 1 323 ? -1.064 15.688 15.766 1 92.81 323 ARG A N 1
ATOM 2603 C CA . ARG A 1 323 ? -1.452 14.648 16.719 1 92.81 323 ARG A CA 1
ATOM 2604 C C . ARG A 1 323 ? -1.912 13.391 15.992 1 92.81 323 ARG A C 1
ATOM 2606 O O . ARG A 1 323 ? -2.445 13.469 14.883 1 92.81 323 ARG A O 1
ATOM 2613 N N . GLY A 1 324 ? -1.661 12.18 16.641 1 89.88 324 GLY A N 1
ATOM 2614 C CA . GLY A 1 324 ? -2.084 10.859 16.188 1 89.88 324 GLY A CA 1
ATOM 2615 C C . GLY A 1 324 ? -1.632 9.742 17.109 1 89.88 324 GLY A C 1
ATOM 2616 O O . GLY A 1 324 ? -0.631 9.88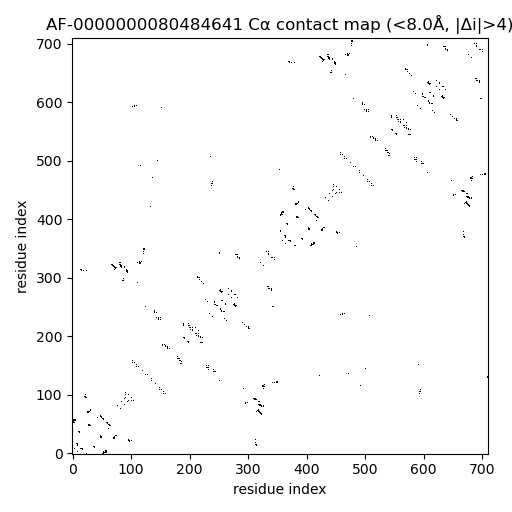3 17.812 1 89.88 324 GLY A O 1
ATOM 2617 N N . PRO A 1 325 ? -2.352 8.688 17.047 1 88.62 325 PRO A N 1
ATOM 2618 C CA . PRO A 1 325 ? -2.045 7.625 18 1 88.62 325 PRO A CA 1
ATOM 2619 C C . PRO A 1 325 ? -0.626 7.082 17.844 1 88.62 325 PRO A C 1
ATOM 2621 O O . PRO A 1 325 ? -0.034 6.605 18.828 1 88.62 325 PRO A O 1
ATOM 2624 N N . HIS A 1 326 ? -0.088 7.215 16.625 1 93.75 326 HIS A N 1
ATOM 2625 C CA . HIS A 1 326 ? 1.174 6.527 16.391 1 93.75 326 HIS A CA 1
ATOM 2626 C C . HIS A 1 326 ? 2.266 7.508 15.969 1 93.75 326 HIS A C 1
ATOM 2628 O O . HIS A 1 326 ? 3.418 7.113 15.773 1 93.75 326 HIS A O 1
ATOM 2634 N N . ILE A 1 327 ? 1.952 8.773 15.875 1 93.5 327 ILE A N 1
ATOM 2635 C CA . ILE A 1 327 ? 2.85 9.75 15.266 1 93.5 327 ILE A CA 1
ATOM 2636 C C . ILE A 1 327 ? 4.125 9.867 16.094 1 93.5 327 ILE A C 1
ATOM 2638 O O . ILE A 1 327 ? 5.199 10.156 15.555 1 93.5 327 ILE A O 1
ATOM 2642 N N . THR A 1 328 ? 4.059 9.586 17.344 1 93 328 THR A N 1
ATOM 2643 C CA . THR A 1 328 ? 5.191 9.719 18.25 1 93 328 THR A CA 1
ATOM 2644 C C . THR A 1 328 ? 6.293 8.719 17.891 1 93 328 THR A C 1
ATOM 2646 O O . THR A 1 328 ? 7.449 8.898 18.297 1 93 328 THR A O 1
ATOM 2649 N N . ASN A 1 329 ? 5.957 7.699 17.188 1 96.12 329 ASN A N 1
ATOM 2650 C CA . ASN A 1 329 ? 6.941 6.695 16.797 1 96.12 329 ASN A CA 1
ATOM 2651 C C . ASN A 1 329 ? 8.07 7.309 15.961 1 96.12 329 ASN A C 1
ATOM 2653 O O . ASN A 1 329 ? 9.18 6.777 15.922 1 96.12 329 ASN A O 1
ATOM 2657 N N . LEU A 1 330 ? 7.762 8.406 15.328 1 95.94 330 LEU A N 1
ATOM 2658 C CA . LEU A 1 330 ? 8.758 9.07 14.492 1 95.94 330 LEU A CA 1
ATOM 2659 C C . LEU A 1 330 ? 9.914 9.594 15.336 1 95.94 330 LEU A C 1
ATOM 2661 O O . LEU A 1 330 ? 11.016 9.797 14.82 1 95.94 330 LEU A O 1
ATOM 2665 N N . ASN A 1 331 ? 9.703 9.742 16.578 1 94.12 331 ASN A N 1
ATOM 2666 C CA . ASN A 1 331 ? 10.734 10.234 17.484 1 94.12 331 ASN A CA 1
ATOM 2667 C C . ASN A 1 331 ? 11.75 9.148 17.812 1 94.12 331 ASN A C 1
ATOM 2669 O O . ASN A 1 331 ? 12.812 9.43 18.359 1 94.12 331 ASN A O 1
ATOM 2673 N N . HIS A 1 332 ? 11.5 7.953 17.406 1 96.88 332 HIS A N 1
ATOM 2674 C CA . HIS A 1 332 ? 12.359 6.832 17.781 1 96.88 332 HIS A CA 1
ATOM 2675 C C . HIS A 1 332 ? 13.289 6.445 16.625 1 96.88 332 HIS A C 1
ATOM 2677 O O . HIS A 1 332 ? 14.102 5.531 16.766 1 96.88 332 HIS A O 1
ATOM 2683 N N . LEU A 1 333 ? 13.219 7.125 15.578 1 97.75 333 LEU A N 1
ATOM 2684 C CA . LEU A 1 333 ? 13.914 6.711 14.367 1 97.75 333 LEU A CA 1
ATOM 2685 C C . LEU A 1 333 ? 15.43 6.711 14.578 1 97.75 333 LEU A C 1
ATOM 2687 O O . LEU A 1 333 ? 16.109 5.773 14.172 1 97.75 333 LEU A O 1
ATOM 2691 N N . ASP A 1 334 ? 15.938 7.676 15.227 1 97.38 334 ASP A N 1
ATOM 2692 C CA . ASP A 1 334 ? 17.375 7.75 15.445 1 97.38 334 ASP A CA 1
ATOM 2693 C C . ASP A 1 334 ? 17.859 6.594 16.328 1 97.38 334 ASP A C 1
ATOM 2695 O O . ASP A 1 334 ? 18.891 5.984 16.047 1 97.38 334 ASP A O 1
ATOM 2699 N N . SER A 1 335 ? 17.109 6.34 17.344 1 97.81 335 SER A N 1
ATOM 2700 C CA . SER A 1 335 ? 17.5 5.246 18.234 1 97.81 335 SER A CA 1
ATOM 2701 C C . SER A 1 335 ? 17.422 3.902 17.516 1 97.81 335 SER A C 1
ATOM 2703 O O . SER A 1 335 ? 18.25 3.025 17.734 1 97.81 335 SER A O 1
ATOM 2705 N N . LEU A 1 336 ? 16.484 3.691 16.656 1 97.81 336 LEU A N 1
ATOM 2706 C CA . LEU A 1 336 ? 16.312 2.443 15.914 1 97.81 336 LEU A CA 1
ATOM 2707 C C . LEU A 1 336 ? 17.453 2.232 14.93 1 97.81 336 LEU A C 1
ATOM 2709 O O . LEU A 1 336 ? 17.812 1.092 14.617 1 97.81 336 LEU A O 1
ATOM 2713 N N . ILE A 1 337 ? 17.984 3.312 14.445 1 96.94 337 ILE A N 1
ATOM 2714 C CA . ILE A 1 337 ? 19.094 3.236 13.5 1 96.94 337 ILE A CA 1
ATOM 2715 C C . ILE A 1 337 ? 20.391 2.893 14.242 1 96.94 337 ILE A C 1
ATOM 2717 O O . ILE A 1 337 ? 21.234 2.166 13.727 1 96.94 337 ILE A O 1
ATOM 2721 N N . SER A 1 338 ? 20.484 3.281 15.531 1 94.75 338 SER A N 1
ATOM 2722 C CA . SER A 1 338 ? 21.797 3.201 16.188 1 94.75 338 SER A CA 1
ATOM 2723 C C . SER A 1 338 ? 21.734 2.363 17.453 1 94.75 338 SER A C 1
ATOM 2725 O O . SER A 1 338 ? 22.016 1.166 17.438 1 94.75 338 SER A O 1
ATOM 2727 N N . SER A 1 339 ? 21.078 2.805 18.484 1 95.44 339 SER A N 1
ATOM 2728 C CA . SER A 1 339 ? 21.188 2.24 19.828 1 95.44 339 SER A CA 1
ATOM 2729 C C . SER A 1 339 ? 20.172 1.117 20.047 1 95.44 339 SER A C 1
ATOM 2731 O O . SER A 1 339 ? 20.406 0.216 20.859 1 95.44 339 SER A O 1
ATOM 2733 N N . ASP A 1 340 ? 19.094 1.167 19.391 1 97.62 340 ASP A N 1
ATOM 2734 C CA . ASP A 1 340 ? 18.047 0.163 19.531 1 97.62 340 ASP A CA 1
ATOM 2735 C C . ASP A 1 340 ? 17.812 -0.568 18.203 1 97.62 340 ASP A C 1
ATOM 2737 O O . ASP A 1 340 ? 16.688 -0.623 17.719 1 97.62 340 ASP A O 1
ATOM 2741 N N . GLN A 1 341 ? 18.828 -1.178 17.734 1 96.69 341 GLN A N 1
ATOM 2742 C CA . GLN A 1 341 ? 18.859 -1.707 16.375 1 96.69 341 GLN A CA 1
ATOM 2743 C C . GLN A 1 341 ? 17.906 -2.9 16.234 1 96.69 341 GLN A C 1
ATOM 2745 O O . GLN A 1 341 ? 17.484 -3.227 15.133 1 96.69 341 GLN A O 1
ATOM 2750 N N . TRP A 1 342 ? 17.609 -3.523 17.297 1 97 342 TRP A N 1
ATOM 2751 C CA . TRP A 1 342 ? 16.719 -4.672 17.234 1 97 342 TRP A CA 1
ATOM 2752 C C . TRP A 1 342 ? 15.297 -4.285 17.656 1 97 342 TRP A C 1
ATOM 2754 O O . TRP A 1 342 ? 14.383 -5.113 17.625 1 97 342 TRP A O 1
ATOM 2764 N N . GLY A 1 343 ? 15.109 -3.041 18.062 1 97.38 343 GLY A N 1
ATOM 2765 C CA . GLY A 1 343 ? 13.812 -2.482 18.375 1 97.38 343 GLY A CA 1
ATOM 2766 C C . GLY A 1 343 ? 13.258 -2.967 19.703 1 97.38 343 GLY A C 1
ATOM 2767 O O . GLY A 1 343 ? 12.047 -2.986 19.922 1 97.38 343 GLY A O 1
ATOM 2768 N N . GLU A 1 344 ? 14.133 -3.443 20.578 1 96.75 344 GLU A N 1
ATOM 2769 C CA . GLU A 1 344 ? 13.672 -3.998 21.844 1 96.75 344 GLU A CA 1
ATOM 2770 C C . GLU A 1 344 ? 12.945 -2.943 22.672 1 96.75 344 GLU A C 1
ATOM 2772 O O . GLU A 1 344 ? 11.828 -3.174 23.141 1 96.75 344 GLU A O 1
ATOM 2777 N N . GLU A 1 345 ? 13.609 -1.862 22.891 1 97.19 345 GLU A N 1
ATOM 2778 C CA . GLU A 1 345 ? 13.008 -0.788 23.672 1 97.19 345 GLU A CA 1
ATOM 2779 C C . GLU A 1 345 ? 11.773 -0.219 22.969 1 97.19 345 GLU A C 1
ATOM 2781 O O . GLU A 1 345 ? 10.742 0.017 23.594 1 97.19 345 GLU A O 1
ATOM 2786 N N . PHE A 1 346 ? 11.883 0.006 21.734 1 97.31 346 PHE A N 1
ATOM 2787 C CA . PHE A 1 346 ? 10.797 0.573 20.938 1 97.31 346 PHE A CA 1
ATOM 2788 C C . PHE A 1 346 ? 9.578 -0.336 20.969 1 97.31 346 PHE A C 1
ATOM 2790 O O . PHE A 1 346 ? 8.453 0.128 21.188 1 97.31 346 PHE A O 1
ATOM 2797 N N . VAL A 1 347 ? 9.789 -1.61 20.75 1 96.44 347 VAL A N 1
ATOM 2798 C CA . VAL A 1 347 ? 8.711 -2.594 20.75 1 96.44 347 VAL A CA 1
ATOM 2799 C C . VAL A 1 347 ? 7.988 -2.58 22.078 1 96.44 347 VAL A C 1
ATOM 2801 O O . VAL A 1 347 ? 6.754 -2.576 22.125 1 96.44 347 VAL A O 1
ATOM 2804 N N . ASN A 1 348 ? 8.703 -2.506 23.094 1 95.38 348 ASN A N 1
ATOM 2805 C CA . ASN A 1 348 ? 8.102 -2.453 24.422 1 95.38 348 ASN A CA 1
ATOM 2806 C C . ASN A 1 348 ? 7.289 -1.178 24.625 1 95.38 348 ASN A C 1
ATOM 2808 O O . ASN A 1 348 ? 6.199 -1.216 25.203 1 95.38 348 ASN A O 1
ATOM 2812 N N . THR A 1 349 ? 7.824 -0.115 24.156 1 93.88 349 THR A N 1
ATOM 2813 C CA . THR A 1 349 ? 7.137 1.166 24.281 1 93.88 349 THR A CA 1
ATOM 2814 C C . THR A 1 349 ? 5.816 1.143 23.516 1 93.88 349 THR A C 1
ATOM 2816 O O . THR A 1 349 ? 4.805 1.647 24 1 93.88 349 THR A O 1
ATOM 2819 N N . VAL A 1 350 ? 5.852 0.583 22.344 1 92.62 350 VAL A N 1
ATOM 2820 C CA . VAL A 1 350 ? 4.656 0.51 21.516 1 92.62 350 VAL A CA 1
ATOM 2821 C C . VAL A 1 350 ? 3.619 -0.393 22.172 1 92.62 350 VAL A C 1
ATOM 2823 O O . VAL A 1 350 ? 2.438 -0.047 22.234 1 92.62 350 VAL A O 1
ATOM 2826 N N . GLU A 1 351 ? 4.043 -1.494 22.703 1 90.06 351 GLU A N 1
ATOM 2827 C CA . GLU A 1 351 ? 3.127 -2.438 23.328 1 90.06 351 GLU A CA 1
ATOM 2828 C C . GLU A 1 351 ? 2.486 -1.83 24.578 1 90.06 351 GLU A C 1
ATOM 2830 O O . GLU A 1 351 ? 1.301 -2.043 24.844 1 90.06 351 GLU A O 1
ATOM 2835 N N . ASP A 1 352 ? 3.211 -1.092 25.234 1 87.69 352 ASP A N 1
ATOM 2836 C CA . ASP A 1 352 ? 2.697 -0.435 26.438 1 87.69 352 ASP A CA 1
ATOM 2837 C C . ASP A 1 352 ? 1.602 0.568 26.078 1 87.69 352 ASP A C 1
ATOM 2839 O O . ASP A 1 352 ? 0.662 0.765 26.859 1 87.69 352 ASP A O 1
ATOM 2843 N N . ARG A 1 353 ? 1.726 1.145 24.969 1 84.5 353 ARG A N 1
ATOM 2844 C CA . ARG A 1 353 ? 0.765 2.16 24.547 1 84.5 353 ARG A CA 1
ATOM 2845 C C . ARG A 1 353 ? -0.49 1.519 23.953 1 84.5 353 ARG A C 1
ATOM 2847 O O . ARG A 1 353 ? -1.582 2.082 24.047 1 84.5 353 ARG A O 1
ATOM 2854 N N . LEU A 1 354 ? -0.252 0.447 23.359 1 81.44 354 LEU A N 1
ATOM 2855 C CA . LEU A 1 354 ? -1.376 -0.211 22.703 1 81.44 354 LEU A CA 1
ATOM 2856 C C . LEU A 1 354 ? -2.24 -0.954 23.719 1 81.44 354 LEU A C 1
ATOM 2858 O O . LEU A 1 354 ? -3.457 -1.058 23.547 1 81.44 354 LEU A O 1
ATOM 2862 N N . PHE A 1 355 ? -1.696 -1.51 24.734 1 70.19 355 PHE A N 1
ATOM 2863 C CA . PHE A 1 355 ? -2.432 -2.342 25.688 1 70.19 355 PHE A CA 1
ATOM 2864 C C . PHE A 1 355 ? -2.201 -1.868 27.109 1 70.19 355 PHE A C 1
ATOM 2866 O O . PHE A 1 355 ? -3.016 -2.135 28 1 70.19 355 PHE A O 1
ATOM 2873 N N . MET B 1 1 ? 13.625 -19.25 -13.562 1 45.91 1 MET B N 1
ATOM 2874 C CA . MET B 1 1 ? 14.562 -20.328 -13.844 1 45.91 1 MET B CA 1
ATOM 2875 C C . MET B 1 1 ? 15.336 -20.062 -15.133 1 45.91 1 MET B C 1
ATOM 2877 O O . MET B 1 1 ? 14.734 -19.922 -16.203 1 45.91 1 MET B O 1
ATOM 2881 N N . LYS B 1 2 ? 16.438 -19.469 -14.953 1 50.16 2 LYS B N 1
ATOM 2882 C CA . LYS B 1 2 ? 17.125 -18.875 -16.094 1 50.16 2 LYS B CA 1
ATOM 2883 C C . LYS B 1 2 ? 17.844 -19.938 -16.922 1 50.16 2 LYS B C 1
ATOM 2885 O O . LYS B 1 2 ? 18.391 -19.656 -17.984 1 50.16 2 LYS B O 1
ATOM 2890 N N . GLY B 1 3 ? 17.984 -21.094 -16.438 1 51.22 3 GLY B N 1
ATOM 2891 C CA . GLY B 1 3 ? 18.766 -21.953 -17.312 1 51.22 3 GLY B CA 1
ATOM 2892 C C . GLY B 1 3 ? 17.938 -22.875 -18.172 1 51.22 3 GLY B C 1
ATOM 2893 O O . GLY B 1 3 ? 16.797 -23.203 -17.812 1 51.22 3 GLY B O 1
ATOM 2894 N N . GLU B 1 4 ? 18.344 -22.938 -19.453 1 64.19 4 GLU B N 1
ATOM 2895 C CA . GLU B 1 4 ? 17.719 -23.906 -20.344 1 64.19 4 GLU B CA 1
ATOM 2896 C C . GLU B 1 4 ? 17.922 -25.328 -19.844 1 64.19 4 GLU B C 1
ATOM 2898 O O . GLU B 1 4 ? 19.047 -25.734 -19.531 1 64.19 4 GLU B O 1
ATOM 2903 N N . VAL B 1 5 ? 16.922 -26 -19.422 1 72.06 5 VAL B N 1
ATOM 2904 C CA . VAL B 1 5 ? 16.984 -27.344 -18.875 1 72.06 5 VAL B CA 1
ATOM 2905 C C . VAL B 1 5 ? 17.219 -28.359 -19.984 1 72.06 5 VAL B C 1
ATOM 2907 O O . VAL B 1 5 ? 16.594 -28.281 -21.031 1 72.06 5 VAL B O 1
ATOM 2910 N N . GLU B 1 6 ? 18.297 -29.203 -19.812 1 75 6 GLU B N 1
ATOM 2911 C CA . GLU B 1 6 ? 18.484 -30.312 -20.75 1 75 6 GLU B CA 1
ATOM 2912 C C . GLU B 1 6 ? 17.266 -31.234 -20.781 1 75 6 GLU B C 1
ATOM 2914 O O . GLU B 1 6 ? 16.844 -31.766 -19.75 1 75 6 GLU B O 1
ATOM 2919 N N . PHE B 1 7 ? 16.812 -31.5 -21.953 1 77.75 7 PHE B N 1
ATOM 2920 C CA . PHE B 1 7 ? 15.578 -32.219 -22.141 1 77.75 7 PHE B CA 1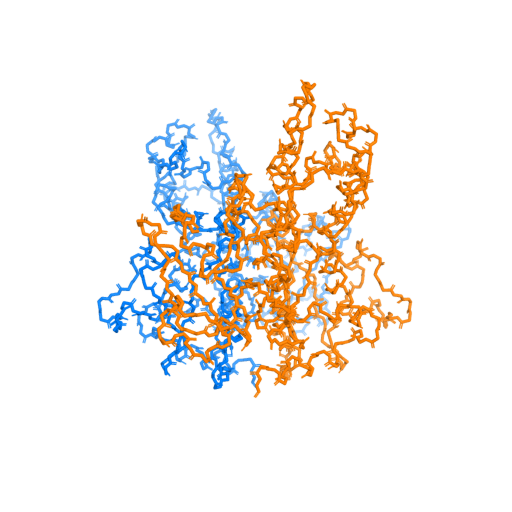
ATOM 2921 C C . PHE B 1 7 ? 15.703 -33.656 -21.625 1 77.75 7 PHE B C 1
ATOM 2923 O O . PHE B 1 7 ? 14.758 -34.219 -21.062 1 77.75 7 PHE B O 1
ATOM 2930 N N . SER B 1 8 ? 16.875 -34.25 -21.812 1 77.88 8 SER B N 1
ATOM 2931 C CA . SER B 1 8 ? 17.094 -35.625 -21.375 1 77.88 8 SER B CA 1
ATOM 2932 C C . SER B 1 8 ? 16.953 -35.75 -19.875 1 77.88 8 SER B C 1
ATOM 2934 O O . SER B 1 8 ? 16.375 -36.719 -19.375 1 77.88 8 SER B O 1
ATOM 2936 N N . GLU B 1 9 ? 17.344 -34.812 -19.219 1 82.25 9 GLU B N 1
ATOM 2937 C CA . GLU B 1 9 ? 17.312 -34.844 -17.766 1 82.25 9 GLU B CA 1
ATOM 2938 C C . GLU B 1 9 ? 15.891 -34.562 -17.25 1 82.25 9 GLU B C 1
ATOM 2940 O O . GLU B 1 9 ? 15.453 -35.188 -16.281 1 82.25 9 GLU B O 1
ATOM 2945 N N . LEU B 1 10 ? 15.227 -33.844 -17.891 1 86 10 LEU B N 1
ATOM 2946 C CA . LEU B 1 10 ? 13.883 -33.438 -17.484 1 86 10 LEU B CA 1
ATOM 2947 C C . LEU B 1 10 ? 12.922 -34.625 -17.578 1 86 10 LEU B C 1
ATOM 2949 O O . LEU B 1 10 ? 12.203 -34.938 -16.609 1 86 10 LEU B O 1
ATOM 2953 N N . GLU B 1 11 ? 12.93 -35.312 -18.672 1 82.75 11 GLU B N 1
ATOM 2954 C CA . GLU B 1 11 ? 11.977 -36.375 -18.922 1 82.75 11 GLU B CA 1
ATOM 2955 C C . GLU B 1 11 ? 12.25 -37.562 -18.016 1 82.75 11 GLU B C 1
ATOM 2957 O O . GLU B 1 11 ? 11.312 -38.25 -17.594 1 82.75 11 GLU B O 1
ATOM 2962 N N . LYS B 1 12 ? 13.461 -37.719 -17.672 1 84.81 12 LYS B N 1
ATOM 2963 C CA . LYS B 1 12 ? 13.852 -38.875 -16.891 1 84.81 12 LYS B CA 1
ATOM 2964 C C . LYS B 1 12 ? 13.594 -38.656 -15.406 1 84.81 12 LYS B C 1
ATOM 2966 O O . LYS B 1 12 ? 13.289 -39.594 -14.672 1 84.81 12 LYS B O 1
ATOM 2971 N N . LYS B 1 13 ? 13.648 -37.469 -15.078 1 88.44 13 LYS B N 1
ATOM 2972 C CA . LYS B 1 13 ? 13.742 -37.219 -13.641 1 88.44 13 LYS B CA 1
ATOM 2973 C C . LYS B 1 13 ? 12.5 -36.5 -13.117 1 88.44 13 LYS B C 1
ATOM 2975 O O . LYS B 1 13 ? 12.266 -36.469 -11.906 1 88.44 13 LYS B O 1
ATOM 2980 N N . THR B 1 14 ? 11.758 -36.031 -13.992 1 90.88 14 THR B N 1
ATOM 2981 C CA . THR B 1 14 ? 10.609 -35.219 -13.578 1 90.88 14 THR B CA 1
ATOM 2982 C C . THR B 1 14 ? 9.367 -35.625 -14.367 1 90.88 14 THR B C 1
ATOM 2984 O O . THR B 1 14 ? 9.461 -36.312 -15.383 1 90.88 14 THR B O 1
ATOM 2987 N N . PRO B 1 15 ? 8.25 -35.156 -13.891 1 92 15 PRO B N 1
ATOM 2988 C CA . PRO B 1 15 ? 7.02 -35.5 -14.617 1 92 15 PRO B CA 1
ATOM 2989 C C . PRO B 1 15 ? 6.781 -34.594 -15.82 1 92 15 PRO B C 1
ATOM 2991 O O . PRO B 1 15 ? 5.758 -34.719 -16.5 1 92 15 PRO B O 1
ATOM 2994 N N . PHE B 1 16 ? 7.625 -33.719 -16.125 1 93.31 16 PHE B N 1
ATOM 2995 C CA . PHE B 1 16 ? 7.406 -32.719 -17.172 1 93.31 16 PHE B CA 1
ATOM 2996 C C . PHE B 1 16 ? 7.715 -33.312 -18.547 1 93.31 16 PHE B C 1
ATOM 2998 O O . PHE B 1 16 ? 8.672 -34.094 -18.703 1 93.31 16 PHE B O 1
ATOM 3005 N N . THR B 1 17 ? 6.879 -32.938 -19.469 1 91.81 17 THR B N 1
ATOM 3006 C CA . THR B 1 17 ? 7.102 -33.312 -20.859 1 91.81 17 THR B CA 1
ATOM 3007 C C . THR B 1 17 ? 8.32 -32.594 -21.438 1 91.81 17 THR B C 1
ATOM 3009 O O . THR B 1 17 ? 8.672 -31.5 -20.984 1 91.81 17 THR B O 1
ATOM 3012 N N . THR B 1 18 ? 8.906 -33.156 -22.422 1 88.44 18 THR B N 1
ATOM 3013 C CA . THR B 1 18 ? 9.992 -32.5 -23.156 1 88.44 18 THR B CA 1
ATOM 3014 C C . THR B 1 18 ? 9.445 -31.719 -24.344 1 88.44 18 THR B C 1
ATOM 3016 O O . THR B 1 18 ? 10.164 -30.906 -24.938 1 88.44 18 THR B O 1
ATOM 3019 N N . ALA B 1 19 ? 8.25 -32 -24.688 1 87.56 19 ALA B N 1
ATOM 3020 C CA . ALA B 1 19 ? 7.598 -31.219 -25.734 1 87.56 19 ALA B CA 1
ATOM 3021 C C . ALA B 1 19 ? 7.09 -29.891 -25.188 1 87.56 19 ALA B C 1
ATOM 3023 O O . ALA B 1 19 ? 5.883 -29.656 -25.156 1 87.56 19 ALA B O 1
ATOM 3024 N N . LEU B 1 20 ? 7.984 -29.062 -24.938 1 88.56 20 LEU B N 1
ATOM 3025 C CA . LEU B 1 20 ? 7.648 -27.812 -24.281 1 88.56 20 LEU B CA 1
ATOM 3026 C C . LEU B 1 20 ? 6.996 -26.844 -25.281 1 88.56 20 LEU B C 1
ATOM 3028 O O . LEU B 1 20 ? 6.176 -26.016 -24.891 1 88.56 20 LEU B O 1
ATOM 3032 N N . ARG B 1 21 ? 7.383 -26.938 -26.547 1 86.75 21 ARG B N 1
ATOM 3033 C CA . ARG B 1 21 ? 6.805 -26.125 -27.609 1 86.75 21 ARG B CA 1
ATOM 3034 C C . ARG B 1 21 ? 6.914 -24.641 -27.281 1 86.75 21 ARG B C 1
ATOM 3036 O O . ARG B 1 21 ? 5.918 -23.922 -27.328 1 86.75 21 ARG B O 1
ATOM 3043 N N . GLY B 1 22 ? 8.086 -24.188 -26.844 1 86.56 22 GLY B N 1
ATOM 3044 C CA . GLY B 1 22 ? 8.367 -22.797 -26.578 1 86.56 22 GLY B CA 1
ATOM 3045 C C . GLY B 1 22 ? 8.078 -22.375 -25.156 1 86.56 22 GLY B C 1
ATOM 3046 O O . GLY B 1 22 ? 8.391 -21.25 -24.75 1 86.56 22 GLY B O 1
ATOM 3047 N N . ARG B 1 23 ? 7.512 -23.312 -24.391 1 90.62 23 ARG B N 1
ATOM 3048 C CA . ARG B 1 23 ? 7.203 -23.016 -22.984 1 90.62 23 ARG B CA 1
ATOM 3049 C C . ARG B 1 23 ? 8.406 -23.297 -22.094 1 90.62 23 ARG B C 1
ATOM 3051 O O . ARG B 1 23 ? 9.398 -23.875 -22.547 1 90.62 23 ARG B O 1
ATOM 3058 N N . VAL B 1 24 ? 8.297 -22.766 -20.891 1 89.81 24 VAL B N 1
ATOM 3059 C CA . VAL B 1 24 ? 9.289 -23.031 -19.859 1 89.81 24 VAL B CA 1
ATOM 3060 C C . VAL B 1 24 ? 8.633 -23.766 -18.688 1 89.81 24 VAL B C 1
ATOM 3062 O O . VAL B 1 24 ? 7.41 -23.812 -18.594 1 89.81 24 VAL B O 1
ATOM 3065 N N . ILE B 1 25 ? 9.477 -24.375 -17.906 1 89.62 25 ILE B N 1
ATOM 3066 C CA . ILE B 1 25 ? 8.984 -24.938 -16.641 1 89.62 25 ILE B CA 1
ATOM 3067 C C . ILE B 1 25 ? 8.883 -23.828 -15.594 1 89.62 25 ILE B C 1
ATOM 3069 O O . ILE B 1 25 ? 9.906 -23.328 -15.109 1 89.62 25 ILE B O 1
ATOM 3073 N N . PRO B 1 26 ? 7.688 -23.516 -15.18 1 87.38 26 PRO B N 1
ATOM 3074 C CA . PRO B 1 26 ? 7.504 -22.312 -14.375 1 87.38 26 PRO B CA 1
ATOM 3075 C C . PRO B 1 26 ? 7.855 -22.516 -12.906 1 87.38 26 PRO B C 1
ATOM 3077 O O . PRO B 1 26 ? 8.039 -21.547 -12.164 1 87.38 26 PRO B O 1
ATOM 3080 N N . ALA B 1 27 ? 7.871 -23.766 -12.445 1 86.5 27 ALA B N 1
ATOM 3081 C CA . ALA B 1 27 ? 8.211 -24.078 -11.062 1 86.5 27 ALA B CA 1
ATOM 3082 C C . ALA B 1 27 ? 8.82 -25.469 -10.945 1 86.5 27 ALA B C 1
ATOM 3084 O O . ALA B 1 27 ? 8.359 -26.422 -11.594 1 86.5 27 ALA B O 1
ATOM 3085 N N . GLY B 1 28 ? 9.82 -25.516 -10.078 1 88.75 28 GLY B N 1
ATOM 3086 C CA . GLY B 1 28 ? 10.5 -26.781 -9.898 1 88.75 28 GLY B CA 1
ATOM 3087 C C . GLY B 1 28 ? 10.109 -27.5 -8.617 1 88.75 28 GLY B C 1
ATOM 3088 O O . GLY B 1 28 ? 10.906 -28.25 -8.047 1 88.75 28 GLY B O 1
ATOM 3089 N N . ASN B 1 29 ? 8.922 -27.234 -8.141 1 94.69 29 ASN B N 1
ATOM 3090 C CA . ASN B 1 29 ? 8.406 -27.891 -6.945 1 94.69 29 ASN B CA 1
ATOM 3091 C C . ASN B 1 29 ? 7.34 -28.922 -7.285 1 94.69 29 ASN B C 1
ATOM 3093 O O . ASN B 1 29 ? 6.336 -28.609 -7.922 1 94.69 29 ASN B O 1
ATOM 3097 N N . ILE B 1 30 ? 7.594 -30.141 -6.832 1 95.38 30 ILE B N 1
ATOM 3098 C CA . ILE B 1 30 ? 6.691 -31.25 -7.109 1 95.38 30 ILE B CA 1
ATOM 3099 C C . ILE B 1 30 ? 6.375 -32 -5.812 1 95.38 30 ILE B C 1
ATOM 3101 O O . ILE B 1 30 ? 7.273 -32.312 -5.027 1 95.38 30 ILE B O 1
ATOM 3105 N N . TYR B 1 31 ? 5.141 -32.156 -5.57 1 96.62 31 TYR B N 1
ATOM 3106 C CA . TYR B 1 31 ? 4.688 -33 -4.473 1 96.62 31 TYR B CA 1
ATOM 3107 C C . TYR B 1 31 ? 4.141 -34.344 -4.992 1 96.62 31 TYR B C 1
ATOM 3109 O O . TYR B 1 31 ? 3.092 -34.375 -5.641 1 96.62 31 TYR B O 1
ATOM 3117 N N . ASP B 1 32 ? 4.863 -35.375 -4.699 1 93.75 32 ASP B N 1
ATOM 3118 C CA . ASP B 1 32 ? 4.477 -36.719 -5.137 1 93.75 32 ASP B CA 1
ATOM 3119 C C . ASP B 1 32 ? 5.004 -37.781 -4.18 1 93.75 32 ASP B C 1
ATOM 3121 O O . ASP B 1 32 ? 6.055 -38.375 -4.422 1 93.75 32 ASP B O 1
ATOM 3125 N N . PRO B 1 33 ? 4.199 -38.125 -3.24 1 91.56 33 PRO B N 1
ATOM 3126 C CA . PRO B 1 33 ? 4.637 -39.094 -2.234 1 91.56 33 PRO B CA 1
ATOM 3127 C C . PRO B 1 33 ? 4.895 -40.5 -2.822 1 91.56 33 PRO B C 1
ATOM 3129 O O . PRO B 1 33 ? 5.578 -41.312 -2.207 1 91.56 33 PRO B O 1
ATOM 3132 N N . GLU B 1 34 ? 4.426 -40.75 -3.973 1 87.06 34 GLU B N 1
ATOM 3133 C CA . GLU B 1 34 ? 4.547 -42.062 -4.562 1 87.06 34 GLU B CA 1
ATOM 3134 C C . GLU B 1 34 ? 5.633 -42.094 -5.637 1 87.06 34 GLU B C 1
ATOM 3136 O O . GLU B 1 34 ? 5.797 -43.094 -6.332 1 87.06 34 GLU B O 1
ATOM 3141 N N . HIS B 1 35 ? 6.273 -41 -5.617 1 83.62 35 HIS B N 1
ATOM 3142 C CA . HIS B 1 35 ? 7.281 -40.938 -6.668 1 83.62 35 HIS B CA 1
ATOM 3143 C C . HIS B 1 35 ? 8.461 -41.844 -6.352 1 83.62 35 HIS B C 1
ATOM 3145 O O . HIS B 1 35 ? 9.031 -41.781 -5.262 1 83.62 35 HIS B O 1
ATOM 3151 N N . ASP B 1 36 ? 8.703 -42.875 -7.234 1 80.19 36 ASP B N 1
ATOM 3152 C CA . ASP B 1 36 ? 9.875 -43.75 -7.148 1 80.19 36 ASP B CA 1
ATOM 3153 C C . ASP B 1 36 ? 10.648 -43.75 -8.461 1 80.19 36 ASP B C 1
ATOM 3155 O O . ASP B 1 36 ? 10.156 -44.25 -9.477 1 80.19 36 ASP B O 1
ATOM 3159 N N . ASN B 1 37 ? 11.812 -43.031 -8.359 1 81.81 37 ASN B N 1
ATOM 3160 C CA . ASN B 1 37 ? 12.625 -42.938 -9.562 1 81.81 37 ASN B CA 1
ATOM 3161 C C . ASN B 1 37 ? 14.102 -43.156 -9.258 1 81.81 37 ASN B C 1
ATOM 3163 O O . ASN B 1 37 ? 14.711 -42.375 -8.523 1 81.81 37 ASN B O 1
ATOM 3167 N N . GLU B 1 38 ? 14.727 -44.125 -9.914 1 85.06 38 GLU B N 1
ATOM 3168 C CA . GLU B 1 38 ? 16.125 -44.5 -9.672 1 85.06 38 GLU B CA 1
ATOM 3169 C C . GLU B 1 38 ? 17.078 -43.469 -10.242 1 85.06 38 GLU B C 1
ATOM 3171 O O . GLU B 1 38 ? 18.25 -43.406 -9.852 1 85.06 38 GLU B O 1
ATOM 3176 N N . GLU B 1 39 ? 16.562 -42.625 -11.055 1 86.5 39 GLU B N 1
ATOM 3177 C CA . GLU B 1 39 ? 17.406 -41.625 -11.695 1 86.5 39 GLU B CA 1
ATOM 3178 C C . GLU B 1 39 ? 17.609 -40.406 -10.797 1 86.5 39 GLU B C 1
ATOM 3180 O O . GLU B 1 39 ? 18.469 -39.562 -11.07 1 86.5 39 GLU B O 1
ATOM 3185 N N . LEU B 1 40 ? 16.891 -40.344 -9.742 1 89.81 40 LEU B N 1
ATOM 3186 C CA . LEU B 1 40 ? 17 -39.25 -8.812 1 89.81 40 LEU B CA 1
ATOM 3187 C C . LEU B 1 40 ? 18.109 -39.469 -7.793 1 89.81 40 LEU B C 1
ATOM 3189 O O . LEU B 1 40 ? 18.5 -40.625 -7.555 1 89.81 40 LEU B O 1
ATOM 3193 N N . PRO B 1 41 ? 18.625 -38.344 -7.277 1 89 41 PRO B N 1
ATOM 3194 C CA . PRO B 1 41 ? 19.625 -38.531 -6.215 1 89 41 PRO B CA 1
ATOM 3195 C C . PRO B 1 41 ? 19.078 -39.344 -5.035 1 89 41 PRO B C 1
ATOM 3197 O O . PRO B 1 41 ? 17.906 -39.219 -4.68 1 89 41 PRO B O 1
ATOM 3200 N N . ASP B 1 42 ? 19.953 -40.031 -4.387 1 88.62 42 ASP B N 1
ATOM 3201 C CA . ASP B 1 42 ? 19.594 -40.938 -3.309 1 88.62 42 ASP B CA 1
ATOM 3202 C C . ASP B 1 42 ? 18.859 -40.219 -2.189 1 88.62 42 ASP B C 1
ATOM 3204 O O . ASP B 1 42 ? 17.906 -40.75 -1.603 1 88.62 42 ASP B O 1
ATOM 3208 N N . PHE B 1 43 ? 19.281 -39.062 -1.953 1 87.31 43 PHE B N 1
ATOM 3209 C CA . PHE B 1 43 ? 18.75 -38.344 -0.801 1 87.31 43 PHE B CA 1
ATOM 3210 C C . PHE B 1 43 ? 17.297 -37.938 -1.037 1 87.31 43 PHE B C 1
ATOM 3212 O O . PHE B 1 43 ? 16.594 -37.562 -0.103 1 87.31 43 PHE B O 1
ATOM 3219 N N . THR B 1 44 ? 16.891 -38.031 -2.254 1 87.38 44 THR B N 1
ATOM 3220 C CA . THR B 1 44 ? 15.5 -37.688 -2.566 1 87.38 44 THR B CA 1
ATOM 3221 C C . THR B 1 44 ? 14.594 -38.875 -2.303 1 87.38 44 THR B C 1
ATOM 3223 O O . THR B 1 44 ? 13.367 -38.75 -2.285 1 87.38 44 THR B O 1
ATOM 3226 N N . GLN B 1 45 ? 15.203 -40.031 -2.088 1 83.75 45 GLN B N 1
ATOM 3227 C CA . GLN B 1 45 ? 14.414 -41.25 -1.894 1 83.75 45 GLN B CA 1
ATOM 3228 C C . GLN B 1 45 ? 13.594 -41.156 -0.61 1 83.75 45 GLN B C 1
ATOM 3230 O O . GLN B 1 45 ? 14.125 -40.844 0.455 1 83.75 45 GLN B O 1
ATOM 3235 N N . GLY B 1 46 ? 12.312 -41.469 -0.742 1 81.94 46 GLY B N 1
ATOM 3236 C CA . GLY B 1 46 ? 11.414 -41.438 0.399 1 81.94 46 GLY B CA 1
ATOM 3237 C C . GLY B 1 46 ? 10.875 -40.062 0.709 1 81.94 46 GLY B C 1
ATOM 3238 O O . GLY B 1 46 ? 10.055 -39.906 1.617 1 81.94 46 GLY B O 1
ATOM 3239 N N . GLU B 1 47 ? 11.32 -39.094 -0.071 1 89.5 47 GLU B N 1
ATOM 3240 C CA . GLU B 1 47 ? 10.812 -37.75 0.126 1 89.5 47 GLU B CA 1
ATOM 3241 C C . GLU B 1 47 ? 9.523 -37.531 -0.655 1 89.5 47 GLU B C 1
ATOM 3243 O O . GLU B 1 47 ? 9.398 -37.969 -1.797 1 89.5 47 GLU B O 1
ATOM 3248 N N . ASP B 1 48 ? 8.594 -36.906 0.006 1 93.81 48 ASP B N 1
ATOM 3249 C CA . ASP B 1 48 ? 7.332 -36.594 -0.656 1 93.81 48 ASP B CA 1
ATOM 3250 C C . ASP B 1 48 ? 7.504 -35.438 -1.651 1 93.81 48 ASP B C 1
ATOM 3252 O O . ASP B 1 48 ? 6.766 -35.344 -2.637 1 93.81 48 ASP B O 1
ATOM 3256 N N . TRP B 1 49 ? 8.43 -34.594 -1.307 1 95.12 49 TRP B N 1
ATOM 3257 C CA . TRP B 1 49 ? 8.68 -33.406 -2.129 1 95.12 49 TRP B CA 1
ATOM 3258 C C . TRP B 1 49 ? 9.922 -33.625 -2.998 1 95.12 49 TRP B C 1
ATOM 3260 O O . TRP B 1 49 ? 10.953 -34.094 -2.521 1 95.12 49 TRP B O 1
ATOM 3270 N N . LEU B 1 50 ? 9.742 -33.312 -4.242 1 92.69 50 LEU B N 1
ATOM 3271 C CA . LEU B 1 50 ? 10.844 -33.25 -5.203 1 92.69 50 LEU B CA 1
ATOM 3272 C C . LEU B 1 50 ? 11.055 -31.844 -5.715 1 92.69 50 LEU B C 1
ATOM 3274 O O . LEU B 1 50 ? 10.336 -31.391 -6.609 1 92.69 50 LEU B O 1
ATOM 3278 N N . ASN B 1 51 ? 12.062 -31.188 -5.242 1 93.12 51 ASN B N 1
ATOM 3279 C CA . ASN B 1 51 ? 12.352 -29.812 -5.629 1 93.12 51 ASN B CA 1
ATOM 3280 C C . ASN B 1 51 ? 13.633 -29.719 -6.445 1 93.12 51 ASN B C 1
ATOM 3282 O O . ASN B 1 51 ? 14.625 -30.391 -6.137 1 93.12 51 ASN B O 1
ATOM 3286 N N . PHE B 1 52 ? 13.547 -28.938 -7.52 1 91.12 52 PHE B N 1
ATOM 3287 C CA . PHE B 1 52 ? 14.758 -28.797 -8.312 1 91.12 52 PHE B CA 1
ATOM 3288 C C . PHE B 1 52 ? 14.852 -27.406 -8.914 1 91.12 52 PHE B C 1
ATOM 3290 O O . PHE B 1 52 ? 13.852 -26.688 -8.984 1 91.12 52 PHE B O 1
ATOM 3297 N N . VAL B 1 53 ? 16.094 -26.922 -9.203 1 87.88 53 VAL B N 1
ATOM 3298 C CA . VAL B 1 53 ? 16.391 -25.719 -9.953 1 87.88 53 VAL B CA 1
ATOM 3299 C C . VAL B 1 53 ? 17.438 -26.016 -11.031 1 87.88 53 VAL B C 1
ATOM 3301 O O . VAL B 1 53 ? 18.344 -26.812 -10.812 1 87.88 53 VAL B O 1
ATOM 3304 N N . PRO B 1 54 ? 17.172 -25.406 -12.133 1 81.81 54 PRO B N 1
ATOM 3305 C CA . PRO B 1 54 ? 18.234 -25.547 -13.125 1 81.81 54 PRO B CA 1
ATOM 3306 C C . PRO B 1 54 ? 19.484 -24.75 -12.773 1 81.81 54 PRO B C 1
ATOM 3308 O O . PRO B 1 54 ? 19.375 -23.641 -12.234 1 81.81 54 PRO B O 1
ATOM 3311 N N . ASP B 1 55 ? 20.578 -25.328 -12.977 1 79.38 55 ASP B N 1
ATOM 3312 C CA . ASP B 1 55 ? 21.812 -24.578 -12.805 1 79.38 55 ASP B CA 1
ATOM 3313 C C . ASP B 1 55 ? 22.203 -23.844 -14.086 1 79.38 55 ASP B C 1
ATOM 3315 O O . ASP B 1 55 ? 21.422 -23.812 -15.047 1 79.38 55 ASP B O 1
ATOM 3319 N N . ALA B 1 56 ? 23.312 -23.203 -14.062 1 76.38 56 ALA B N 1
ATOM 3320 C CA . ALA B 1 56 ? 23.766 -22.359 -15.172 1 76.38 56 ALA B CA 1
ATOM 3321 C C . ALA B 1 56 ? 23.969 -23.188 -16.438 1 76.38 56 ALA B C 1
ATOM 3323 O O . ALA B 1 56 ? 23.844 -22.672 -17.547 1 76.38 56 ALA B O 1
ATOM 3324 N N . GLU B 1 57 ? 24.281 -24.453 -16.219 1 77.62 57 GLU B N 1
ATOM 3325 C CA . GLU B 1 57 ? 24.578 -25.328 -17.359 1 77.62 57 GLU B CA 1
ATOM 3326 C C . GLU B 1 57 ? 23.312 -26.031 -17.844 1 77.62 57 GLU B C 1
ATOM 3328 O O . GLU B 1 57 ? 23.344 -26.75 -18.844 1 77.62 57 GLU B O 1
ATOM 3333 N N . GLY B 1 58 ? 22.203 -25.828 -17.125 1 76.5 58 GLY B N 1
ATOM 3334 C CA . GLY B 1 58 ? 20.938 -26.438 -17.516 1 76.5 58 GLY B CA 1
ATOM 3335 C C . GLY B 1 58 ? 20.656 -27.734 -16.797 1 76.5 58 GLY B C 1
ATOM 3336 O O . GLY B 1 58 ? 19.609 -28.359 -17.016 1 76.5 58 GLY B O 1
ATOM 3337 N N . ASN B 1 59 ? 21.594 -28.094 -15.969 1 81.75 59 ASN B N 1
ATOM 3338 C CA . ASN B 1 59 ? 21.375 -29.297 -15.18 1 81.75 59 ASN B CA 1
ATOM 3339 C C . ASN B 1 59 ? 20.422 -29.047 -14.016 1 81.75 59 ASN B C 1
ATOM 3341 O O . ASN B 1 59 ? 20.391 -27.953 -13.453 1 81.75 59 ASN B O 1
ATOM 3345 N N . LEU B 1 60 ? 19.719 -30.188 -13.734 1 88 60 LEU B N 1
ATOM 3346 C CA . LEU B 1 60 ? 18.781 -30.062 -12.625 1 88 60 LEU B CA 1
ATOM 3347 C C . LEU B 1 60 ? 19.469 -30.297 -11.289 1 88 60 LEU B C 1
ATOM 3349 O O . LEU B 1 60 ? 20.109 -31.328 -11.086 1 88 60 LEU B O 1
ATOM 3353 N N . A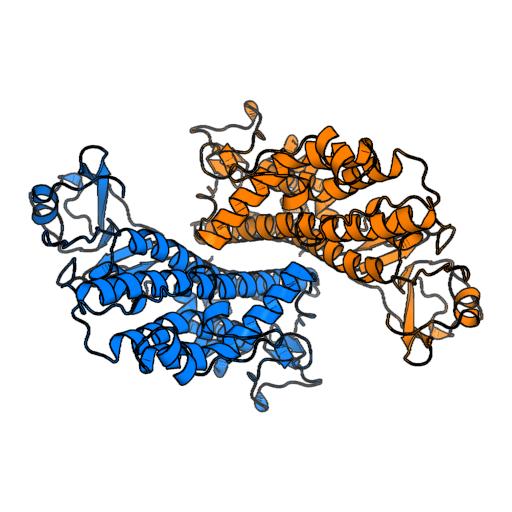RG B 1 61 ? 19.391 -29.312 -10.477 1 89.94 61 ARG B N 1
ATOM 3354 C CA . ARG B 1 61 ? 19.844 -29.453 -9.094 1 89.94 61 ARG B CA 1
ATOM 3355 C C . ARG B 1 61 ? 18.672 -29.672 -8.141 1 89.94 61 ARG B C 1
ATOM 3357 O O . ARG B 1 61 ? 17.781 -28.828 -8.055 1 89.94 61 ARG B O 1
ATOM 3364 N N . PHE B 1 62 ? 18.766 -30.797 -7.43 1 90.94 62 PHE B N 1
ATOM 3365 C CA . PHE B 1 62 ? 17.688 -31.141 -6.516 1 90.94 62 PHE B CA 1
ATOM 3366 C C . PHE B 1 62 ? 18.016 -30.734 -5.09 1 90.94 62 PHE B C 1
ATOM 3368 O O . PHE B 1 62 ? 19.203 -30.656 -4.723 1 90.94 62 PHE B O 1
ATOM 3375 N N . TYR B 1 63 ? 17 -30.359 -4.32 1 89.25 63 TYR B N 1
ATOM 3376 C CA . TYR B 1 63 ? 17.203 -29.984 -2.924 1 89.25 63 TYR B CA 1
ATOM 3377 C C . TYR B 1 63 ? 16.047 -30.484 -2.061 1 89.25 63 TYR B C 1
ATOM 3379 O O . TYR B 1 63 ? 14.93 -30.672 -2.559 1 89.25 63 TYR B O 1
ATOM 3387 N N . LYS B 1 64 ? 16.406 -30.688 -0.791 1 88.5 64 LYS B N 1
ATOM 3388 C CA . LYS B 1 64 ? 15.406 -31.156 0.17 1 88.5 64 LYS B CA 1
ATOM 3389 C C . LYS B 1 64 ? 14.641 -29.984 0.784 1 88.5 64 LYS B C 1
ATOM 3391 O O . LYS B 1 64 ? 15.188 -28.906 0.955 1 88.5 64 LYS B O 1
ATOM 3396 N N . GLY B 1 65 ? 13.32 -30.328 1.059 1 89.38 65 GLY B N 1
ATOM 3397 C CA . GLY B 1 65 ? 12.555 -29.344 1.813 1 89.38 65 GLY B CA 1
ATOM 3398 C C . GLY B 1 65 ? 11.133 -29.188 1.311 1 89.38 65 GLY B C 1
ATOM 3399 O O . GLY B 1 65 ? 10.859 -29.406 0.129 1 89.38 65 GLY B O 1
ATOM 3400 N N . GLU B 1 66 ? 10.289 -28.875 2.264 1 91 66 GLU B N 1
ATOM 3401 C CA . GLU B 1 66 ? 8.906 -28.531 1.948 1 91 66 GLU B CA 1
ATOM 3402 C C . GLU B 1 66 ? 8.727 -27.016 1.812 1 91 66 GLU B C 1
ATOM 3404 O O . GLU B 1 66 ? 9.016 -26.266 2.748 1 91 66 GLU B O 1
ATOM 3409 N N . PRO B 1 67 ? 8.25 -26.609 0.665 1 90.25 67 PRO B N 1
ATOM 3410 C CA . PRO B 1 67 ? 8.047 -25.156 0.531 1 90.25 67 PRO B CA 1
ATOM 3411 C C . PRO B 1 67 ? 6.902 -24.641 1.404 1 90.25 67 PRO B C 1
ATOM 3413 O O . PRO B 1 67 ? 5.828 -25.25 1.446 1 90.25 67 PRO B O 1
ATOM 3416 N N . ILE B 1 68 ? 7.113 -23.516 2.014 1 84.94 68 ILE B N 1
ATOM 3417 C CA . ILE B 1 68 ? 6.105 -22.906 2.865 1 84.94 68 ILE B CA 1
ATOM 3418 C C . ILE B 1 68 ? 5.129 -22.094 2.01 1 84.94 68 ILE B C 1
ATOM 3420 O O . ILE B 1 68 ? 3.945 -21.984 2.338 1 84.94 68 ILE B O 1
ATOM 3424 N N . SER B 1 69 ? 5.684 -21.547 0.944 1 89.06 69 SER B N 1
ATOM 3425 C CA . SER B 1 69 ? 4.902 -20.734 0.009 1 89.06 69 SER B CA 1
ATOM 3426 C C . SER B 1 69 ? 5.34 -20.984 -1.431 1 89.06 69 SER B C 1
ATOM 3428 O O . SER B 1 69 ? 6.469 -21.406 -1.676 1 89.06 69 SER B O 1
ATOM 3430 N N . GLY B 1 70 ? 4.41 -20.828 -2.344 1 90.94 70 GLY B N 1
ATOM 3431 C CA . GLY B 1 70 ? 4.742 -20.984 -3.752 1 90.94 70 GLY B CA 1
ATOM 3432 C C . GLY B 1 70 ? 3.705 -21.766 -4.531 1 90.94 70 GLY B C 1
ATOM 3433 O O . GLY B 1 70 ? 2.537 -21.812 -4.141 1 90.94 70 GLY B O 1
ATOM 3434 N N . VAL B 1 71 ? 4.16 -22.141 -5.688 1 95.75 71 VAL B N 1
ATOM 3435 C CA . VAL B 1 71 ? 3.334 -22.969 -6.566 1 95.75 71 VAL B CA 1
ATOM 3436 C C . VAL B 1 71 ? 4.02 -24.297 -6.816 1 95.75 71 VAL B C 1
ATOM 3438 O O . VAL B 1 71 ? 5.25 -24.375 -6.902 1 95.75 71 VAL B O 1
ATOM 3441 N N . TYR B 1 72 ? 3.221 -25.359 -6.832 1 96.31 72 TYR B N 1
ATOM 3442 C CA . TYR B 1 72 ? 3.818 -26.672 -7.062 1 96.31 72 TYR B CA 1
ATOM 3443 C C . TYR B 1 72 ? 2.879 -27.562 -7.863 1 96.31 72 TYR B C 1
ATOM 3445 O O . TYR B 1 72 ? 1.677 -27.297 -7.941 1 96.31 72 TYR B O 1
ATOM 3453 N N . PHE B 1 73 ? 3.502 -28.547 -8.477 1 97.19 73 PHE B N 1
ATOM 3454 C CA . PHE B 1 73 ? 2.762 -29.594 -9.172 1 97.19 73 PHE B CA 1
ATOM 3455 C C . PHE B 1 73 ? 2.549 -30.797 -8.266 1 97.19 73 PHE B C 1
ATOM 3457 O O . PHE B 1 73 ? 3.482 -31.25 -7.602 1 97.19 73 PHE B O 1
ATOM 3464 N N . GLY B 1 74 ? 1.324 -31.281 -8.227 1 97.12 74 GLY B N 1
ATOM 3465 C CA . GLY B 1 74 ? 1.038 -32.438 -7.406 1 97.12 74 GLY B CA 1
ATOM 3466 C C . GLY B 1 74 ? -0.099 -33.281 -7.949 1 97.12 74 GLY B C 1
ATOM 3467 O O . GLY B 1 74 ? -0.986 -32.781 -8.641 1 97.12 74 GLY B O 1
ATOM 3468 N N . LYS B 1 75 ? -0.056 -34.562 -7.629 1 95.25 75 LYS B N 1
ATOM 3469 C CA . LYS B 1 75 ? -1.174 -35.438 -7.965 1 95.25 75 LYS B CA 1
ATOM 3470 C C . LYS B 1 75 ? -2.35 -35.219 -7.02 1 95.25 75 LYS B C 1
ATOM 3472 O O . LYS B 1 75 ? -3.492 -35.531 -7.355 1 95.25 75 LYS B O 1
ATOM 3477 N N . GLU B 1 76 ? -1.98 -34.719 -5.898 1 95.19 76 GLU B N 1
ATOM 3478 C CA . GLU B 1 76 ? -2.887 -34.281 -4.844 1 95.19 76 GLU B CA 1
ATOM 3479 C C . GLU B 1 76 ? -2.285 -33.125 -4.043 1 95.19 76 GLU B C 1
ATOM 3481 O O . GLU B 1 76 ? -1.076 -32.906 -4.105 1 95.19 76 GLU B O 1
ATOM 3486 N N . PRO B 1 77 ? -3.17 -32.406 -3.461 1 95.94 77 PRO B N 1
ATOM 3487 C CA . PRO B 1 77 ? -2.568 -31.359 -2.643 1 95.94 77 PRO B CA 1
ATOM 3488 C C . PRO B 1 77 ? -1.788 -31.906 -1.451 1 95.94 77 PRO B C 1
ATOM 3490 O O . PRO B 1 77 ? -2.215 -32.875 -0.823 1 95.94 77 PRO B O 1
ATOM 3493 N N . ALA B 1 78 ? -0.675 -31.281 -1.171 1 95.81 78 ALA B N 1
ATOM 3494 C CA . ALA B 1 78 ? 0.097 -31.656 0.009 1 95.81 78 ALA B CA 1
ATOM 3495 C C . ALA B 1 78 ? -0.694 -31.406 1.289 1 95.81 78 ALA B C 1
ATOM 3497 O O . ALA B 1 78 ? -0.65 -32.219 2.225 1 95.81 78 ALA B O 1
ATOM 3498 N N . ASN B 1 79 ? -1.36 -30.281 1.33 1 93.12 79 ASN B N 1
ATOM 3499 C CA . ASN B 1 79 ? -2.303 -29.953 2.396 1 93.12 79 ASN B CA 1
ATOM 3500 C C . ASN B 1 79 ? -3.676 -29.594 1.838 1 93.12 79 ASN B C 1
ATOM 3502 O O . ASN B 1 79 ? -3.9 -28.453 1.422 1 93.12 79 ASN B O 1
ATOM 3506 N N . PRO B 1 80 ? -4.57 -30.469 1.902 1 91 80 PRO B N 1
ATOM 3507 C CA . PRO B 1 80 ? -5.887 -30.234 1.304 1 91 80 PRO B CA 1
ATOM 3508 C C . PRO B 1 80 ? -6.676 -29.141 2.008 1 91 80 PRO B C 1
ATOM 3510 O O . PRO B 1 80 ? -7.609 -28.578 1.43 1 91 80 PRO B O 1
ATOM 3513 N N . GLU B 1 81 ? -6.305 -28.828 3.162 1 84.56 81 GLU B N 1
ATOM 3514 C CA . GLU B 1 81 ? -7.039 -27.828 3.943 1 84.56 81 GLU B CA 1
ATOM 3515 C C . GLU B 1 81 ? -6.598 -26.406 3.592 1 84.56 81 GLU B C 1
ATOM 3517 O O . GLU B 1 81 ? -7.379 -25.469 3.713 1 84.56 81 GLU B O 1
ATOM 3522 N N . THR B 1 82 ? -5.395 -26.328 3.07 1 88.5 82 THR B N 1
ATOM 3523 C CA . THR B 1 82 ? -4.863 -24.969 2.982 1 88.5 82 THR B CA 1
ATOM 3524 C C . THR B 1 82 ? -4.398 -24.656 1.562 1 88.5 82 THR B C 1
ATOM 3526 O O . THR B 1 82 ? -4.371 -23.5 1.151 1 88.5 82 THR B O 1
ATOM 3529 N N . ASP B 1 83 ? -4 -25.641 0.817 1 93.75 83 ASP B N 1
ATOM 3530 C CA . ASP B 1 83 ? -3.479 -25.406 -0.526 1 93.75 83 ASP B CA 1
ATOM 3531 C C . ASP B 1 83 ? -4.613 -25.25 -1.535 1 93.75 83 ASP B C 1
ATOM 3533 O O . ASP B 1 83 ? -5.621 -25.969 -1.464 1 93.75 83 ASP B O 1
ATOM 3537 N N . LEU B 1 84 ? -4.418 -24.266 -2.412 1 93.38 84 LEU B N 1
ATOM 3538 C CA . LEU B 1 84 ? -5.512 -23.891 -3.305 1 93.38 84 LEU B CA 1
ATOM 3539 C C . LEU B 1 84 ? -5.223 -24.344 -4.734 1 93.38 84 LEU B C 1
ATOM 3541 O O . LEU B 1 84 ? -4.09 -24.219 -5.207 1 93.38 84 LEU B O 1
ATOM 3545 N N . ASN B 1 85 ? -6.191 -24.953 -5.289 1 92.56 85 ASN B N 1
ATOM 3546 C CA . ASN B 1 85 ? -6.195 -25.188 -6.73 1 92.56 85 ASN B CA 1
ATOM 3547 C C . ASN B 1 85 ? -7.051 -24.156 -7.461 1 92.56 85 ASN B C 1
ATOM 3549 O O . ASN B 1 85 ? -8.258 -24.078 -7.238 1 92.56 85 ASN B O 1
ATOM 3553 N N . ASN B 1 86 ? -6.43 -23.312 -8.234 1 90.56 86 ASN B N 1
ATOM 3554 C CA . ASN B 1 86 ? -7.078 -22.25 -8.992 1 90.56 86 ASN B CA 1
ATOM 3555 C C . ASN B 1 86 ? -6.953 -22.469 -10.492 1 90.56 86 ASN B C 1
ATOM 3557 O O . ASN B 1 86 ? -5.875 -22.797 -10.992 1 90.56 86 ASN B O 1
ATOM 3561 N N . THR B 1 87 ? -8.062 -22.328 -11.18 1 94 87 THR B N 1
ATOM 3562 C CA . THR B 1 87 ? -8.117 -22.625 -12.609 1 94 87 THR B CA 1
ATOM 3563 C C . THR B 1 87 ? -7.137 -21.734 -13.375 1 94 87 THR B C 1
ATOM 3565 O O . THR B 1 87 ? -6.551 -22.172 -14.367 1 94 87 THR B O 1
ATOM 3568 N N . PHE B 1 88 ? -7.043 -20.516 -12.945 1 96.62 88 PHE B N 1
ATOM 3569 C CA . PHE B 1 88 ? -6.109 -19.594 -13.594 1 96.62 88 PHE B CA 1
ATOM 3570 C C . PHE B 1 88 ? -4.676 -20.094 -13.453 1 96.62 88 PHE B C 1
ATOM 3572 O O . PHE B 1 88 ? -3.939 -20.156 -14.445 1 96.62 88 PHE B O 1
ATOM 3579 N N . VAL B 1 89 ? -4.352 -20.5 -12.281 1 95.75 89 VAL B N 1
ATOM 3580 C CA . VAL B 1 89 ? -2.998 -20.984 -12.016 1 95.75 89 VAL B CA 1
ATOM 3581 C C . VAL B 1 89 ? -2.752 -22.281 -12.781 1 95.75 89 VAL B C 1
ATOM 3583 O O . VAL B 1 89 ? -1.695 -22.469 -13.391 1 95.75 89 VAL B O 1
ATOM 3586 N N . GLU B 1 90 ? -3.727 -23.094 -12.789 1 96.44 90 GLU B N 1
ATOM 3587 C CA . GLU B 1 90 ? -3.654 -24.359 -13.508 1 96.44 90 GLU B CA 1
ATOM 3588 C C . GLU B 1 90 ? -3.369 -24.125 -14.992 1 96.44 90 GLU B C 1
ATOM 3590 O O . GLU B 1 90 ? -2.461 -24.75 -15.555 1 96.44 90 GLU B O 1
ATOM 3595 N N . LEU B 1 91 ? -4.062 -23.297 -15.555 1 95.56 91 LEU B N 1
ATOM 3596 C CA . LEU B 1 91 ? -3.941 -23.078 -16.984 1 95.56 91 LEU B CA 1
ATOM 3597 C C . LEU B 1 91 ? -2.582 -22.484 -17.328 1 95.56 91 LEU B C 1
ATOM 3599 O O . LEU B 1 91 ? -1.896 -22.969 -18.234 1 95.56 91 LEU B O 1
ATOM 3603 N N . TYR B 1 92 ? -2.152 -21.531 -16.656 1 96.31 92 TYR B N 1
ATOM 3604 C CA . TYR B 1 92 ? -0.945 -20.797 -17.016 1 96.31 92 TYR B CA 1
ATOM 3605 C C . TYR B 1 92 ? 0.305 -21.609 -16.688 1 96.31 92 TYR B C 1
ATOM 3607 O O . TYR B 1 92 ? 1.304 -21.547 -17.406 1 96.31 92 TYR B O 1
ATOM 3615 N N . TYR B 1 93 ? 0.245 -22.359 -15.664 1 96.31 93 TYR B N 1
ATOM 3616 C CA . TYR B 1 93 ? 1.419 -23.141 -15.297 1 96.31 93 TYR B CA 1
ATOM 3617 C C . TYR B 1 93 ? 1.515 -24.406 -16.141 1 96.31 93 TYR B C 1
ATOM 3619 O O . TYR B 1 93 ? 2.613 -24.859 -16.453 1 96.31 93 TYR B O 1
ATOM 3627 N N . GLN B 1 94 ? 0.371 -24.938 -16.578 1 96.06 94 GLN B N 1
ATOM 3628 C CA . GLN B 1 94 ? 0.366 -26.203 -17.297 1 96.06 94 GLN B CA 1
ATOM 3629 C C . GLN B 1 94 ? 0.48 -25.969 -18.812 1 96.06 94 GLN B C 1
ATOM 3631 O O . GLN B 1 94 ? 1.059 -26.797 -19.516 1 96.06 94 GLN B O 1
ATOM 3636 N N . ARG B 1 95 ? -0.063 -24.859 -19.25 1 93.56 95 ARG B N 1
ATOM 3637 C CA . ARG B 1 95 ? -0.252 -24.828 -20.688 1 93.56 95 ARG B CA 1
ATOM 3638 C C . ARG B 1 95 ? 0.281 -23.516 -21.281 1 93.56 95 ARG B C 1
ATOM 3640 O O . ARG B 1 95 ? 0.684 -23.484 -22.438 1 93.56 95 ARG B O 1
ATOM 3647 N N . LEU B 1 96 ? 0.367 -22.5 -20.484 1 93.94 96 LEU B N 1
ATOM 3648 C CA . LEU B 1 96 ? 0.665 -21.188 -21.078 1 93.94 96 LEU B CA 1
ATOM 3649 C C . LEU B 1 96 ? 1.918 -20.594 -20.453 1 93.94 96 LEU B C 1
ATOM 3651 O O . LEU B 1 96 ? 2.041 -19.359 -20.344 1 93.94 96 LEU B O 1
ATOM 3655 N N . SER B 1 97 ? 2.801 -21.406 -20.031 1 93.75 97 SER B N 1
ATOM 3656 C CA . SER B 1 97 ? 4.008 -20.938 -19.359 1 93.75 97 SER B CA 1
ATOM 3657 C C . SER B 1 97 ? 5.062 -20.5 -20.375 1 93.75 97 SER B C 1
ATOM 3659 O O . SER B 1 97 ? 6.211 -20.938 -20.312 1 93.75 97 SER B O 1
ATOM 3661 N N . PHE B 1 98 ? 4.652 -19.625 -21.266 1 90.75 98 PHE B N 1
ATOM 3662 C CA . PHE B 1 98 ? 5.605 -19.047 -22.219 1 90.75 98 PHE B CA 1
ATOM 3663 C C . PHE B 1 98 ? 6.496 -18.031 -21.516 1 90.75 98 PHE B C 1
ATOM 3665 O O . PHE B 1 98 ? 6.07 -17.359 -20.562 1 90.75 98 PHE B O 1
ATOM 3672 N N . PRO B 1 99 ? 7.703 -17.859 -21.984 1 88.06 99 PRO B N 1
ATOM 3673 C CA . PRO B 1 99 ? 8.672 -17.031 -21.266 1 88.06 99 PRO B CA 1
ATOM 3674 C C . PRO B 1 99 ? 8.148 -15.625 -20.969 1 88.06 99 PRO B C 1
ATOM 3676 O O . PRO B 1 99 ? 8.32 -15.133 -19.844 1 88.06 99 PRO B O 1
ATOM 3679 N N . HIS B 1 100 ? 7.449 -14.953 -21.844 1 85.75 100 HIS B N 1
ATOM 3680 C CA . HIS B 1 100 ? 6.969 -13.586 -21.688 1 85.75 100 HIS B CA 1
ATOM 3681 C C . HIS B 1 100 ? 5.785 -13.523 -20.734 1 85.75 100 HIS B C 1
ATOM 3683 O O . HIS B 1 100 ? 5.414 -12.445 -20.266 1 85.75 100 HIS B O 1
ATOM 3689 N N . ILE B 1 101 ? 5.188 -14.719 -20.422 1 90.5 101 ILE B N 1
ATOM 3690 C CA . ILE B 1 101 ? 4.043 -14.797 -19.531 1 90.5 101 ILE B CA 1
ATOM 3691 C C . ILE B 1 101 ? 4.484 -15.375 -18.188 1 90.5 101 ILE B C 1
ATOM 3693 O O . ILE B 1 101 ? 4.055 -14.906 -17.125 1 90.5 101 ILE B O 1
ATOM 3697 N N . ALA B 1 102 ? 5.387 -16.297 -18.297 1 89.94 102 ALA B N 1
ATOM 3698 C CA . ALA B 1 102 ? 5.836 -17.031 -17.109 1 89.94 102 ALA B CA 1
ATOM 3699 C C . ALA B 1 102 ? 6.496 -16.094 -16.094 1 89.94 102 ALA B C 1
ATOM 3701 O O . ALA B 1 102 ? 6.473 -16.359 -14.898 1 89.94 102 ALA B O 1
ATOM 3702 N N . GLY B 1 103 ? 7 -15.031 -16.562 1 86.94 103 GLY B N 1
ATOM 3703 C CA . GLY B 1 103 ? 7.621 -14.062 -15.68 1 86.94 103 GLY B CA 1
ATOM 3704 C C . GLY B 1 103 ? 6.621 -13.141 -15.008 1 86.94 103 GLY B C 1
ATOM 3705 O O . GLY B 1 103 ? 6.938 -12.492 -14.008 1 86.94 103 GLY B O 1
ATOM 3706 N N . LEU B 1 104 ? 5.371 -13.125 -15.453 1 89.69 104 LEU B N 1
ATOM 3707 C CA . LEU B 1 104 ? 4.359 -12.188 -14.984 1 89.69 104 LEU B CA 1
ATOM 3708 C C . LEU B 1 104 ? 3.439 -12.844 -13.961 1 89.69 104 LEU B C 1
ATOM 3710 O O . LEU B 1 104 ? 2.979 -12.188 -13.023 1 89.69 104 LEU B O 1
ATOM 3714 N N . VAL B 1 105 ? 3.232 -14.102 -14.055 1 93.25 105 VAL B N 1
ATOM 3715 C CA . VAL B 1 105 ? 2.197 -14.797 -13.297 1 93.25 105 VAL B CA 1
ATOM 3716 C C . VAL B 1 105 ? 2.588 -14.867 -11.828 1 93.25 105 VAL B C 1
ATOM 3718 O O . VAL B 1 105 ? 1.771 -14.586 -10.945 1 93.25 105 VAL B O 1
ATOM 3721 N N . PRO B 1 106 ? 3.859 -15.141 -11.547 1 90.88 106 PRO B N 1
ATOM 3722 C CA . PRO B 1 106 ? 4.23 -15.211 -10.133 1 90.88 106 PRO B CA 1
ATOM 3723 C C . PRO B 1 106 ? 3.963 -13.914 -9.383 1 90.88 106 PRO B C 1
ATOM 3725 O O . PRO B 1 106 ? 3.537 -13.938 -8.227 1 90.88 106 PRO B O 1
ATOM 3728 N N . SER B 1 107 ? 4.176 -12.836 -10.031 1 90.62 107 SER B N 1
ATOM 3729 C CA . SER B 1 107 ? 3.926 -11.547 -9.406 1 90.62 107 SER B CA 1
ATOM 3730 C C . SER B 1 107 ? 2.445 -11.367 -9.094 1 90.62 107 SER B C 1
ATOM 3732 O O . SER B 1 107 ? 2.09 -10.844 -8.031 1 90.62 107 SER B O 1
ATOM 3734 N N . LEU B 1 108 ? 1.671 -11.766 -9.961 1 93.62 108 LEU B N 1
ATOM 3735 C CA . LEU B 1 108 ? 0.23 -11.68 -9.75 1 93.62 108 LEU B CA 1
ATOM 3736 C C . LEU B 1 108 ? -0.202 -12.57 -8.594 1 93.62 108 LEU B C 1
ATOM 3738 O O . LEU B 1 108 ? -1.036 -12.18 -7.777 1 93.62 108 LEU B O 1
ATOM 3742 N N . LEU B 1 109 ? 0.378 -13.703 -8.5 1 93.81 109 LEU B N 1
ATOM 3743 C CA . LEU B 1 109 ? 0.028 -14.633 -7.434 1 93.81 109 LEU B CA 1
ATOM 3744 C C . LEU B 1 109 ? 0.503 -14.109 -6.078 1 93.81 109 LEU B C 1
ATOM 3746 O O . LEU B 1 109 ? -0.15 -14.336 -5.059 1 93.81 109 LEU B O 1
ATOM 3750 N N . ASP B 1 110 ? 1.593 -13.453 -6.102 1 92.19 110 ASP B N 1
ATOM 3751 C CA . ASP B 1 110 ? 2.07 -12.836 -4.871 1 92.19 110 ASP B CA 1
ATOM 3752 C C . ASP B 1 110 ? 1.098 -11.758 -4.387 1 92.19 110 ASP B C 1
ATOM 3754 O O . ASP B 1 110 ? 0.889 -11.602 -3.182 1 92.19 110 ASP B O 1
ATOM 3758 N N . ASP B 1 111 ? 0.522 -11.023 -5.297 1 94 111 ASP B N 1
ATOM 3759 C CA . ASP B 1 111 ? -0.492 -10.031 -4.949 1 94 111 ASP B CA 1
ATOM 3760 C C . ASP B 1 111 ? -1.716 -10.703 -4.324 1 94 111 ASP B C 1
ATOM 3762 O O . ASP B 1 111 ? -2.324 -10.156 -3.4 1 94 111 ASP B O 1
ATOM 3766 N N . LEU B 1 112 ? -2.031 -11.836 -4.824 1 95.06 112 LEU B N 1
ATOM 3767 C CA . LEU B 1 112 ? -3.139 -12.578 -4.238 1 95.06 112 LEU B CA 1
ATOM 3768 C C . LEU B 1 112 ? -2.816 -12.992 -2.805 1 95.06 112 LEU B C 1
ATOM 3770 O O . LEU B 1 112 ? -3.668 -12.891 -1.918 1 95.06 112 LEU B O 1
ATOM 3774 N N . ARG B 1 113 ? -1.65 -13.445 -2.625 1 94 113 ARG B N 1
ATOM 3775 C CA . ARG B 1 113 ? -1.219 -13.82 -1.282 1 94 113 ARG B CA 1
ATOM 3776 C C . ARG B 1 113 ? -1.215 -12.617 -0.35 1 94 113 ARG B C 1
ATOM 3778 O O . ARG B 1 113 ? -1.507 -12.742 0.841 1 94 113 ARG B O 1
ATOM 3785 N N . ASN B 1 114 ? -0.862 -11.492 -0.866 1 95.31 114 ASN B N 1
ATOM 3786 C CA . ASN B 1 114 ? -0.901 -10.266 -0.073 1 95.31 114 ASN B CA 1
ATOM 3787 C C . ASN B 1 114 ? -2.32 -9.93 0.376 1 95.31 114 ASN B C 1
ATOM 3789 O O . ASN B 1 114 ? -2.535 -9.531 1.521 1 95.31 114 ASN B O 1
ATOM 3793 N N . LEU B 1 115 ? -3.271 -10.109 -0.526 1 97.44 115 LEU B N 1
ATOM 3794 C CA . LEU B 1 115 ? -4.664 -9.883 -0.147 1 97.44 115 LEU B CA 1
ATOM 3795 C C . LEU B 1 115 ? -5.078 -10.812 0.983 1 97.44 115 LEU B C 1
ATOM 3797 O O . LEU B 1 115 ? -5.738 -10.391 1.935 1 97.44 115 LEU B O 1
ATOM 3801 N N . ALA B 1 116 ? -4.652 -12.047 0.839 1 97.12 116 ALA B N 1
ATOM 3802 C CA . ALA B 1 116 ? -4.957 -13.016 1.882 1 97.12 116 ALA B CA 1
ATOM 3803 C C . ALA B 1 116 ? -4.305 -12.633 3.205 1 97.12 116 ALA B C 1
ATOM 3805 O O . ALA B 1 116 ? -4.883 -12.836 4.273 1 97.12 116 ALA B O 1
ATOM 3806 N N . THR B 1 117 ? -3.139 -12.125 3.098 1 96.25 117 THR B N 1
ATOM 3807 C CA . THR B 1 117 ? -2.404 -11.688 4.281 1 96.25 117 THR B CA 1
ATOM 3808 C C . THR B 1 117 ? -3.125 -10.531 4.969 1 96.25 117 THR B C 1
ATOM 3810 O O . THR B 1 117 ? -3.197 -10.477 6.199 1 96.25 117 THR B O 1
ATOM 3813 N N . VAL B 1 118 ? -3.666 -9.617 4.207 1 98.12 118 VAL B N 1
ATOM 3814 C CA . VAL B 1 118 ? -4.422 -8.492 4.746 1 98.12 118 VAL B CA 1
ATOM 3815 C C . VAL B 1 118 ? -5.578 -9.008 5.602 1 98.12 118 VAL B C 1
ATOM 3817 O O . VAL B 1 118 ? -5.84 -8.484 6.688 1 98.12 118 VAL B O 1
ATOM 3820 N N . LEU B 1 119 ? -6.223 -10.055 5.145 1 98.31 119 LEU B N 1
ATOM 3821 C CA . LEU B 1 119 ? -7.332 -10.633 5.898 1 98.31 119 LEU B CA 1
ATOM 3822 C C . LEU B 1 119 ? -6.855 -11.148 7.25 1 98.31 119 LEU B C 1
ATOM 3824 O O . LEU B 1 119 ? -7.512 -10.93 8.273 1 98.31 119 LEU B O 1
ATOM 3828 N N . SER B 1 120 ? -5.754 -11.781 7.234 1 96.44 120 SER B N 1
ATOM 3829 C CA . SER B 1 120 ? -5.207 -12.305 8.477 1 96.44 120 SER B CA 1
ATOM 3830 C C . SER B 1 120 ? -4.828 -11.18 9.438 1 96.44 120 SER B C 1
ATOM 3832 O O . SER B 1 120 ? -5.062 -11.273 10.641 1 96.44 120 SER B O 1
ATOM 3834 N N . LYS B 1 121 ? -4.227 -10.156 8.938 1 96.19 121 LYS B N 1
ATOM 3835 C CA . LYS B 1 121 ? -3.83 -9.023 9.773 1 96.19 121 LYS B CA 1
ATOM 3836 C C . LYS B 1 121 ? -5.043 -8.367 10.422 1 96.19 121 LYS B C 1
ATOM 3838 O O . LYS B 1 121 ? -5.051 -8.109 11.625 1 96.19 121 LYS B O 1
ATOM 3843 N N . MET B 1 122 ? -6.027 -8.156 9.648 1 96.56 122 MET B N 1
ATOM 3844 C CA . MET B 1 122 ? -7.242 -7.527 10.172 1 96.56 122 MET B CA 1
ATOM 3845 C C . MET B 1 122 ? -7.895 -8.406 11.234 1 96.56 122 MET B C 1
ATOM 3847 O O . MET B 1 122 ? -8.359 -7.906 12.258 1 96.56 122 MET B O 1
ATOM 3851 N N . ALA B 1 123 ? -7.914 -9.703 10.914 1 96.31 123 ALA B N 1
ATOM 3852 C CA . ALA B 1 123 ? -8.453 -10.633 11.898 1 96.31 123 ALA B CA 1
ATOM 3853 C C . ALA B 1 123 ? -7.645 -10.586 13.195 1 96.31 123 ALA B C 1
ATOM 3855 O O . ALA B 1 123 ? -8.219 -10.578 14.289 1 96.31 123 ALA B O 1
ATOM 3856 N N . HIS B 1 124 ? -6.422 -10.523 13.023 1 93.12 124 HIS B N 1
ATOM 3857 C CA . HIS B 1 124 ? -5.527 -10.469 14.18 1 93.12 124 HIS B CA 1
ATOM 3858 C C . HIS B 1 124 ? -5.77 -9.203 15 1 93.12 124 HIS B C 1
ATOM 3860 O O . HIS B 1 124 ? -5.812 -9.258 16.234 1 93.12 124 HIS B O 1
ATOM 3866 N N . TYR B 1 125 ? -5.949 -8.086 14.336 1 92.56 125 TYR B N 1
ATOM 3867 C CA . TYR B 1 125 ? -6.223 -6.836 15.031 1 92.56 125 TYR B CA 1
ATOM 3868 C C . TYR B 1 125 ? -7.566 -6.895 15.75 1 92.56 125 TYR B C 1
ATOM 3870 O O . TYR B 1 125 ? -7.695 -6.418 16.875 1 92.56 125 TYR B O 1
ATOM 3878 N N . GLN B 1 126 ? -8.5 -7.414 15.078 1 92.75 126 GLN B N 1
ATOM 3879 C CA . GLN B 1 126 ? -9.836 -7.496 15.656 1 92.75 126 GLN B CA 1
ATOM 3880 C C . GLN B 1 126 ? -9.828 -8.367 16.906 1 92.75 126 GLN B C 1
ATOM 3882 O O . GLN B 1 126 ? -10.578 -8.102 17.859 1 92.75 126 GLN B O 1
ATOM 3887 N N . SER B 1 127 ? -9.023 -9.383 16.906 1 90.31 127 SER B N 1
ATOM 3888 C CA . SER B 1 127 ? -8.969 -10.297 18.047 1 90.31 127 SER B CA 1
ATOM 3889 C C . SER B 1 127 ? -8.266 -9.648 19.234 1 90.31 127 SER B C 1
ATOM 3891 O O . SER B 1 127 ? -8.414 -10.117 20.375 1 90.31 127 SER B O 1
ATOM 3893 N N . ASN B 1 128 ? -7.5 -8.633 19 1 82.62 128 ASN B N 1
ATOM 3894 C CA . ASN B 1 128 ? -6.68 -8.039 20.047 1 82.62 128 ASN B CA 1
ATOM 3895 C C . ASN B 1 128 ? -7.047 -6.574 20.281 1 82.62 128 ASN B C 1
ATOM 3897 O O . ASN B 1 128 ? -6.168 -5.727 20.453 1 82.62 128 ASN B O 1
ATOM 3901 N N . ILE B 1 129 ? -8.227 -6.305 20.172 1 76.25 129 ILE B N 1
ATOM 3902 C CA . ILE B 1 129 ? -8.68 -4.938 20.406 1 76.25 129 ILE B CA 1
ATOM 3903 C C . ILE B 1 129 ? -8.609 -4.621 21.906 1 76.25 129 ILE B C 1
ATOM 3905 O O . ILE B 1 129 ? -9.281 -5.262 22.719 1 76.25 129 ILE B O 1
ATOM 3909 N N . PRO B 1 130 ? -7.438 -3.758 22.203 1 66.31 130 PRO B N 1
ATOM 3910 C CA . PRO B 1 130 ? -7.434 -3.375 23.609 1 66.31 130 PRO B CA 1
ATOM 3911 C C . PRO B 1 130 ? -8.648 -2.537 24 1 66.31 130 PRO B C 1
ATOM 3913 O O . PRO B 1 130 ? -9.32 -1.982 23.125 1 66.31 130 PRO B O 1
ATOM 3916 N N . SER B 1 131 ? -8.688 -2.424 25.438 1 53.69 131 SER B N 1
ATOM 3917 C CA . SER B 1 131 ? -9.625 -1.451 25.984 1 53.69 131 SER B CA 1
ATOM 3918 C C . SER B 1 131 ? -9.195 -0.025 25.656 1 53.69 131 SER B C 1
ATOM 3920 O O . SER B 1 131 ? -8.055 0.366 25.906 1 53.69 131 SER B O 1
ATOM 3922 N N . GLY B 1 132 ? -9.766 0.733 24.781 1 55.19 132 GLY B N 1
ATOM 3923 C CA . GLY B 1 132 ? -9.5 2.119 24.422 1 55.19 132 GLY B CA 1
ATOM 3924 C C . GLY B 1 132 ? -8.898 2.277 23.031 1 55.19 132 GLY B C 1
ATOM 3925 O O . GLY B 1 132 ? -7.805 2.816 22.891 1 55.19 132 GLY B O 1
ATOM 3926 N N . SER B 1 133 ? -9.43 1.836 21.938 1 64.31 133 SER B N 1
ATOM 3927 C CA . SER B 1 133 ? -9.516 1.105 20.688 1 64.31 133 SER B CA 1
ATOM 3928 C C . SER B 1 133 ? -9.109 1.985 19.5 1 64.31 133 SER B C 1
ATOM 3930 O O . SER B 1 133 ? -9.172 1.557 18.359 1 64.31 133 SER B O 1
ATOM 3932 N N . TRP B 1 134 ? -8.312 3.23 19.766 1 72.69 134 TRP B N 1
ATOM 3933 C CA . TRP B 1 134 ? -8.141 4.047 18.578 1 72.69 134 TRP B CA 1
ATOM 3934 C C . TRP B 1 134 ? -6.91 3.604 17.781 1 72.69 134 TRP B C 1
ATOM 3936 O O . TRP B 1 134 ? -6.859 3.754 16.562 1 72.69 134 TRP B O 1
ATOM 3946 N N . ALA B 1 135 ? -6.043 3.039 18.453 1 79.31 135 ALA B N 1
ATOM 3947 C CA . ALA B 1 135 ? -4.82 2.59 17.797 1 79.31 135 ALA B CA 1
ATOM 3948 C C . ALA B 1 135 ? -5.117 1.499 16.766 1 79.31 135 ALA B C 1
ATOM 3950 O O . ALA B 1 135 ? -4.582 1.519 15.656 1 79.31 135 ALA B O 1
ATOM 3951 N N . ILE B 1 136 ? -6.035 0.761 17.031 1 86.75 136 ILE B N 1
ATOM 3952 C CA . ILE B 1 136 ? -6.352 -0.372 16.156 1 86.75 136 ILE B CA 1
ATOM 3953 C C . ILE B 1 136 ? -7.133 0.109 14.945 1 86.75 136 ILE B C 1
ATOM 3955 O O . ILE B 1 136 ? -7.016 -0.462 13.852 1 86.75 136 ILE B O 1
ATOM 3959 N N . GLN B 1 137 ? -7.82 1.223 15.148 1 89.06 137 GLN B N 1
ATOM 3960 C CA . GLN B 1 137 ? -8.57 1.788 14.031 1 89.06 137 GLN B CA 1
ATOM 3961 C C . GLN B 1 137 ? -7.633 2.184 12.891 1 89.06 137 GLN B C 1
ATOM 3963 O O . GLN B 1 137 ? -7.906 1.889 11.727 1 89.06 137 GLN B O 1
ATOM 3968 N N . ARG B 1 138 ? -6.555 2.744 13.242 1 90.69 138 ARG B N 1
ATOM 3969 C CA . ARG B 1 138 ? -5.594 3.18 1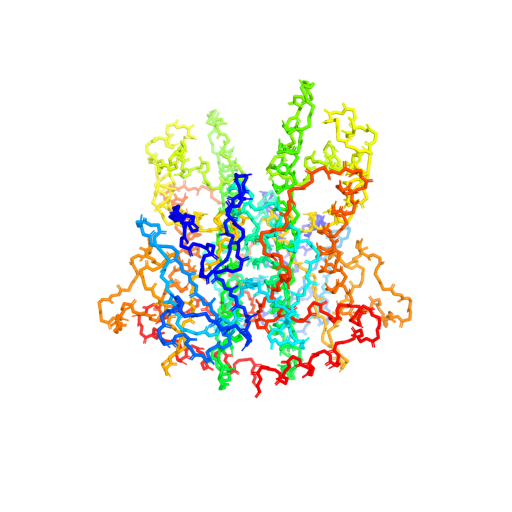2.234 1 90.69 138 ARG B CA 1
ATOM 3970 C C . ARG B 1 138 ? -4.914 1.986 11.57 1 90.69 138 ARG B C 1
ATOM 3972 O O . ARG B 1 138 ? -4.582 2.033 10.383 1 90.69 138 ARG B O 1
ATOM 3979 N N . PHE B 1 139 ? -4.73 0.872 12.359 1 94.12 139 PHE B N 1
ATOM 3980 C CA . PHE B 1 139 ? -4.203 -0.352 11.766 1 94.12 139 PHE B CA 1
ATOM 3981 C C . PHE B 1 139 ? -5.105 -0.845 10.641 1 94.12 139 PHE B C 1
ATOM 3983 O O . PHE B 1 139 ? -4.633 -1.118 9.539 1 94.12 139 PHE B O 1
ATOM 3990 N N . ILE B 1 140 ? -6.344 -0.799 10.953 1 94.88 140 ILE B N 1
ATOM 3991 C CA . ILE B 1 140 ? -7.324 -1.318 10.008 1 94.88 140 ILE B CA 1
ATOM 3992 C C . ILE B 1 140 ? -7.422 -0.384 8.805 1 94.88 140 ILE B C 1
ATOM 3994 O O . ILE B 1 140 ? -7.488 -0.839 7.656 1 94.88 140 ILE B O 1
ATOM 3998 N N . GLN B 1 141 ? -7.359 0.865 9.031 1 93.62 141 GLN B N 1
ATOM 3999 C CA . GLN B 1 141 ? -7.449 1.842 7.949 1 93.62 141 GLN B CA 1
ATOM 4000 C C . GLN B 1 141 ? -6.305 1.671 6.953 1 93.62 141 GLN B C 1
ATOM 4002 O O . GLN B 1 141 ? -6.52 1.695 5.742 1 93.62 141 GLN B O 1
ATOM 4007 N N . THR B 1 142 ? -5.109 1.504 7.418 1 95.19 142 THR B N 1
ATOM 4008 C CA . THR B 1 142 ? -3.961 1.364 6.527 1 95.19 142 THR B CA 1
ATOM 4009 C C . THR B 1 142 ? -4.008 0.028 5.793 1 95.19 142 THR B C 1
ATOM 4011 O O . THR B 1 142 ? -3.559 -0.073 4.648 1 95.19 142 THR B O 1
ATOM 4014 N N . GLU B 1 143 ? -4.586 -1.021 6.402 1 97.25 143 GLU B N 1
ATOM 4015 C CA . GLU B 1 143 ? -4.773 -2.287 5.699 1 97.25 143 GLU B CA 1
ATOM 4016 C C . GLU B 1 143 ? -5.766 -2.135 4.547 1 97.25 143 GLU B C 1
ATOM 4018 O O . GLU B 1 143 ? -5.586 -2.736 3.486 1 97.25 143 GLU B O 1
ATOM 4023 N N . LEU B 1 144 ? -6.785 -1.344 4.824 1 96.44 144 LEU B N 1
ATOM 4024 C CA . LEU B 1 144 ? -7.758 -1.096 3.766 1 96.44 144 LEU B CA 1
ATOM 4025 C C . LEU B 1 144 ? -7.121 -0.345 2.604 1 96.44 144 LEU B C 1
ATOM 4027 O O . LEU B 1 144 ? -7.379 -0.658 1.438 1 96.44 144 LEU B O 1
ATOM 4031 N N . GLU B 1 145 ? -6.312 0.639 2.941 1 95.62 145 GLU B N 1
ATOM 4032 C CA . GLU B 1 145 ? -5.59 1.341 1.884 1 95.62 145 GLU B CA 1
ATOM 4033 C C . GLU B 1 145 ? -4.75 0.375 1.056 1 95.62 145 GLU B C 1
ATOM 4035 O O . GLU B 1 145 ? -4.828 0.372 -0.175 1 95.62 145 GLU B O 1
ATOM 4040 N N . TYR B 1 146 ? -4.023 -0.462 1.736 1 96 146 TYR B N 1
ATOM 4041 C CA . TYR B 1 146 ? -3.154 -1.426 1.069 1 96 146 TYR B CA 1
ATOM 4042 C C . TYR B 1 146 ? -3.969 -2.402 0.23 1 96 146 TYR B C 1
ATOM 4044 O O . TYR B 1 146 ? -3.557 -2.779 -0.87 1 96 146 TYR B O 1
ATOM 4052 N N . LEU B 1 147 ? -5.078 -2.779 0.741 1 97.06 147 LEU B N 1
ATOM 4053 C CA . LEU B 1 147 ? -5.965 -3.701 0.039 1 97.06 147 LEU B CA 1
ATOM 4054 C C . LEU B 1 147 ? -6.379 -3.133 -1.314 1 97.06 147 LEU B C 1
ATOM 4056 O O . LEU B 1 147 ? -6.348 -3.84 -2.324 1 97.06 147 LEU B O 1
ATOM 4060 N N . PHE B 1 148 ? -6.711 -1.888 -1.328 1 95.88 148 PHE B N 1
ATOM 4061 C CA . PHE B 1 148 ? -7.145 -1.27 -2.574 1 95.88 148 PHE B CA 1
ATOM 4062 C C . PHE B 1 148 ? -5.969 -1.074 -3.521 1 95.88 148 PHE B C 1
ATOM 4064 O O . PHE B 1 148 ? -6.121 -1.182 -4.742 1 95.88 148 PHE B O 1
ATOM 4071 N N . LEU B 1 149 ? -4.832 -0.751 -2.971 1 93.56 149 LEU B N 1
ATOM 4072 C CA . LEU B 1 149 ? -3.633 -0.654 -3.793 1 93.56 149 LEU B CA 1
ATOM 4073 C C . LEU B 1 149 ? -3.328 -1.987 -4.469 1 93.56 149 LEU B C 1
ATOM 4075 O O . LEU B 1 149 ? -3.072 -2.033 -5.672 1 93.56 149 LEU B O 1
ATOM 4079 N N . GLN B 1 150 ? -3.439 -3.033 -3.729 1 94.75 150 GLN B N 1
ATOM 4080 C CA . GLN B 1 150 ? -3.158 -4.371 -4.242 1 94.75 150 GLN B CA 1
ATOM 4081 C C . GLN B 1 150 ? -4.211 -4.801 -5.258 1 94.75 150 GLN B C 1
ATOM 4083 O O . GLN B 1 150 ? -3.887 -5.426 -6.27 1 94.75 150 GLN B O 1
ATOM 4088 N N . SER B 1 151 ? -5.457 -4.492 -4.961 1 96.75 151 SER B N 1
ATOM 4089 C CA . SER B 1 151 ? -6.531 -4.867 -5.875 1 96.75 151 SER B CA 1
ATOM 4090 C C . SER B 1 151 ? -6.344 -4.215 -7.242 1 96.75 151 SER B C 1
ATOM 4092 O O . SER B 1 151 ? -6.488 -4.875 -8.273 1 96.75 151 SER B O 1
ATOM 4094 N N . ARG B 1 152 ? -6.023 -2.98 -7.246 1 95 152 ARG B N 1
ATOM 4095 C CA . ARG B 1 152 ? -5.758 -2.285 -8.5 1 95 152 ARG B CA 1
ATOM 4096 C C . ARG B 1 152 ? -4.559 -2.895 -9.219 1 95 152 ARG B C 1
ATOM 4098 O O . ARG B 1 152 ? -4.57 -3.047 -10.445 1 95 152 ARG B O 1
ATOM 4105 N N . SER B 1 153 ? -3.559 -3.24 -8.484 1 92.81 153 SER B N 1
ATOM 4106 C CA . SER B 1 153 ? -2.359 -3.855 -9.047 1 92.81 153 SER B CA 1
ATOM 4107 C C . SER B 1 153 ? -2.684 -5.184 -9.727 1 92.81 153 SER B C 1
ATOM 4109 O O . SER B 1 153 ? -2.135 -5.496 -10.781 1 92.81 153 SER B O 1
ATOM 4111 N N . ILE B 1 154 ? -3.525 -5.898 -9.125 1 95.75 154 ILE B N 1
ATOM 4112 C CA . ILE B 1 154 ? -3.9 -7.207 -9.656 1 95.75 154 ILE B CA 1
ATOM 4113 C C . ILE B 1 154 ? -4.602 -7.035 -11 1 95.75 154 ILE B C 1
ATOM 4115 O O . ILE B 1 154 ? -4.32 -7.773 -11.953 1 95.75 154 ILE B O 1
ATOM 4119 N N . TYR B 1 155 ? -5.469 -6.035 -11.094 1 96.69 155 TYR B N 1
ATOM 4120 C CA . TYR B 1 155 ? -6.117 -5.77 -12.375 1 96.69 155 TYR B CA 1
ATOM 4121 C C . TYR B 1 155 ? -5.094 -5.391 -13.438 1 96.69 155 TYR B C 1
ATOM 4123 O O . TYR B 1 155 ? -5.16 -5.871 -14.57 1 96.69 155 TYR B O 1
ATOM 4131 N N . ASP B 1 156 ? -4.172 -4.609 -13.133 1 94.19 156 ASP B N 1
ATOM 4132 C CA . ASP B 1 156 ? -3.156 -4.199 -14.102 1 94.19 156 ASP B CA 1
ATOM 4133 C C . ASP B 1 156 ? -2.242 -5.371 -14.469 1 94.19 156 ASP B C 1
ATOM 4135 O O . ASP B 1 156 ? -1.88 -5.543 -15.633 1 94.19 156 ASP B O 1
ATOM 4139 N N . GLY B 1 157 ? -1.859 -6.125 -13.422 1 93.69 157 GLY B N 1
ATOM 4140 C CA . GLY B 1 157 ? -1.105 -7.336 -13.703 1 93.69 157 GLY B CA 1
ATOM 4141 C C . GLY B 1 157 ? -1.845 -8.305 -14.609 1 93.69 157 GLY B C 1
ATOM 4142 O O . GLY B 1 157 ? -1.255 -8.875 -15.523 1 93.69 157 GLY B O 1
ATOM 4143 N N . LEU B 1 158 ? -3.098 -8.445 -14.344 1 96.44 158 LEU B N 1
ATOM 4144 C CA . LEU B 1 158 ? -3.932 -9.305 -15.18 1 96.44 158 LEU B CA 1
ATOM 4145 C C . LEU B 1 158 ? -3.969 -8.789 -16.609 1 96.44 158 LEU B C 1
ATOM 4147 O O . LEU B 1 158 ? -3.861 -9.578 -17.562 1 96.44 158 LEU B O 1
ATOM 4151 N N . GLN B 1 159 ? -4.09 -7.492 -16.75 1 96 159 GLN B N 1
ATOM 4152 C CA . GLN B 1 159 ? -4.105 -6.91 -18.078 1 96 159 GLN B CA 1
ATOM 4153 C C . GLN B 1 159 ? -2.814 -7.23 -18.844 1 96 159 GLN B C 1
ATOM 4155 O O . GLN B 1 159 ? -2.846 -7.531 -20.031 1 96 159 GLN B O 1
ATOM 4160 N N . PHE B 1 160 ? -1.74 -7.125 -18.172 1 93.94 160 PHE B N 1
ATOM 4161 C CA . PHE B 1 160 ? -0.456 -7.445 -18.781 1 93.94 160 PHE B CA 1
ATOM 4162 C C . PHE B 1 160 ? -0.419 -8.898 -19.234 1 93.94 160 PHE B C 1
ATOM 4164 O O . PHE B 1 160 ? 0.038 -9.195 -20.344 1 93.94 160 PHE B O 1
ATOM 4171 N N . ILE B 1 161 ? -0.918 -9.742 -18.469 1 94.44 161 ILE B N 1
ATOM 4172 C CA . ILE B 1 161 ? -0.961 -11.164 -18.797 1 94.44 161 ILE B CA 1
ATOM 4173 C C . ILE B 1 161 ? -1.903 -11.406 -19.969 1 94.44 161 ILE B C 1
ATOM 4175 O O . ILE B 1 161 ? -1.567 -12.141 -20.906 1 94.44 161 ILE B O 1
ATOM 4179 N N . ILE B 1 162 ? -3.037 -10.773 -19.938 1 94.94 162 ILE B N 1
ATOM 4180 C CA . ILE B 1 162 ? -4.016 -10.922 -21.016 1 94.94 162 ILE B CA 1
ATOM 4181 C C . ILE B 1 162 ? -3.402 -10.477 -22.328 1 94.94 162 ILE B C 1
ATOM 4183 O O . ILE B 1 162 ? -3.494 -11.188 -23.344 1 94.94 162 ILE B O 1
ATOM 4187 N N . ALA B 1 163 ? -2.791 -9.352 -22.281 1 93.62 163 ALA B N 1
ATOM 4188 C CA . ALA B 1 163 ? -2.203 -8.797 -23.5 1 93.62 163 ALA B CA 1
ATOM 4189 C C . ALA B 1 163 ? -1.14 -9.727 -24.062 1 93.62 163 ALA B C 1
ATOM 4191 O O . ALA B 1 163 ? -1.099 -9.969 -25.281 1 93.62 163 ALA B O 1
ATOM 4192 N N . ASN B 1 164 ? -0.35 -10.242 -23.266 1 91.25 164 ASN B N 1
ATOM 4193 C CA . ASN B 1 164 ? 0.698 -11.148 -23.734 1 91.25 164 ASN B CA 1
ATOM 4194 C C . ASN B 1 164 ? 0.126 -12.492 -24.172 1 91.25 164 ASN B C 1
ATOM 4196 O O . ASN B 1 164 ? 0.641 -13.117 -25.109 1 91.25 164 ASN B O 1
ATOM 4200 N N . THR B 1 165 ? -0.894 -12.914 -23.5 1 91.31 165 THR B N 1
ATOM 4201 C CA . THR B 1 165 ? -1.575 -14.141 -23.906 1 91.31 165 THR B CA 1
ATOM 4202 C C . THR B 1 165 ? -2.221 -13.977 -25.281 1 91.31 165 THR B C 1
ATOM 4204 O O . THR B 1 165 ? -2.107 -14.859 -26.125 1 91.31 165 THR B O 1
ATOM 4207 N N . TRP B 1 166 ? -2.824 -12.883 -25.406 1 88.44 166 TRP B N 1
ATOM 4208 C CA . TRP B 1 166 ? -3.482 -12.609 -26.672 1 88.44 166 TRP B CA 1
ATOM 4209 C C . TRP B 1 166 ? -2.469 -12.562 -27.812 1 88.44 166 TRP B C 1
ATOM 4211 O O . TRP B 1 166 ? -2.727 -13.086 -28.906 1 88.44 166 TRP B O 1
ATOM 4221 N N . LYS B 1 167 ? -1.428 -11.961 -27.594 1 84.12 167 LYS B N 1
ATOM 4222 C CA . LYS B 1 167 ? -0.363 -11.898 -28.594 1 84.12 167 LYS B CA 1
ATOM 4223 C C . LYS B 1 167 ? 0.093 -13.297 -29 1 84.12 167 LYS B C 1
ATOM 4225 O O . LYS B 1 167 ? 0.4 -13.547 -30.172 1 84.12 167 LYS B O 1
ATOM 4230 N N . MET B 1 168 ? 0.069 -14.203 -28.141 1 82.06 168 MET B N 1
ATOM 4231 C CA . MET B 1 168 ? 0.526 -15.562 -28.391 1 82.06 168 MET B CA 1
ATOM 4232 C C . MET B 1 168 ? -0.525 -16.359 -29.156 1 82.06 168 MET B C 1
ATOM 4234 O O . MET B 1 168 ? -0.194 -17.109 -30.094 1 82.06 168 MET B O 1
ATOM 4238 N N . ILE B 1 169 ? -1.698 -16.297 -28.781 1 74.44 169 ILE B N 1
ATOM 4239 C CA . ILE B 1 169 ? -2.777 -17.078 -29.391 1 74.44 169 ILE B CA 1
ATOM 4240 C C . ILE B 1 169 ? -3.035 -16.578 -30.812 1 74.44 169 ILE B C 1
ATOM 4242 O O . ILE B 1 169 ? -3.252 -17.375 -31.719 1 74.44 169 ILE B O 1
ATOM 4246 N N . TYR B 1 170 ? -3.072 -15.352 -30.938 1 67.62 170 TYR B N 1
ATOM 4247 C CA . TYR B 1 170 ? -3.289 -14.781 -32.281 1 67.62 170 TYR B CA 1
ATOM 4248 C C . TYR B 1 170 ? -2.121 -15.094 -33.188 1 67.62 170 TYR B C 1
ATOM 4250 O O . TYR B 1 170 ? -2.318 -15.352 -34.375 1 67.62 170 TYR B O 1
ATOM 4258 N N . SER B 1 171 ? -1.046 -14.977 -32.656 1 59.56 171 SER B N 1
ATOM 4259 C CA . SER B 1 171 ? 0.117 -15.297 -33.469 1 59.56 171 SER B CA 1
ATOM 4260 C C . SER B 1 171 ? 0.087 -16.75 -33.938 1 59.56 171 SER B C 1
ATOM 4262 O O . SER B 1 171 ? 0.599 -17.078 -35 1 59.56 171 SER B O 1
ATOM 4264 N N . VAL B 1 172 ? -0.485 -17.609 -33.25 1 52.97 172 VAL B N 1
ATOM 4265 C CA . VAL B 1 172 ? -0.523 -19.016 -33.594 1 52.97 172 VAL B CA 1
ATOM 4266 C C . VAL B 1 172 ? -1.586 -19.25 -34.688 1 52.97 172 VAL B C 1
ATOM 4268 O O . VAL B 1 172 ? -1.411 -20.078 -35.562 1 52.97 172 VAL B O 1
ATOM 4271 N N . GLU B 1 173 ? -2.729 -18.781 -34.406 1 51.69 173 GLU B N 1
ATOM 4272 C CA . GLU B 1 173 ? -3.834 -19.109 -35.312 1 51.69 173 GLU B CA 1
ATOM 4273 C C . GLU B 1 173 ? -3.688 -18.391 -36.656 1 51.69 173 GLU B C 1
ATOM 4275 O O . GLU B 1 173 ? -3.957 -18.969 -37.719 1 51.69 173 GLU B O 1
ATOM 4280 N N . GLU B 1 174 ? -4.125 -17.203 -36.844 1 50.66 174 GLU B N 1
ATOM 4281 C CA . GLU B 1 174 ? -4.488 -16.609 -38.125 1 50.66 174 GLU B CA 1
ATOM 4282 C C . GLU B 1 174 ? -3.357 -15.742 -38.656 1 50.66 174 GLU B C 1
ATOM 4284 O O . GLU B 1 174 ? -2.572 -15.18 -37.906 1 50.66 174 GLU B O 1
ATOM 4289 N N . GLU B 1 175 ? -2.881 -16.078 -39.875 1 44.19 175 GLU B N 1
ATOM 4290 C CA . GLU B 1 175 ? -2.213 -15.227 -40.875 1 44.19 175 GLU B CA 1
ATOM 4291 C C . GLU B 1 175 ? -2.693 -13.789 -40.781 1 44.19 175 GLU B C 1
ATOM 4293 O O . GLU B 1 175 ? -2.117 -12.891 -41.375 1 44.19 175 GLU B O 1
ATOM 4298 N N . ASP B 1 176 ? -3.965 -13.648 -40.406 1 44.12 176 ASP B N 1
ATOM 4299 C CA . ASP B 1 176 ? -4.594 -12.344 -40.625 1 44.12 176 ASP B CA 1
ATOM 4300 C C . ASP B 1 176 ? -4.129 -11.336 -39.594 1 44.12 176 ASP B C 1
ATOM 4302 O O . ASP B 1 176 ? -3.781 -11.711 -38.469 1 44.12 176 ASP B O 1
ATOM 4306 N N . ASP B 1 177 ? -3.762 -10.133 -39.969 1 43.84 177 ASP B N 1
ATOM 4307 C CA . ASP B 1 177 ? -3.209 -8.859 -39.5 1 43.84 177 ASP B CA 1
ATOM 4308 C C . ASP B 1 177 ? -3.93 -8.383 -38.25 1 43.84 177 ASP B C 1
ATOM 4310 O O . ASP B 1 177 ? -4.605 -7.348 -38.281 1 43.84 177 ASP B O 1
ATOM 4314 N N . PHE B 1 178 ? -4.688 -9.203 -37.562 1 47.31 178 PHE B N 1
ATOM 4315 C CA . PHE B 1 178 ? -5.309 -8.5 -36.469 1 47.31 178 PHE B CA 1
ATOM 4316 C C . PHE B 1 178 ? -4.25 -7.91 -35.531 1 47.31 178 PHE B C 1
ATOM 4318 O O . PHE B 1 178 ? -3.605 -8.633 -34.781 1 47.31 178 PHE B O 1
ATOM 4325 N N . SER B 1 179 ? -3.586 -6.965 -36.062 1 49.34 179 SER B N 1
ATOM 4326 C CA . SER B 1 179 ? -2.393 -6.223 -35.688 1 49.34 179 SER B CA 1
ATOM 4327 C C . SER B 1 179 ? -2.564 -5.582 -34.312 1 49.34 179 SER B C 1
ATOM 4329 O O . SER B 1 179 ? -1.625 -4.992 -33.781 1 49.34 179 SER B O 1
ATOM 4331 N N . ALA B 1 180 ? -3.895 -5.371 -33.75 1 58.94 180 ALA B N 1
ATOM 4332 C CA . ALA B 1 180 ? -3.76 -4.312 -32.75 1 58.94 180 ALA B CA 1
ATOM 4333 C C . ALA B 1 180 ? -3.281 -4.875 -31.422 1 58.94 180 ALA B C 1
ATOM 4335 O O . ALA B 1 180 ? -3.881 -5.809 -30.875 1 58.94 180 ALA B O 1
ATOM 4336 N N . GLN B 1 181 ? -2.219 -4.684 -31 1 81 181 GLN B N 1
ATOM 4337 C CA . GLN B 1 181 ? -1.622 -4.949 -29.688 1 81 181 GLN B CA 1
ATOM 4338 C C . GLN B 1 181 ? -2.467 -4.359 -28.562 1 81 181 GLN B C 1
ATOM 4340 O O . GLN B 1 181 ? -2.934 -3.221 -28.672 1 81 181 GLN B O 1
ATOM 4345 N N . LEU B 1 182 ? -2.922 -5.387 -27.672 1 90.75 182 LEU B N 1
ATOM 4346 C CA . LEU B 1 182 ? -3.633 -4.887 -26.5 1 90.75 182 LEU B CA 1
ATOM 4347 C C . LEU B 1 182 ? -2.701 -4.074 -25.609 1 90.75 182 LEU B C 1
ATOM 4349 O O . LEU B 1 182 ? -1.512 -4.383 -25.5 1 90.75 182 LEU B O 1
ATOM 4353 N N . PRO B 1 183 ? -3.338 -3.037 -24.984 1 90.5 183 PRO B N 1
ATOM 4354 C CA . PRO B 1 183 ? -2.518 -2.268 -24.047 1 90.5 183 PRO B CA 1
ATOM 4355 C C . PRO B 1 183 ? -1.95 -3.127 -22.922 1 90.5 183 PRO B C 1
ATOM 4357 O O . PRO B 1 183 ? -2.656 -3.977 -22.359 1 90.5 183 PRO B O 1
ATOM 4360 N N . THR B 1 184 ? -0.653 -2.887 -22.578 1 85.06 184 THR B N 1
ATOM 4361 C CA . THR B 1 184 ? 0.022 -3.684 -21.562 1 85.06 184 THR B CA 1
ATOM 4362 C C . THR B 1 184 ? 0.202 -2.881 -20.281 1 85.06 184 THR B C 1
ATOM 4364 O O . THR B 1 184 ? 0.675 -3.41 -19.266 1 85.06 184 THR B O 1
ATOM 4367 N N . SER B 1 185 ? -0.146 -1.687 -20.219 1 78.38 185 SER B N 1
ATOM 4368 C CA . SER B 1 185 ? 0.26 -0.817 -19.125 1 78.38 185 SER B CA 1
ATOM 4369 C C . SER B 1 185 ? -0.82 -0.745 -18.047 1 78.38 185 SER B C 1
ATOM 4371 O O . SER B 1 185 ? -0.52 -0.518 -16.875 1 78.38 185 SER B O 1
ATOM 4373 N N . SER B 1 186 ? -2.078 -0.773 -18.5 1 91.12 186 SER B N 1
ATOM 4374 C CA . SER B 1 186 ? -3.129 -0.531 -17.516 1 91.12 186 SER B CA 1
ATOM 4375 C C . SER B 1 186 ? -4.449 -1.152 -17.969 1 91.12 186 SER B C 1
ATOM 4377 O O . SER B 1 186 ? -4.812 -1.087 -19.141 1 91.12 186 SER B O 1
ATOM 4379 N N . PHE B 1 187 ? -5.141 -1.756 -16.984 1 96.31 187 PHE B N 1
ATOM 4380 C CA . PHE B 1 187 ? -6.477 -2.293 -17.219 1 96.31 187 PHE B CA 1
ATOM 4381 C C . PHE B 1 187 ? -7.445 -1.185 -17.609 1 96.31 187 PHE B C 1
ATOM 4383 O O . PHE B 1 187 ? -8.391 -1.419 -18.375 1 96.31 187 PHE B O 1
ATOM 4390 N N . ARG B 1 188 ? -7.195 -0.004 -17.141 1 95.38 188 ARG B N 1
ATOM 4391 C CA . ARG B 1 188 ? -8.039 1.16 -17.391 1 95.38 188 ARG B CA 1
ATOM 4392 C C . ARG B 1 188 ? -8.203 1.395 -18.891 1 95.38 188 ARG B C 1
ATOM 4394 O O . ARG B 1 188 ? -9.297 1.723 -19.359 1 95.38 188 ARG B O 1
ATOM 4401 N N . LYS B 1 189 ? -7.203 1.209 -19.641 1 94.62 189 LYS B N 1
ATOM 4402 C CA . LYS B 1 189 ? -7.191 1.49 -21.078 1 94.62 189 LYS B CA 1
ATOM 4403 C C . LYS B 1 189 ? -8.125 0.546 -21.828 1 94.62 189 LYS B C 1
ATOM 4405 O O . LYS B 1 189 ? -8.578 0.86 -22.938 1 94.62 189 LYS B O 1
ATOM 4410 N N . MET B 1 190 ? -8.383 -0.584 -21.25 1 96 190 MET B N 1
ATOM 4411 C CA . MET B 1 190 ? -9.266 -1.566 -21.859 1 96 190 MET B CA 1
ATOM 4412 C C . MET B 1 190 ? -10.695 -1.405 -21.359 1 96 190 MET B C 1
ATOM 4414 O O . MET B 1 190 ? -11.648 -1.738 -22.062 1 96 190 MET B O 1
ATOM 4418 N N . ALA B 1 191 ? -10.805 -0.861 -20.172 1 96.38 191 ALA B N 1
ATOM 4419 C CA . ALA B 1 191 ? -12.102 -0.917 -19.5 1 96.38 191 ALA B CA 1
ATOM 4420 C C . ALA B 1 191 ? -12.797 0.44 -19.531 1 96.38 191 ALA B C 1
ATOM 4422 O O . ALA B 1 191 ? -14.031 0.517 -19.469 1 96.38 191 ALA B O 1
ATOM 4423 N N . LEU B 1 192 ? -12.031 1.486 -19.594 1 95.81 192 LEU B N 1
ATOM 4424 C CA . LEU B 1 192 ? -12.602 2.818 -19.438 1 95.81 192 LEU B CA 1
ATOM 4425 C C . LEU B 1 192 ? -12.133 3.754 -20.547 1 95.81 192 LEU B C 1
ATOM 4427 O O . LEU B 1 192 ? -11.023 3.596 -21.062 1 95.81 192 LEU B O 1
ATOM 4431 N N . ILE B 1 193 ? -13.047 4.734 -20.859 1 91.56 193 ILE B N 1
ATOM 4432 C CA . ILE B 1 193 ? -12.703 5.668 -21.922 1 91.56 193 ILE B CA 1
ATOM 4433 C C . ILE B 1 193 ? -13.07 7.09 -21.5 1 91.56 193 ILE B C 1
ATOM 4435 O O . ILE B 1 193 ? -14.047 7.297 -20.781 1 91.56 193 ILE B O 1
ATOM 4439 N N . GLY B 1 194 ? -12.234 8.055 -21.922 1 84.38 194 GLY B N 1
ATOM 4440 C CA . GLY B 1 194 ? -12.547 9.469 -21.781 1 84.38 194 GLY B CA 1
ATOM 4441 C C . GLY B 1 194 ? -12.203 10.023 -20.422 1 84.38 194 GLY B C 1
ATOM 4442 O O . GLY B 1 194 ? -11.719 9.297 -19.547 1 84.38 194 GLY B O 1
ATOM 4443 N N . GLU B 1 195 ? -12.453 11.234 -20.219 1 81.38 195 GLU B N 1
ATOM 4444 C CA . GLU B 1 195 ? -12.164 11.953 -18.984 1 81.38 195 GLU B CA 1
ATOM 4445 C C . GLU B 1 195 ? -13.102 11.5 -17.859 1 81.38 195 GLU B C 1
ATOM 4447 O O . GLU B 1 195 ? -12.695 11.445 -16.703 1 81.38 195 GLU B O 1
ATOM 4452 N N . ASP B 1 196 ? -14.242 11.086 -18.344 1 83.19 196 ASP B N 1
ATOM 4453 C CA . ASP B 1 196 ? -15.242 10.688 -17.359 1 83.19 196 ASP B CA 1
ATOM 4454 C C . ASP B 1 196 ? -15.07 9.219 -16.969 1 83.19 196 ASP B C 1
ATOM 4456 O O . ASP B 1 196 ? -15.773 8.719 -16.094 1 83.19 196 ASP B O 1
ATOM 4460 N N . GLN B 1 197 ? -14.227 8.609 -17.672 1 88.69 197 GLN B N 1
ATOM 4461 C CA . GLN B 1 197 ? -13.867 7.23 -17.359 1 88.69 197 GLN B CA 1
ATOM 4462 C C . GLN B 1 197 ? -15.086 6.309 -17.453 1 88.69 197 GLN B C 1
ATOM 4464 O O . GLN B 1 197 ? -15.352 5.531 -16.531 1 88.69 197 GLN B O 1
ATOM 4469 N N . GLU B 1 198 ? -15.781 6.457 -18.562 1 92.81 198 GLU B N 1
ATOM 4470 C CA . GLU B 1 198 ? -16.953 5.621 -18.828 1 92.81 198 GLU B CA 1
ATOM 4471 C C . GLU B 1 198 ? -16.547 4.23 -19.297 1 92.81 198 GLU B C 1
ATOM 4473 O O . GLU B 1 198 ? -15.57 4.078 -20.031 1 92.81 198 GLU B O 1
ATOM 4478 N N . PRO B 1 199 ? -17.328 3.195 -18.906 1 95.25 199 PRO B N 1
ATOM 4479 C CA . PRO B 1 199 ? -17.031 1.842 -19.375 1 95.25 199 PRO B CA 1
ATOM 4480 C C . PRO B 1 199 ? -17.031 1.733 -20.906 1 95.25 199 PRO B C 1
ATOM 4482 O O . PRO B 1 199 ? -17.891 2.336 -21.562 1 95.25 199 PRO B O 1
ATOM 4485 N N . ILE B 1 200 ? -16.109 1.034 -21.438 1 95.94 200 ILE B N 1
ATOM 4486 C CA . ILE B 1 200 ? -16.078 0.767 -22.875 1 95.94 200 ILE B CA 1
ATOM 4487 C C . ILE B 1 200 ? -16.984 -0.414 -23.203 1 95.94 200 ILE B C 1
ATOM 4489 O O . ILE B 1 200 ? -16.969 -1.431 -22.5 1 95.94 200 ILE B O 1
ATOM 4493 N N . SER B 1 201 ? -17.766 -0.278 -24.234 1 96.25 201 SER B N 1
ATOM 4494 C CA . SER B 1 201 ? -18.672 -1.358 -24.609 1 96.25 201 SER B CA 1
ATOM 4495 C C . SER B 1 201 ? -17.906 -2.52 -25.234 1 96.25 201 SER B C 1
ATOM 4497 O O . SER B 1 201 ? -16.875 -2.32 -25.875 1 96.25 201 SER B O 1
ATOM 4499 N N . ALA B 1 202 ? -18.5 -3.707 -25.125 1 96.56 202 ALA B N 1
ATOM 4500 C CA . ALA B 1 202 ? -17.906 -4.898 -25.734 1 96.56 202 ALA B CA 1
ATOM 4501 C C . ALA B 1 202 ? -17.766 -4.734 -27.25 1 96.56 202 ALA B C 1
ATOM 4503 O O . ALA B 1 202 ? -16.734 -5.094 -27.812 1 96.56 202 ALA B O 1
ATOM 4504 N N . ASP B 1 203 ? -18.734 -4.168 -27.859 1 96.44 203 ASP B N 1
ATOM 4505 C CA . ASP B 1 203 ? -18.719 -3.967 -29.297 1 96.44 203 ASP B CA 1
ATOM 4506 C C . ASP B 1 203 ? -17.547 -3.092 -29.719 1 96.44 203 ASP B C 1
ATOM 4508 O O . ASP B 1 203 ? -16.891 -3.371 -30.734 1 96.44 203 ASP B O 1
ATOM 4512 N N . SER B 1 204 ? -17.297 -2.074 -29 1 95.25 204 SER B N 1
ATOM 4513 C CA . SER B 1 204 ? -16.203 -1.166 -29.312 1 95.25 204 SER B CA 1
ATOM 4514 C C . SER B 1 204 ? -14.852 -1.869 -29.188 1 95.25 204 SER B C 1
ATOM 4516 O O . SER B 1 204 ? -13.938 -1.608 -29.969 1 95.25 204 SER B O 1
ATOM 4518 N N . LEU B 1 205 ? -14.758 -2.75 -28.234 1 94.88 205 LEU B N 1
ATOM 4519 C CA . LEU B 1 205 ? -13.508 -3.475 -28.016 1 94.88 205 LEU B CA 1
ATOM 4520 C C . LEU B 1 205 ? -13.266 -4.492 -29.125 1 94.88 205 LEU B C 1
ATOM 4522 O O . LEU B 1 205 ? -12.133 -4.641 -29.594 1 94.88 205 LEU B O 1
ATOM 4526 N N . VAL B 1 206 ? -14.281 -5.133 -29.531 1 93.06 206 VAL B N 1
ATOM 4527 C CA . VAL B 1 206 ? -14.172 -6.09 -30.625 1 93.06 206 VAL B CA 1
ATOM 4528 C C . VAL B 1 206 ? -13.719 -5.371 -31.906 1 93.06 206 VAL B C 1
ATOM 4530 O O . VAL B 1 206 ? -12.828 -5.848 -32.594 1 93.06 206 VAL B O 1
ATOM 4533 N N . LYS B 1 207 ? -14.328 -4.277 -32.156 1 92.75 207 LYS B N 1
ATOM 4534 C CA . LYS B 1 207 ? -14.016 -3.508 -33.375 1 92.75 207 LYS B CA 1
ATOM 4535 C C . LYS B 1 207 ? -12.586 -2.975 -33.312 1 92.75 207 LYS B C 1
ATOM 4537 O O . LYS B 1 207 ? -11.875 -3.014 -34.312 1 92.75 207 LYS B O 1
ATOM 4542 N N . LYS B 1 208 ? -12.188 -2.543 -32.156 1 91.19 208 LYS B N 1
ATOM 4543 C CA . LYS B 1 208 ? -10.906 -1.862 -32.062 1 91.19 208 LYS B CA 1
ATOM 4544 C C . LYS B 1 208 ? -9.75 -2.865 -32 1 91.19 208 LYS B C 1
ATOM 4546 O O . LYS B 1 208 ? -8.695 -2.637 -32.594 1 91.19 208 LYS B O 1
ATOM 4551 N N . TYR B 1 209 ? -9.977 -3.98 -31.266 1 90.12 209 TYR B N 1
ATOM 4552 C CA . TYR B 1 209 ? -8.844 -4.848 -30.984 1 90.12 209 TYR B CA 1
ATOM 4553 C C . TYR B 1 209 ? -9.016 -6.203 -31.656 1 90.12 209 TYR B C 1
ATOM 4555 O O . TYR B 1 209 ? -8.078 -7.008 -31.703 1 90.12 209 TYR B O 1
ATOM 4563 N N . GLY B 1 210 ? -10.203 -6.508 -32.125 1 86.5 210 GLY B N 1
ATOM 4564 C CA . GLY B 1 210 ? -10.453 -7.773 -32.812 1 86.5 210 GLY B CA 1
ATOM 4565 C C . GLY B 1 210 ? -10.484 -8.953 -31.859 1 86.5 210 GLY B C 1
ATOM 4566 O O . GLY B 1 210 ? -10.203 -10.086 -32.25 1 86.5 210 GLY B O 1
ATOM 4567 N N . ILE B 1 211 ? -10.758 -8.703 -30.594 1 89.25 211 ILE B N 1
ATOM 4568 C CA . ILE B 1 211 ? -10.828 -9.773 -29.609 1 89.25 211 ILE B CA 1
ATOM 4569 C C . ILE B 1 211 ? -12.203 -10.438 -29.672 1 89.25 211 ILE B C 1
ATOM 4571 O O . ILE B 1 211 ? -13.164 -9.844 -30.141 1 89.25 211 ILE B O 1
ATOM 4575 N N . PRO B 1 212 ? -12.258 -11.656 -29.25 1 89.38 212 PRO B N 1
ATOM 4576 C CA . PRO B 1 212 ? -13.57 -12.312 -29.219 1 89.38 212 PRO B CA 1
ATOM 4577 C C . PRO B 1 212 ? -14.578 -11.57 -28.344 1 89.38 212 PRO B C 1
ATOM 4579 O O . PRO B 1 212 ? -14.195 -10.961 -27.328 1 89.38 212 PRO B O 1
ATOM 4582 N N . GLU B 1 213 ? -15.789 -11.719 -28.672 1 94 213 GLU B N 1
ATOM 4583 C CA . GLU B 1 213 ? -16.875 -11.039 -27.969 1 94 213 GLU B CA 1
ATOM 4584 C C . GLU B 1 213 ? -16.875 -11.406 -26.484 1 94 213 GLU B C 1
ATOM 4586 O O . GLU B 1 213 ? -17.109 -10.547 -25.625 1 94 213 GLU B O 1
ATOM 4591 N N . SER B 1 214 ? -16.625 -12.617 -26.234 1 94.88 214 SER B N 1
ATOM 4592 C CA . SER B 1 214 ? -16.625 -13.086 -24.859 1 94.88 214 SER B CA 1
ATOM 4593 C C . SER B 1 214 ? -15.547 -12.406 -24.031 1 94.88 214 SER B C 1
ATOM 4595 O O . SER B 1 214 ? -15.773 -12.055 -22.875 1 94.88 214 SER B O 1
ATOM 4597 N N . LEU B 1 215 ? -14.398 -12.234 -24.594 1 94 215 LEU B N 1
ATOM 4598 C CA . LEU B 1 215 ? -13.32 -11.531 -23.906 1 94 215 LEU B CA 1
ATOM 4599 C C . LEU B 1 215 ? -13.641 -10.047 -23.766 1 94 215 LEU B C 1
ATOM 4601 O O . LEU B 1 215 ? -13.344 -9.445 -22.734 1 94 215 LEU B O 1
ATOM 4605 N N . ALA B 1 216 ? -14.188 -9.469 -24.797 1 96.06 216 ALA B N 1
ATOM 4606 C CA . ALA B 1 216 ? -14.625 -8.078 -24.734 1 96.06 216 ALA B CA 1
ATOM 4607 C C . ALA B 1 216 ? -15.656 -7.863 -23.641 1 96.06 216 ALA B C 1
ATOM 4609 O O . ALA B 1 216 ? -15.609 -6.863 -22.922 1 96.06 216 ALA B O 1
ATOM 4610 N N . GLU B 1 217 ? -16.516 -8.797 -23.531 1 97.44 217 GLU B N 1
ATOM 4611 C CA . GLU B 1 217 ? -17.547 -8.727 -22.5 1 97.44 217 GLU B CA 1
ATOM 4612 C C . GLU B 1 217 ? -16.938 -8.781 -21.094 1 97.44 217 GLU B C 1
ATOM 4614 O O . GLU B 1 217 ? -17.438 -8.148 -20.172 1 97.44 217 GLU B O 1
ATOM 4619 N N . PHE B 1 218 ? -15.93 -9.555 -20.938 1 97.62 218 PHE B N 1
ATOM 4620 C CA . PHE B 1 218 ? -15.219 -9.578 -19.656 1 97.62 218 PHE B CA 1
ATOM 4621 C C . PHE B 1 218 ? -14.812 -8.172 -19.234 1 97.62 218 PHE B C 1
ATOM 4623 O O . PHE B 1 218 ? -15.086 -7.754 -18.109 1 97.62 218 PHE B O 1
ATOM 4630 N N . TYR B 1 219 ? -14.203 -7.426 -20.141 1 97.88 219 TYR B N 1
ATOM 4631 C CA . TYR B 1 219 ? -13.75 -6.078 -19.812 1 97.88 219 TYR B CA 1
ATOM 4632 C C . TYR B 1 219 ? -14.93 -5.176 -19.484 1 97.88 219 TYR B C 1
ATOM 4634 O O . TYR B 1 219 ? -14.898 -4.441 -18.484 1 97.88 219 TYR B O 1
ATOM 4642 N N . SER B 1 220 ? -15.914 -5.27 -20.25 1 97.44 220 SER B N 1
ATOM 4643 C CA . SER B 1 220 ? -17.094 -4.422 -20.062 1 97.44 220 SER B CA 1
ATOM 4644 C C . SER B 1 220 ? -17.781 -4.727 -18.734 1 97.44 220 SER B C 1
ATOM 4646 O O . SER B 1 220 ? -18.234 -3.814 -18.047 1 97.44 220 SER B O 1
ATOM 4648 N N . ASN B 1 221 ? -17.859 -5.965 -18.422 1 97.12 221 ASN B N 1
ATOM 4649 C CA . ASN B 1 221 ? -18.531 -6.391 -17.188 1 97.12 221 ASN B CA 1
ATOM 4650 C C . ASN B 1 221 ? -17.688 -6.043 -15.961 1 97.12 221 ASN B C 1
ATOM 4652 O O . ASN B 1 221 ? -18.234 -5.789 -14.883 1 97.12 221 ASN B O 1
ATOM 4656 N N . GLU B 1 222 ? -16.359 -6.012 -16.156 1 97.81 222 GLU B N 1
ATOM 4657 C CA . GLU B 1 222 ? -15.453 -5.711 -15.047 1 97.81 222 GLU B CA 1
ATOM 4658 C C . GLU B 1 222 ? -15.359 -4.207 -14.797 1 97.81 222 GLU B C 1
ATOM 4660 O O . GLU B 1 222 ? -14.992 -3.775 -13.703 1 97.81 222 GLU B O 1
ATOM 4665 N N . ALA B 1 223 ? -15.68 -3.414 -15.734 1 97.62 223 ALA B N 1
ATOM 4666 C CA . ALA B 1 223 ? -15.414 -1.978 -15.742 1 97.62 223 ALA B CA 1
ATOM 4667 C C . ALA B 1 223 ? -16.047 -1.298 -14.531 1 97.62 223 ALA B C 1
ATOM 4669 O O . ALA B 1 223 ? -15.398 -0.486 -13.859 1 97.62 223 ALA B O 1
ATOM 4670 N N . PRO B 1 224 ? -17.266 -1.615 -14.156 1 95.62 224 PRO B N 1
ATOM 4671 C CA . PRO B 1 224 ? -17.875 -0.904 -13.023 1 95.62 224 PRO B CA 1
ATOM 4672 C C . PRO B 1 224 ? -17.141 -1.151 -11.711 1 95.62 224 PRO B C 1
ATOM 4674 O O . PRO B 1 224 ? -16.828 -0.203 -10.984 1 95.62 224 PRO B O 1
ATOM 4677 N N . ILE B 1 225 ? -16.859 -2.379 -11.391 1 96.19 225 ILE B N 1
ATOM 4678 C CA . ILE B 1 225 ? -16.188 -2.697 -10.133 1 96.19 225 ILE B CA 1
ATOM 4679 C C . ILE B 1 225 ? -14.75 -2.188 -10.18 1 96.19 225 ILE B C 1
ATOM 4681 O O . ILE B 1 225 ? -14.242 -1.662 -9.188 1 96.19 225 ILE B O 1
ATOM 4685 N N . PHE B 1 226 ? -14.141 -2.328 -11.336 1 97.44 226 PHE B N 1
ATOM 4686 C CA . PHE B 1 226 ? -12.789 -1.82 -11.508 1 97.44 226 PHE B CA 1
ATOM 4687 C C . PHE B 1 226 ? -12.742 -0.315 -11.273 1 97.44 226 PHE B C 1
ATOM 4689 O O . PHE B 1 226 ? -11.812 0.189 -10.633 1 97.44 226 PHE B O 1
ATOM 4696 N N . SER B 1 227 ? -13.695 0.372 -11.758 1 96.5 227 SER B N 1
ATOM 4697 C CA . SER B 1 227 ? -13.75 1.822 -11.609 1 96.5 227 SER B CA 1
ATOM 4698 C C . SER B 1 227 ? -13.836 2.225 -10.141 1 96.5 227 SER B C 1
ATOM 4700 O O . SER B 1 227 ? -13.188 3.18 -9.719 1 96.5 227 SER B O 1
ATOM 4702 N N . LYS B 1 228 ? -14.633 1.553 -9.43 1 95.38 228 LYS B N 1
ATOM 4703 C CA . LYS B 1 228 ? -14.766 1.847 -8.008 1 95.38 228 LYS B CA 1
ATOM 4704 C C . LYS B 1 228 ? -13.438 1.629 -7.273 1 95.38 228 LYS B C 1
ATOM 4706 O O . LYS B 1 228 ? -13.031 2.461 -6.461 1 95.38 228 LYS B O 1
ATOM 4711 N N . ILE B 1 229 ? -12.781 0.529 -7.559 1 95.81 229 ILE B N 1
ATOM 4712 C CA . ILE B 1 229 ? -11.5 0.196 -6.945 1 95.81 229 ILE B CA 1
ATOM 4713 C C . ILE B 1 229 ? -10.453 1.241 -7.332 1 95.81 229 ILE B C 1
ATOM 4715 O O . ILE B 1 229 ? -9.734 1.759 -6.473 1 95.81 229 ILE B O 1
ATOM 4719 N N . ARG B 1 230 ? -10.43 1.552 -8.547 1 94.12 230 ARG B N 1
ATOM 4720 C CA . ARG B 1 230 ? -9.469 2.516 -9.086 1 94.12 230 ARG B CA 1
ATOM 4721 C C . ARG B 1 230 ? -9.688 3.898 -8.477 1 94.12 230 ARG B C 1
ATOM 4723 O O . ARG B 1 230 ? -8.734 4.562 -8.078 1 94.12 230 ARG B O 1
ATOM 4730 N N . ASP B 1 231 ? -10.891 4.316 -8.469 1 92.06 231 ASP B N 1
ATOM 4731 C CA . ASP B 1 231 ? -11.195 5.656 -7.977 1 92.06 231 ASP B CA 1
ATOM 4732 C C . ASP B 1 231 ? -10.75 5.82 -6.527 1 92.06 231 ASP B C 1
ATOM 4734 O O . ASP B 1 231 ? -10.148 6.84 -6.172 1 92.06 231 ASP B O 1
ATOM 4738 N N . PHE B 1 232 ? -11.023 4.871 -5.781 1 91.19 232 PHE B N 1
ATOM 4739 C CA . PHE B 1 232 ? -10.609 4.969 -4.387 1 91.19 232 PHE B CA 1
ATOM 4740 C C . PHE B 1 232 ? -9.094 4.891 -4.258 1 91.19 232 PHE B C 1
ATOM 4742 O O . PHE B 1 232 ? -8.492 5.656 -3.502 1 91.19 232 PHE B O 1
ATOM 4749 N N . ARG B 1 233 ? -8.5 3.973 -4.906 1 89 233 ARG B N 1
ATOM 4750 C CA . ARG B 1 233 ? -7.047 3.861 -4.906 1 89 233 ARG B CA 1
ATOM 4751 C C . ARG B 1 233 ? -6.395 5.172 -5.34 1 89 233 ARG B C 1
ATOM 4753 O O . ARG B 1 233 ? -5.414 5.609 -4.738 1 89 233 ARG B O 1
ATOM 4760 N N . ASP B 1 234 ? -6.887 5.75 -6.41 1 85.56 234 ASP B N 1
ATOM 4761 C CA . ASP B 1 234 ? -6.348 7.016 -6.906 1 85.56 234 ASP B CA 1
ATOM 4762 C C . ASP B 1 234 ? -6.512 8.125 -5.875 1 85.56 234 ASP B C 1
ATOM 4764 O O . ASP B 1 234 ? -5.633 8.977 -5.73 1 85.56 234 ASP B O 1
ATOM 4768 N N . SER B 1 235 ? -7.625 8.047 -5.184 1 85.44 235 SER B N 1
ATOM 4769 C CA . SER B 1 235 ? -7.836 9.023 -4.121 1 85.44 235 SER B CA 1
ATOM 4770 C C . SER B 1 235 ? -6.812 8.859 -3.004 1 85.44 235 SER B C 1
ATOM 4772 O O . SER B 1 235 ? -6.34 9.844 -2.436 1 85.44 235 SER B O 1
ATOM 4774 N N . ILE B 1 236 ? -6.453 7.68 -2.68 1 80.94 236 ILE B N 1
ATOM 4775 C CA . ILE B 1 236 ? -5.449 7.379 -1.663 1 80.94 236 ILE B CA 1
ATOM 4776 C C . ILE B 1 236 ? -4.086 7.906 -2.111 1 80.94 236 ILE B C 1
ATOM 4778 O O . ILE B 1 236 ? -3.42 8.633 -1.37 1 80.94 236 ILE B O 1
ATOM 4782 N N . VAL B 1 237 ? -3.764 7.641 -3.279 1 74.31 237 VAL B N 1
ATOM 4783 C CA . VAL B 1 237 ? -2.414 7.887 -3.777 1 74.31 237 VAL B CA 1
ATOM 4784 C C . VAL B 1 237 ? -2.238 9.375 -4.082 1 74.31 237 VAL B C 1
ATOM 4786 O O . VAL B 1 237 ? -1.184 9.953 -3.805 1 74.31 237 VAL B O 1
ATOM 4789 N N . HIS B 1 238 ? -3.301 9.984 -4.609 1 71.88 238 HIS B N 1
ATOM 4790 C CA . HIS B 1 238 ? -3.135 11.328 -5.152 1 71.88 238 HIS B CA 1
ATOM 4791 C C . HIS B 1 238 ? -3.668 12.383 -4.188 1 71.88 238 HIS B C 1
ATOM 4793 O O . HIS B 1 238 ? -3.248 13.539 -4.23 1 71.88 238 HIS B O 1
ATOM 4799 N N . HIS B 1 239 ? -4.598 11.906 -3.355 1 69 239 HIS B N 1
ATOM 4800 C CA . HIS B 1 239 ? -5.207 12.906 -2.492 1 69 239 HIS B CA 1
ATOM 4801 C C . HIS B 1 239 ? -5.004 12.57 -1.021 1 69 239 HIS B C 1
ATOM 4803 O O . HIS B 1 239 ? -5.414 13.328 -0.141 1 69 239 HIS B O 1
ATOM 4809 N N . GLY B 1 240 ? -4.352 11.469 -0.887 1 68.75 240 GLY B N 1
ATOM 4810 C CA . GLY B 1 240 ? -4.086 11.078 0.487 1 68.75 240 GLY B CA 1
ATOM 4811 C C . GLY B 1 240 ? -5.34 10.719 1.262 1 68.75 240 GLY B C 1
ATOM 4812 O O . GLY B 1 240 ? -5.379 10.859 2.484 1 68.75 240 GLY B O 1
ATOM 4813 N N . ASP B 1 241 ? -6.328 10.414 0.518 1 75.25 241 ASP B N 1
ATOM 4814 C CA . ASP B 1 241 ? -7.57 10.016 1.172 1 75.25 241 ASP B CA 1
ATOM 4815 C C . ASP B 1 241 ? -7.422 8.648 1.85 1 75.25 241 ASP B C 1
ATOM 4817 O O . ASP B 1 241 ? -6.664 7.797 1.382 1 75.25 241 ASP B O 1
ATOM 4821 N N . SER B 1 242 ? -7.965 8.633 3.025 1 78.5 242 SER B N 1
ATOM 4822 C CA . SER B 1 242 ? -8.023 7.375 3.76 1 78.5 242 SER B CA 1
ATOM 4823 C C . SER B 1 242 ? -9.461 6.977 4.055 1 78.5 242 SER B C 1
ATOM 4825 O O . SER B 1 242 ? -10.352 7.832 4.137 1 78.5 242 SER B O 1
ATOM 4827 N N . PRO B 1 243 ? -9.609 5.652 4.121 1 80.69 243 PRO B N 1
ATOM 4828 C CA . PRO B 1 243 ? -10.961 5.242 4.508 1 80.69 243 PRO B CA 1
ATOM 4829 C C . PRO B 1 243 ? -11.422 5.898 5.805 1 80.69 243 PRO B C 1
ATOM 4831 O O . PRO B 1 243 ? -10.625 6.102 6.723 1 80.69 243 PRO B O 1
ATOM 4834 N N . GLU B 1 244 ? -12.648 6.152 5.781 1 74.94 244 GLU B N 1
ATOM 4835 C CA . GLU B 1 244 ? -13.242 6.84 6.926 1 74.94 244 GLU B CA 1
ATOM 4836 C C . GLU B 1 244 ? -13.094 6.016 8.203 1 74.94 244 GLU B C 1
ATOM 4838 O O . GLU B 1 244 ? -12.57 4.902 8.172 1 74.94 244 GLU B O 1
ATOM 4843 N N . THR B 1 245 ? -13.633 6.469 9.164 1 79.44 245 THR B N 1
ATOM 4844 C CA . THR B 1 245 ? -13.477 5.969 10.523 1 79.44 245 THR B CA 1
ATOM 4845 C C . THR B 1 245 ? -13.992 4.535 10.633 1 79.44 245 THR B C 1
ATOM 4847 O O . THR B 1 245 ? -15.062 4.211 10.109 1 79.44 245 THR B O 1
ATOM 4850 N N . ILE B 1 246 ? -13.156 3.721 11.242 1 90.75 246 ILE B N 1
ATOM 4851 C CA . ILE B 1 246 ? -13.555 2.371 11.625 1 90.75 246 ILE B CA 1
ATOM 4852 C C . ILE B 1 246 ? -14.117 2.387 13.047 1 90.75 246 ILE B C 1
ATOM 4854 O O . ILE B 1 246 ? -13.453 2.865 13.977 1 90.75 246 ILE B O 1
ATOM 4858 N N . PHE B 1 247 ? -15.242 1.893 13.211 1 89.94 247 PHE B N 1
ATOM 4859 C CA . PHE B 1 247 ? -15.867 1.832 14.523 1 89.94 247 PHE B CA 1
ATOM 4860 C C . PHE B 1 247 ? -15.664 0.464 15.164 1 89.94 247 PHE B C 1
ATOM 4862 O O . PHE B 1 247 ? -15.742 -0.562 14.484 1 89.94 247 PHE B O 1
ATOM 4869 N N . ILE B 1 248 ? -15.414 0.526 16.406 1 89.69 248 ILE B N 1
ATOM 4870 C CA . ILE B 1 248 ? -15.305 -0.704 17.172 1 89.69 248 ILE B CA 1
ATOM 4871 C C . ILE B 1 248 ? -16.578 -0.922 17.984 1 89.69 248 ILE B C 1
ATOM 4873 O O . ILE B 1 248 ? -16.922 -0.109 18.844 1 89.69 248 ILE B O 1
ATOM 4877 N N . THR B 1 249 ? -17.219 -2.01 17.672 1 88.69 249 THR B N 1
ATOM 4878 C CA . THR B 1 249 ? -18.438 -2.355 18.391 1 88.69 249 THR B CA 1
ATOM 4879 C C . THR B 1 249 ? -18.234 -3.617 19.234 1 88.69 249 THR B C 1
ATOM 4881 O O . THR B 1 249 ? -17.156 -4.215 19.203 1 88.69 249 THR B O 1
ATOM 4884 N N . GLU B 1 250 ? -19.25 -3.988 19.922 1 87.19 250 GLU B N 1
ATOM 4885 C CA . GLU B 1 250 ? -19.188 -5.219 20.703 1 87.19 250 GLU B CA 1
ATOM 4886 C C . GLU B 1 250 ? -19.078 -6.445 19.797 1 87.19 250 GLU B C 1
ATOM 4888 O O . GLU B 1 250 ? -18.453 -7.441 20.172 1 87.19 250 GLU B O 1
ATOM 4893 N N . ASP B 1 251 ? -19.625 -6.293 18.594 1 90.12 251 ASP B N 1
ATOM 4894 C CA . ASP B 1 251 ? -19.672 -7.43 17.688 1 90.12 251 ASP B CA 1
ATOM 4895 C C . ASP B 1 251 ? -18.438 -7.473 16.797 1 90.12 251 ASP B C 1
ATOM 4897 O O . ASP B 1 251 ? -18.125 -8.508 16.203 1 90.12 251 ASP B O 1
ATOM 4901 N N . GLY B 1 252 ? -17.797 -6.371 16.641 1 92.06 252 GLY B N 1
ATOM 4902 C CA . GLY B 1 252 ? -16.625 -6.32 15.781 1 92.06 252 GLY B CA 1
ATOM 4903 C C . GLY B 1 252 ? -16.422 -4.965 15.133 1 92.06 252 GLY B C 1
ATOM 4904 O O . GLY B 1 252 ? -16.719 -3.932 15.742 1 92.06 252 GLY B O 1
ATOM 4905 N N . LEU B 1 253 ? -15.922 -4.98 13.961 1 94.06 253 LEU B N 1
ATOM 4906 C CA . LEU B 1 253 ? -15.586 -3.762 13.234 1 94.06 253 LEU B CA 1
ATOM 4907 C C . LEU B 1 253 ? -16.75 -3.299 12.375 1 94.06 253 LEU B C 1
ATOM 4909 O O . LEU B 1 253 ? -17.375 -4.105 11.68 1 94.06 253 LEU B O 1
ATOM 4913 N N . ALA B 1 254 ? -17 -2.006 12.469 1 95 254 ALA B N 1
ATOM 4914 C CA . ALA B 1 254 ? -18.125 -1.454 11.711 1 95 254 ALA B CA 1
ATOM 4915 C C . ALA B 1 254 ? -17.703 -0.211 10.938 1 95 254 ALA B C 1
ATOM 4917 O O . ALA B 1 254 ? -16.672 0.392 11.227 1 95 254 ALA B O 1
ATOM 4918 N N . VAL B 1 255 ? -18.5 0.095 9.922 1 95.56 255 VAL B N 1
ATOM 4919 C CA . VAL B 1 255 ? -18.25 1.287 9.117 1 95.56 255 VAL B CA 1
ATOM 4920 C C . VAL B 1 255 ? -19.547 2.025 8.859 1 95.56 255 VAL B C 1
ATOM 4922 O O . VAL B 1 255 ? -20.641 1.436 8.938 1 95.56 255 VAL B O 1
ATOM 4925 N N . ASP B 1 256 ? -19.438 3.311 8.648 1 95.19 256 ASP B N 1
ATOM 4926 C CA . ASP B 1 256 ? -20.547 4.121 8.172 1 95.19 256 ASP B CA 1
ATOM 4927 C C . ASP B 1 256 ? -20.781 3.92 6.676 1 95.19 256 ASP B C 1
ATOM 4929 O O . ASP B 1 256 ? -19.984 4.371 5.852 1 95.19 256 ASP B O 1
ATOM 4933 N N . THR B 1 257 ? -21.906 3.33 6.309 1 94.88 257 THR B N 1
ATOM 4934 C CA . THR B 1 257 ? -22.156 2.912 4.938 1 94.88 257 THR B CA 1
ATOM 4935 C C . THR B 1 257 ? -22.359 4.125 4.031 1 94.88 257 THR B C 1
ATOM 4937 O O . THR B 1 257 ? -22.328 4.004 2.807 1 94.88 257 THR B O 1
ATOM 4940 N N . THR B 1 258 ? -22.5 5.262 4.613 1 93.12 258 THR B N 1
ATOM 4941 C CA . THR B 1 258 ? -22.766 6.473 3.84 1 93.12 258 THR B CA 1
ATOM 4942 C C . THR B 1 258 ? -21.453 7.188 3.508 1 93.12 258 THR B C 1
ATOM 4944 O O . THR B 1 258 ? -21.438 8.102 2.68 1 93.12 258 THR B O 1
ATOM 4947 N N . ALA B 1 259 ? -20.406 6.754 4.113 1 91.62 259 ALA B N 1
ATOM 4948 C CA . ALA B 1 259 ? -19.109 7.402 3.934 1 91.62 259 ALA B CA 1
ATOM 4949 C C . ALA B 1 259 ? -18.328 6.762 2.787 1 91.62 259 ALA B C 1
ATOM 4951 O O . ALA B 1 259 ? -18.531 5.59 2.467 1 91.62 259 ALA B O 1
ATOM 4952 N N . GLU B 1 260 ? -17.391 7.59 2.25 1 88.19 260 GLU B N 1
ATOM 4953 C CA . GLU B 1 260 ? -16.484 7.023 1.26 1 88.19 260 GLU B CA 1
ATOM 4954 C C . GLU B 1 260 ? -15.43 6.137 1.921 1 88.19 260 GLU B C 1
ATOM 4956 O O . GLU B 1 260 ? -14.961 6.434 3.021 1 88.19 260 GLU B O 1
ATOM 4961 N N . PRO B 1 261 ? -15.18 5.02 1.186 1 92.31 261 PRO B N 1
ATOM 4962 C CA . PRO B 1 261 ? -15.609 4.531 -0.127 1 92.31 261 PRO B CA 1
ATOM 4963 C C . PRO B 1 261 ? -16.828 3.611 -0.046 1 92.31 261 PRO B C 1
ATOM 4965 O O . PRO B 1 261 ? -17.312 3.135 -1.074 1 92.31 261 PRO B O 1
ATOM 4968 N N . TYR B 1 262 ? -17.328 3.41 1.108 1 94.19 262 TYR B N 1
ATOM 4969 C CA . TYR B 1 262 ? -18.312 2.361 1.362 1 94.19 262 TYR B CA 1
ATOM 4970 C C . TYR B 1 262 ? -19.609 2.635 0.609 1 94.19 262 TYR B C 1
ATOM 4972 O O . TYR B 1 262 ? -20.219 1.717 0.056 1 94.19 262 TYR B O 1
ATOM 4980 N N . CYS B 1 263 ? -19.938 3.883 0.516 1 93.19 263 CYS B N 1
ATOM 4981 C CA . CYS B 1 263 ? -21.203 4.289 -0.068 1 93.19 263 CYS B CA 1
ATOM 4982 C C . CYS B 1 263 ? -21.266 3.953 -1.554 1 93.19 263 CYS B C 1
ATOM 4984 O O . CYS B 1 263 ? -22.328 3.928 -2.152 1 93.19 263 CYS B O 1
ATOM 4986 N N . LYS B 1 264 ? -20.141 3.721 -2.113 1 92.38 264 LYS B N 1
ATOM 4987 C CA . LYS B 1 264 ? -20.062 3.471 -3.551 1 92.38 264 LYS B CA 1
ATOM 4988 C C . LYS B 1 264 ? -20.312 1.998 -3.865 1 92.38 264 LYS B C 1
ATOM 4990 O O . LYS B 1 264 ? -20.531 1.633 -5.023 1 92.38 264 LYS B O 1
ATOM 4995 N N . PHE B 1 265 ? -20.281 1.277 -2.68 1 91.38 265 PHE B N 1
ATOM 4996 C CA . PHE B 1 265 ? -20.422 -0.162 -2.869 1 91.38 265 PHE B CA 1
ATOM 4997 C C . PHE B 1 265 ? -21.781 -0.648 -2.363 1 91.38 265 PHE B C 1
ATOM 4999 O O . PHE B 1 265 ? -22.281 -0.146 -1.36 1 91.38 265 PHE B O 1
ATOM 5006 N N . ASP B 1 266 ? -22.641 -1.212 -3.096 1 88 266 ASP B N 1
ATOM 5007 C CA . ASP B 1 266 ? -23.938 -1.761 -2.723 1 88 266 ASP B CA 1
ATOM 5008 C C . ASP B 1 266 ? -23.812 -3.205 -2.246 1 88 266 ASP B C 1
ATOM 5010 O O . ASP B 1 266 ? -24.312 -4.125 -2.893 1 88 266 ASP B O 1
ATOM 5014 N N . ILE B 1 267 ? -23.281 -3.258 -0.962 1 91.62 267 ILE B N 1
ATOM 5015 C CA . ILE B 1 267 ? -22.875 -4.602 -0.561 1 91.62 267 ILE B CA 1
ATOM 5016 C C . ILE B 1 267 ? -23.797 -5.098 0.559 1 91.62 267 ILE B C 1
ATOM 5018 O O . ILE B 1 267 ? -24.078 -6.293 0.653 1 91.62 267 ILE B O 1
ATOM 5022 N N . TRP B 1 268 ? -24.281 -4.211 1.456 1 94.44 268 TRP B N 1
ATOM 5023 C CA . TRP B 1 268 ? -24.969 -4.648 2.664 1 94.44 268 TRP B CA 1
ATOM 5024 C C . TRP B 1 268 ? -26.469 -4.785 2.412 1 94.44 268 TRP B C 1
ATOM 5026 O O . TRP B 1 268 ? -27.062 -3.939 1.749 1 94.44 268 TRP B O 1
ATOM 5036 N N . GLU B 1 269 ? -26.938 -5.848 2.893 1 91.25 269 GLU B N 1
ATOM 5037 C CA . GLU B 1 269 ? -28.391 -6.012 2.947 1 91.25 269 GLU B CA 1
ATOM 5038 C C . GLU B 1 269 ? -29 -5.203 4.09 1 91.25 269 GLU B C 1
ATOM 5040 O O . GLU B 1 269 ? -28.297 -4.863 5.051 1 91.25 269 GLU B O 1
ATOM 5045 N N . ASN B 1 270 ? -30.25 -4.977 4.031 1 89.31 270 ASN B N 1
ATOM 5046 C CA . ASN B 1 270 ? -30.922 -4.16 5.023 1 89.31 270 ASN B CA 1
ATOM 5047 C C . ASN B 1 270 ? -30.797 -4.746 6.426 1 89.31 270 ASN B C 1
ATOM 5049 O O . ASN B 1 270 ? -30.672 -4.008 7.402 1 89.31 270 ASN B O 1
ATOM 5053 N N . ASN B 1 271 ? -30.797 -5.988 6.5 1 89.12 271 ASN B N 1
ATOM 5054 C CA . ASN B 1 271 ? -30.75 -6.645 7.801 1 89.12 271 ASN B CA 1
ATOM 5055 C C . ASN B 1 271 ? -29.344 -6.574 8.406 1 89.12 271 ASN B C 1
ATOM 5057 O O . ASN B 1 271 ? -29.156 -6.91 9.578 1 89.12 271 ASN B O 1
ATOM 5061 N N . GLN B 1 272 ? -28.375 -6.141 7.637 1 90.44 272 GLN B N 1
ATOM 5062 C CA . GLN B 1 272 ? -27 -6.02 8.109 1 90.44 272 GLN B CA 1
ATOM 5063 C C . GLN B 1 272 ? -26.719 -4.602 8.602 1 90.44 272 GLN B C 1
ATOM 5065 O O . GLN B 1 272 ? -25.656 -4.34 9.172 1 90.44 272 GLN B O 1
ATOM 5070 N N . LEU B 1 273 ? -27.688 -3.773 8.398 1 92.38 273 LEU B N 1
ATOM 5071 C CA . LEU B 1 273 ? -27.516 -2.381 8.797 1 92.38 273 LEU B CA 1
ATOM 5072 C C . LEU B 1 273 ? -27.922 -2.18 10.25 1 92.38 273 LEU B C 1
ATOM 5074 O O . LEU B 1 273 ? -28.953 -2.701 10.688 1 92.38 273 LEU B O 1
ATOM 5078 N N . LEU B 1 274 ? -27.016 -1.549 10.938 1 91.75 274 LEU B N 1
ATOM 5079 C CA . LEU B 1 274 ? -27.297 -1.155 12.32 1 91.75 274 LEU B CA 1
ATOM 5080 C C . LEU B 1 274 ? -27.844 0.268 12.383 1 91.75 274 LEU B C 1
ATOM 5082 O O . LEU B 1 274 ? -28.062 0.895 11.344 1 91.75 274 LEU B O 1
ATOM 5086 N N . GLU B 1 275 ? -28.031 0.697 13.633 1 87.38 275 GLU B N 1
ATOM 5087 C CA . GLU B 1 275 ? -28.453 2.078 13.852 1 87.38 275 GLU B CA 1
ATOM 5088 C C . GLU B 1 275 ? -27.438 3.061 13.266 1 87.38 275 GLU B C 1
ATOM 5090 O O . GLU B 1 275 ? -26.25 2.779 13.227 1 87.38 275 GLU B O 1
ATOM 5095 N N . ASN B 1 276 ? -27.938 4.172 12.734 1 89.81 276 ASN B N 1
ATOM 5096 C CA . ASN B 1 276 ? -27.109 5.266 12.242 1 89.81 276 ASN B CA 1
ATOM 5097 C C . ASN B 1 276 ? -26.344 4.867 10.977 1 89.81 276 ASN B C 1
ATOM 5099 O O . ASN B 1 276 ? -25.25 5.363 10.734 1 89.81 276 ASN B O 1
ATOM 5103 N N . GLU B 1 277 ? -26.75 3.795 10.305 1 92.19 277 GLU B N 1
ATOM 5104 C CA . GLU B 1 277 ? -26.234 3.373 9.008 1 92.19 277 GLU B CA 1
ATOM 5105 C C . GLU B 1 277 ? -24.875 2.713 9.141 1 92.19 277 GLU B C 1
ATOM 5107 O O . GLU B 1 277 ? -24.062 2.738 8.211 1 92.19 277 GLU B O 1
ATOM 5112 N N . LEU B 1 278 ? -24.641 2.195 10.336 1 95.19 278 LEU B N 1
ATOM 5113 C CA . LEU B 1 278 ? -23.438 1.406 10.531 1 95.19 278 LEU B CA 1
ATOM 5114 C C . LEU B 1 278 ? -23.641 -0.027 10.055 1 95.19 278 LEU B C 1
ATOM 5116 O O . LEU B 1 278 ? -24.766 -0.541 10.07 1 95.19 278 LEU B O 1
ATOM 5120 N N . ALA B 1 279 ? -22.625 -0.596 9.555 1 96.88 279 ALA B N 1
ATOM 5121 C CA . ALA B 1 279 ? -22.672 -1.989 9.117 1 96.88 279 ALA B CA 1
ATOM 5122 C C . ALA B 1 279 ? -21.344 -2.68 9.344 1 96.88 279 ALA B C 1
ATOM 5124 O O . ALA B 1 279 ? -20.312 -2.018 9.5 1 96.88 279 ALA B O 1
ATOM 5125 N N . PRO B 1 280 ? -21.344 -4.008 9.43 1 97.38 280 PRO B N 1
ATOM 5126 C CA . PRO B 1 280 ? -20.078 -4.73 9.609 1 97.38 280 PRO B CA 1
ATOM 5127 C C . PRO B 1 280 ? -19.094 -4.48 8.477 1 97.38 280 PRO B C 1
ATOM 5129 O O . PRO B 1 280 ? -19.5 -4.395 7.312 1 97.38 280 PRO B O 1
ATOM 5132 N N . LEU B 1 281 ? -17.844 -4.41 8.781 1 97.44 281 LEU B N 1
ATOM 5133 C CA . LEU B 1 281 ? -16.781 -4.082 7.832 1 97.44 281 LEU B CA 1
ATOM 5134 C C . LEU B 1 281 ? -16.469 -5.277 6.941 1 97.44 281 LEU B C 1
ATOM 5136 O O . LEU B 1 281 ? -16.156 -5.109 5.762 1 97.44 281 LEU B O 1
ATOM 5140 N N . TRP B 1 282 ? -16.516 -6.527 7.395 1 98.25 282 TRP B N 1
ATOM 5141 C CA . TRP B 1 282 ? -15.977 -7.715 6.742 1 98.25 282 TRP B CA 1
ATOM 5142 C C . TRP B 1 282 ? -16.656 -7.965 5.406 1 98.25 282 TRP B C 1
ATOM 5144 O O . TRP B 1 282 ? -16.016 -8.32 4.422 1 98.25 282 TRP B O 1
ATOM 5154 N N . PRO B 1 283 ? -17.984 -7.781 5.328 1 98.12 283 PRO B N 1
ATOM 5155 C CA . PRO B 1 283 ? -18.609 -7.992 4.016 1 98.12 283 PRO B CA 1
ATOM 5156 C C . PRO B 1 283 ? -18 -7.105 2.93 1 98.12 283 PRO B C 1
ATOM 5158 O O . PRO B 1 283 ? -17.828 -7.547 1.791 1 98.12 283 PRO B O 1
ATOM 5161 N N . PHE B 1 284 ? -17.734 -5.918 3.305 1 97.62 284 PHE B N 1
ATOM 5162 C CA . PHE B 1 284 ? -17.125 -4.992 2.354 1 97.62 284 PHE B CA 1
ATOM 5163 C C . PHE B 1 284 ? -15.75 -5.484 1.923 1 97.62 284 PHE B C 1
ATOM 5165 O O . PHE B 1 284 ? -15.461 -5.57 0.727 1 97.62 284 PHE B O 1
ATOM 5172 N N . VAL B 1 285 ? -14.898 -5.84 2.877 1 98.38 285 VAL B N 1
ATOM 5173 C CA . VAL B 1 285 ? -13.539 -6.305 2.615 1 98.38 285 VAL B CA 1
ATOM 5174 C C . VAL B 1 285 ? -13.578 -7.566 1.755 1 98.38 285 VAL B C 1
ATOM 5176 O O . VAL B 1 285 ? -12.906 -7.648 0.728 1 98.38 285 VAL B O 1
ATOM 5179 N N . ALA B 1 286 ? -14.406 -8.461 2.16 1 98.56 286 ALA B N 1
ATOM 5180 C CA . ALA B 1 286 ? -14.516 -9.742 1.47 1 98.56 286 ALA B CA 1
ATOM 5181 C C . ALA B 1 286 ? -15.023 -9.555 0.043 1 98.56 286 ALA B C 1
ATOM 5183 O O . ALA B 1 286 ? -14.562 -10.227 -0.881 1 98.56 286 ALA B O 1
ATOM 5184 N N . TYR B 1 287 ? -15.945 -8.68 -0.079 1 98.19 287 TYR B N 1
ATOM 5185 C CA . TYR B 1 287 ? -16.516 -8.43 -1.398 1 98.19 287 TYR B CA 1
ATOM 5186 C C . TYR B 1 287 ? -15.445 -7.906 -2.357 1 98.19 287 TYR B C 1
ATOM 5188 O O . TYR B 1 287 ? -15.328 -8.391 -3.484 1 98.19 287 TYR B O 1
ATOM 5196 N N . VAL B 1 288 ? -14.695 -6.914 -1.957 1 98.12 288 VAL B N 1
ATOM 5197 C CA . VAL B 1 288 ? -13.672 -6.32 -2.807 1 98.12 288 VAL B CA 1
ATOM 5198 C C . VAL B 1 288 ? -12.617 -7.371 -3.16 1 98.12 288 VAL B C 1
ATOM 5200 O O . VAL B 1 288 ? -12.234 -7.508 -4.324 1 98.12 288 VAL B O 1
ATOM 5203 N N . VAL B 1 289 ? -12.188 -8.164 -2.215 1 98.56 289 VAL B N 1
ATOM 5204 C CA . VAL B 1 289 ? -11.188 -9.195 -2.443 1 98.56 289 VAL B CA 1
ATOM 5205 C C . VAL B 1 289 ? -11.742 -10.258 -3.393 1 98.56 289 VAL B C 1
ATOM 5207 O O . VAL B 1 289 ? -11.07 -10.648 -4.352 1 98.56 289 VAL B O 1
ATOM 5210 N N . LYS B 1 290 ? -12.93 -10.672 -3.131 1 98 290 LYS B N 1
ATOM 5211 C CA . LYS B 1 290 ? -13.539 -11.703 -3.959 1 98 290 LYS B CA 1
ATOM 5212 C C . LYS B 1 290 ? -13.664 -11.242 -5.41 1 98 290 LYS B C 1
ATOM 5214 O O . LYS B 1 290 ? -13.305 -11.984 -6.332 1 98 290 LYS B O 1
ATOM 5219 N N . GLN B 1 291 ? -14.164 -10.047 -5.566 1 97.75 291 GLN B N 1
ATOM 5220 C CA . GLN B 1 291 ? -14.312 -9.516 -6.922 1 97.75 291 GLN B CA 1
ATOM 5221 C C . GLN B 1 291 ? -12.969 -9.453 -7.637 1 97.75 291 GLN B C 1
ATOM 5223 O O . GLN B 1 291 ? -12.875 -9.758 -8.828 1 97.75 291 GLN B O 1
ATOM 5228 N N . THR B 1 292 ? -11.953 -9.117 -6.934 1 98.12 292 THR B N 1
ATOM 5229 C CA . THR B 1 292 ? -10.609 -9 -7.5 1 98.12 292 THR B CA 1
ATOM 5230 C C . THR B 1 292 ? -10.055 -10.375 -7.855 1 98.12 292 THR B C 1
ATOM 5232 O O . THR B 1 292 ? -9.586 -10.586 -8.977 1 98.12 292 THR B O 1
ATOM 5235 N N . VAL B 1 293 ? -10.18 -11.289 -6.957 1 97.38 293 VAL B N 1
ATOM 5236 C CA . VAL B 1 293 ? -9.609 -12.625 -7.133 1 97.38 293 VAL B CA 1
ATOM 5237 C C . VAL B 1 293 ? -10.359 -13.367 -8.234 1 97.38 293 VAL B C 1
ATOM 5239 O O . VAL B 1 293 ? -9.742 -13.992 -9.102 1 97.38 293 VAL B O 1
ATOM 5242 N N . THR B 1 294 ? -11.641 -13.242 -8.273 1 97.12 294 THR B N 1
ATOM 5243 C CA . THR B 1 294 ? -12.445 -14.016 -9.219 1 97.12 294 THR B CA 1
ATOM 5244 C C . THR B 1 294 ? -12.414 -13.383 -10.602 1 97.12 294 THR B C 1
ATOM 5246 O O . THR B 1 294 ? -12.914 -13.969 -11.57 1 97.12 294 THR B O 1
ATOM 5249 N N . ALA B 1 295 ? -11.852 -12.172 -10.695 1 97.88 295 ALA B N 1
ATOM 5250 C CA . ALA B 1 295 ? -11.633 -11.586 -12.016 1 97.88 295 ALA B CA 1
ATOM 5251 C C . ALA B 1 295 ? -10.773 -12.492 -12.891 1 97.88 295 ALA B C 1
ATOM 5253 O O . ALA B 1 295 ? -10.938 -12.539 -14.109 1 97.88 295 ALA B O 1
ATOM 5254 N N . LEU B 1 296 ? -9.844 -13.18 -12.305 1 97.44 296 LEU B N 1
ATOM 5255 C CA . LEU B 1 296 ? -8.984 -14.117 -13.023 1 97.44 296 LEU B CA 1
ATOM 5256 C C . LEU B 1 296 ? -9.805 -15.219 -13.68 1 97.44 296 LEU B C 1
ATOM 5258 O O . LEU B 1 296 ? -9.594 -15.539 -14.852 1 97.44 296 LEU B O 1
ATOM 5262 N N . ASP B 1 297 ? -10.766 -15.672 -12.93 1 95.31 297 ASP B N 1
ATOM 5263 C CA . ASP B 1 297 ? -11.641 -16.734 -13.438 1 95.31 297 ASP B CA 1
ATOM 5264 C C . ASP B 1 297 ? -12.57 -16.188 -14.523 1 95.31 297 ASP B C 1
ATOM 5266 O O . ASP B 1 297 ? -12.828 -16.859 -15.523 1 95.31 297 ASP B O 1
ATOM 5270 N N . ARG B 1 298 ? -13.023 -15.07 -14.258 1 96.94 298 ARG B N 1
ATOM 5271 C CA . ARG B 1 298 ? -13.914 -14.461 -15.242 1 96.94 298 ARG B CA 1
ATOM 5272 C C . ARG B 1 298 ? -13.172 -14.164 -16.547 1 96.94 298 ARG B C 1
ATOM 5274 O O . ARG B 1 298 ? -13.727 -14.328 -17.625 1 96.94 298 ARG B O 1
ATOM 5281 N N . PHE B 1 299 ? -11.984 -13.781 -16.438 1 97.19 299 PHE B N 1
ATOM 5282 C CA . PHE B 1 299 ? -11.141 -13.617 -17.625 1 97.19 299 PHE B CA 1
ATOM 5283 C C . PHE B 1 299 ? -11.008 -14.93 -18.391 1 97.19 299 PHE B C 1
ATOM 5285 O O . PHE B 1 299 ? -11.203 -14.977 -19.594 1 97.19 299 PHE B O 1
ATOM 5292 N N . LEU B 1 300 ? -10.734 -15.945 -17.703 1 95.5 300 LEU B N 1
ATOM 5293 C CA . LEU B 1 300 ? -10.539 -17.234 -18.359 1 95.5 300 LEU B CA 1
ATOM 5294 C C . LEU B 1 300 ? -11.82 -17.688 -19.062 1 95.5 300 LEU B C 1
ATOM 5296 O O . LEU B 1 300 ? -11.758 -18.266 -20.156 1 95.5 300 LEU B O 1
ATOM 5300 N N . SER B 1 301 ? -12.883 -17.453 -18.375 1 94.38 301 SER B N 1
ATOM 5301 C CA . SER B 1 301 ? -14.164 -17.781 -19 1 94.38 301 SER B CA 1
ATOM 5302 C C . SER B 1 301 ? -14.336 -17.047 -20.328 1 94.38 301 SER B C 1
ATOM 5304 O O . SER B 1 301 ? -14.844 -17.625 -21.297 1 94.38 301 SER B O 1
ATOM 5306 N N . GLY B 1 302 ? -13.906 -15.836 -20.359 1 92.44 302 GLY B N 1
ATOM 5307 C CA . GLY B 1 302 ? -13.961 -15.062 -21.594 1 92.44 302 GLY B CA 1
ATOM 5308 C C . GLY B 1 302 ? -12.977 -15.547 -22.641 1 92.44 302 GLY B C 1
ATOM 5309 O O . GLY B 1 302 ? -13.32 -15.633 -23.828 1 92.44 302 GLY B O 1
ATOM 5310 N N . LEU B 1 303 ? -11.82 -15.859 -22.25 1 89.88 303 LEU B N 1
ATOM 5311 C CA . LEU B 1 303 ? -10.766 -16.297 -23.141 1 89.88 303 LEU B CA 1
ATOM 5312 C C . LEU B 1 303 ? -11.094 -17.656 -23.766 1 89.88 303 LEU B C 1
ATOM 5314 O O . LEU B 1 303 ? -10.875 -17.875 -24.953 1 89.88 303 LEU B O 1
ATOM 5318 N N . LEU B 1 304 ? -11.695 -18.547 -22.969 1 88.44 304 LEU B N 1
ATOM 5319 C CA . LEU B 1 304 ? -11.859 -19.938 -23.375 1 88.44 304 LEU B CA 1
ATOM 5320 C C . LEU B 1 304 ? -13.242 -20.172 -23.953 1 88.44 304 LEU B C 1
ATOM 5322 O O . LEU B 1 304 ? -13.602 -21.312 -24.266 1 88.44 304 LEU B O 1
ATOM 5326 N N . ALA B 1 305 ? -13.961 -19.156 -24.047 1 86 305 ALA B N 1
ATOM 5327 C CA . ALA B 1 305 ? -15.289 -19.312 -24.641 1 86 305 ALA B CA 1
ATOM 5328 C C . ALA B 1 305 ? -15.195 -19.781 -26.094 1 86 305 ALA B C 1
ATOM 5330 O O . ALA B 1 305 ? -16.109 -20.438 -26.594 1 86 305 ALA B O 1
ATOM 5331 N N . LYS B 1 306 ? -14.133 -19.438 -26.734 1 78.69 306 LYS B N 1
ATOM 5332 C CA . LYS B 1 306 ? -13.844 -19.969 -28.062 1 78.69 306 LYS B CA 1
ATOM 5333 C C . LYS B 1 306 ? -12.758 -21.031 -28 1 78.69 306 LYS B C 1
ATOM 5335 O O . LYS B 1 306 ? -11.844 -20.953 -27.172 1 78.69 306 LYS B O 1
ATOM 5340 N N . PRO B 1 307 ? -12.953 -21.938 -28.891 1 77.5 307 PRO B N 1
ATOM 5341 C CA . PRO B 1 307 ? -11.945 -23 -28.891 1 77.5 307 PRO B CA 1
ATOM 5342 C C . PRO B 1 307 ? -10.547 -22.484 -29.234 1 77.5 307 PRO B C 1
ATOM 5344 O O . PRO B 1 307 ? -10.367 -21.844 -30.266 1 77.5 307 PRO B O 1
ATOM 5347 N N . LEU B 1 308 ? -9.758 -22.625 -28.25 1 78 308 LEU B N 1
ATOM 5348 C CA . LEU B 1 308 ? -8.352 -22.297 -28.469 1 78 308 LEU B CA 1
ATOM 5349 C C . LEU B 1 308 ? -7.504 -23.562 -28.547 1 78 308 LEU B C 1
ATOM 5351 O O . LEU B 1 308 ? -7.785 -24.547 -27.844 1 78 308 LEU B O 1
ATOM 5355 N N . HIS B 1 309 ? -6.629 -23.531 -29.484 1 81.38 309 HIS B N 1
ATOM 5356 C CA . HIS B 1 309 ? -5.664 -24.625 -29.531 1 81.38 309 HIS B CA 1
ATOM 5357 C C . HIS B 1 309 ? -4.531 -24.406 -28.531 1 81.38 309 HIS B C 1
ATOM 5359 O O . HIS B 1 309 ? -3.549 -23.719 -28.844 1 81.38 309 HIS B O 1
ATOM 5365 N N . LEU B 1 310 ? -4.754 -24.984 -27.391 1 86.06 310 LEU B N 1
ATOM 5366 C CA . LEU B 1 310 ? -3.736 -24.844 -26.344 1 86.06 310 LEU B CA 1
ATOM 5367 C C . LEU B 1 310 ? -2.797 -26.047 -26.359 1 86.06 310 LEU B C 1
ATOM 5369 O O . LEU B 1 310 ? -3.209 -27.172 -26.672 1 86.06 310 LEU B O 1
ATOM 5373 N N . PRO B 1 311 ? -1.566 -25.797 -26.047 1 88.69 311 PRO B N 1
ATOM 5374 C CA . PRO B 1 311 ? -0.656 -26.938 -25.922 1 88.69 311 PRO B CA 1
ATOM 5375 C C . PRO B 1 311 ? -1.082 -27.906 -24.812 1 88.69 311 PRO B C 1
ATOM 5377 O O . PRO B 1 311 ? -1.88 -27.531 -23.953 1 88.69 311 PRO B O 1
ATOM 5380 N N . TYR B 1 312 ? -0.527 -29.062 -24.922 1 92.56 312 TYR B N 1
ATOM 5381 C CA . TYR B 1 312 ? -0.801 -30.062 -23.906 1 92.56 312 TYR B CA 1
ATOM 5382 C C . TYR B 1 312 ? -0.204 -29.672 -22.562 1 92.56 312 TYR B C 1
ATOM 5384 O O . TYR B 1 312 ? 0.64 -28.766 -22.5 1 92.56 312 TYR B O 1
ATOM 5392 N N . LYS B 1 313 ? -0.627 -30.375 -21.547 1 95.56 313 LYS B N 1
ATOM 5393 C CA . LYS B 1 313 ? -0.124 -30.094 -20.203 1 95.56 313 LYS B CA 1
ATOM 5394 C C . LYS B 1 313 ? 1.375 -30.375 -20.109 1 95.56 313 LYS B C 1
ATOM 5396 O O . LYS B 1 313 ? 1.878 -31.328 -20.703 1 95.56 313 LYS B O 1
ATOM 5401 N N . LEU B 1 314 ? 2.021 -29.578 -19.328 1 95 314 LEU B N 1
ATOM 5402 C CA . LEU B 1 314 ? 3.439 -29.797 -19.062 1 95 314 LEU B CA 1
ATOM 5403 C C . LEU B 1 314 ? 3.656 -31.062 -18.25 1 95 314 LEU B C 1
ATOM 5405 O O . LEU B 1 314 ? 4.629 -31.797 -18.469 1 95 314 LEU B O 1
ATOM 5409 N N . ALA B 1 315 ? 2.848 -31.219 -17.281 1 95.88 315 ALA B N 1
ATOM 5410 C CA . ALA B 1 315 ? 2.924 -32.406 -16.406 1 95.88 315 ALA B CA 1
ATOM 5411 C C . ALA B 1 315 ? 1.591 -33.125 -16.359 1 95.88 315 ALA B C 1
ATOM 5413 O O . ALA B 1 315 ? 0.753 -32.875 -15.5 1 95.88 315 ALA B O 1
ATOM 5414 N N . GLU B 1 316 ? 1.522 -34.094 -17.219 1 94.75 316 GLU B N 1
ATOM 5415 C CA . GLU B 1 316 ? 0.292 -34.875 -17.297 1 94.75 316 GLU B CA 1
ATOM 5416 C C . GLU B 1 316 ? 0.066 -35.656 -16.016 1 94.75 316 GLU B C 1
ATOM 5418 O O . GLU B 1 316 ? 1 -36.25 -15.469 1 94.75 316 GLU B O 1
ATOM 5423 N N . GLY B 1 317 ? -1.162 -35.656 -15.5 1 94.19 317 GLY B N 1
ATOM 5424 C CA . GLY B 1 317 ? -1.489 -36.375 -14.289 1 94.19 317 GLY B CA 1
ATOM 5425 C C . GLY B 1 317 ? -1.281 -35.562 -13.031 1 94.19 317 GLY B C 1
ATOM 5426 O O . GLY B 1 317 ? -1.612 -36 -11.93 1 94.19 317 GLY B O 1
ATOM 5427 N N . TYR B 1 318 ? -0.703 -34.438 -13.164 1 96.56 318 TYR B N 1
ATOM 5428 C CA . TYR B 1 318 ? -0.478 -33.531 -12.039 1 96.56 318 TYR B CA 1
ATOM 5429 C C . TYR B 1 318 ? -1.365 -32.281 -12.148 1 96.56 318 TYR B C 1
ATOM 5431 O O . TYR B 1 318 ? -1.756 -31.891 -13.25 1 96.56 318 TYR B O 1
ATOM 5439 N N . ASP B 1 319 ? -1.718 -31.766 -11.031 1 97.31 319 ASP B N 1
ATOM 5440 C CA . ASP B 1 319 ? -2.389 -30.469 -10.93 1 97.31 319 ASP B CA 1
ATOM 5441 C C . ASP B 1 319 ? -1.477 -29.422 -10.289 1 97.31 319 ASP B C 1
ATOM 5443 O O . ASP B 1 319 ? -0.404 -29.75 -9.781 1 97.31 319 ASP B O 1
ATOM 5447 N N . VAL B 1 320 ? -1.911 -28.188 -10.445 1 97.62 320 VAL B N 1
ATOM 5448 C CA . VAL B 1 320 ? -1.101 -27.094 -9.898 1 97.62 320 VAL B CA 1
ATOM 5449 C C . VAL B 1 320 ? -1.774 -26.531 -8.656 1 97.62 320 VAL B C 1
ATOM 5451 O O . VAL B 1 320 ? -2.969 -26.219 -8.672 1 97.62 320 VAL B O 1
ATOM 5454 N N . TYR B 1 321 ? -0.985 -26.422 -7.613 1 96.94 321 TYR B N 1
ATOM 5455 C CA . TYR B 1 321 ? -1.493 -25.906 -6.344 1 96.94 321 TYR B CA 1
ATOM 5456 C C . TYR B 1 321 ? -0.703 -24.688 -5.891 1 96.94 321 TYR B C 1
ATOM 5458 O O . TYR B 1 321 ? 0.502 -24.594 -6.137 1 96.94 321 TYR B O 1
ATOM 5466 N N . MET B 1 322 ? -1.403 -23.797 -5.328 1 95.62 322 MET B N 1
ATOM 5467 C CA . MET B 1 322 ? -0.8 -22.625 -4.691 1 95.62 322 MET B CA 1
ATOM 5468 C C . MET B 1 322 ? -0.793 -22.781 -3.176 1 95.62 322 MET B C 1
ATOM 5470 O O . MET B 1 322 ? -1.788 -23.203 -2.584 1 95.62 322 MET B O 1
ATOM 5474 N N . ARG B 1 323 ? 0.367 -22.422 -2.656 1 92.81 323 ARG B N 1
ATOM 5475 C CA . ARG B 1 323 ? 0.547 -22.547 -1.214 1 92.81 323 ARG B CA 1
ATOM 5476 C C . ARG B 1 323 ? 1.013 -21.219 -0.607 1 92.81 323 ARG B C 1
ATOM 5478 O O . ARG B 1 323 ? 1.693 -20.438 -1.268 1 92.81 323 ARG B O 1
ATOM 5485 N N . GLY B 1 324 ? 0.587 -20.969 0.699 1 89.81 324 GLY B N 1
ATOM 5486 C CA . GLY B 1 324 ? 0.977 -19.828 1.515 1 89.81 324 GLY B CA 1
ATOM 5487 C C . GLY B 1 324 ? 0.328 -19.828 2.887 1 89.81 324 GLY B C 1
ATOM 5488 O O . GLY B 1 324 ? -0.751 -20.391 3.068 1 89.81 324 GLY B O 1
ATOM 5489 N N . PRO B 1 325 ? 1 -19.172 3.771 1 88.5 325 PRO B N 1
ATOM 5490 C CA . PRO B 1 325 ? 0.493 -19.25 5.145 1 88.5 325 PRO B CA 1
ATOM 5491 C C . PRO B 1 325 ? -0.921 -18.703 5.281 1 88.5 325 PRO B C 1
ATOM 5493 O O . PRO B 1 325 ? -1.672 -19.125 6.164 1 88.5 325 PRO B O 1
ATOM 5496 N N . HIS B 1 326 ? -1.279 -17.797 4.363 1 93.69 326 HIS B N 1
ATOM 5497 C CA . HIS B 1 326 ? -2.539 -17.109 4.586 1 93.69 326 HIS B CA 1
ATOM 5498 C C . HIS B 1 326 ? -3.498 -17.312 3.416 1 93.69 326 HIS B C 1
ATOM 5500 O O . HIS B 1 326 ? -4.637 -16.844 3.449 1 93.69 326 HIS B O 1
ATOM 5506 N N . ILE B 1 327 ? -3.088 -18.047 2.402 1 93.31 327 ILE B N 1
ATOM 5507 C CA . ILE B 1 327 ? -3.83 -18.109 1.147 1 93.31 327 ILE B CA 1
ATOM 5508 C C . ILE B 1 327 ? -5.195 -18.75 1.387 1 93.31 327 ILE B C 1
ATOM 5510 O O . ILE B 1 327 ? -6.164 -18.438 0.692 1 93.31 327 ILE B O 1
ATOM 5514 N N . THR B 1 328 ? -5.324 -19.562 2.381 1 92.94 328 THR B N 1
ATOM 5515 C CA . THR B 1 328 ? -6.559 -20.281 2.684 1 92.94 328 THR B CA 1
ATOM 5516 C C . THR B 1 328 ? -7.66 -19.312 3.1 1 92.94 328 THR B C 1
ATOM 5518 O O . THR B 1 328 ? -8.844 -19.641 3.055 1 92.94 328 THR B O 1
ATOM 5521 N N . ASN B 1 329 ? -7.289 -18.125 3.506 1 96.25 329 ASN B N 1
ATOM 5522 C CA . ASN B 1 329 ? -8.273 -17.125 3.914 1 96.25 329 ASN B CA 1
ATOM 5523 C C . ASN B 1 329 ? -9.234 -16.797 2.777 1 96.25 329 ASN B C 1
ATOM 5525 O O . ASN B 1 329 ? -10.367 -16.375 3.021 1 96.25 329 ASN B O 1
ATOM 5529 N N . LEU B 1 330 ? -8.781 -17 1.581 1 96 330 LEU B N 1
ATOM 5530 C CA . LEU B 1 330 ? -9.609 -16.688 0.42 1 96 330 LEU B CA 1
ATOM 5531 C C . LEU B 1 330 ? -10.828 -17.609 0.362 1 96 330 LEU B C 1
ATOM 5533 O O . LEU B 1 330 ? -11.836 -17.266 -0.271 1 96 330 LEU B O 1
ATOM 5537 N N . ASN B 1 331 ? -10.773 -18.688 1.02 1 94.12 331 ASN B N 1
ATOM 5538 C CA . ASN B 1 331 ? -11.883 -19.641 1.046 1 94.12 331 ASN B CA 1
ATOM 5539 C C . ASN B 1 331 ? -13.008 -19.156 1.965 1 94.12 331 ASN B C 1
ATOM 5541 O O . ASN B 1 331 ? -14.109 -19.703 1.937 1 94.12 331 ASN B O 1
ATOM 5545 N N . HIS B 1 332 ? -12.781 -18.109 2.68 1 96.88 332 HIS B N 1
ATOM 5546 C CA . HIS B 1 332 ? -13.75 -17.656 3.67 1 96.88 332 HIS B CA 1
ATOM 5547 C C . HIS B 1 332 ? -14.539 -16.453 3.156 1 96.88 332 HIS B C 1
ATOM 5549 O O . HIS B 1 332 ? -15.414 -15.938 3.852 1 96.88 332 HIS B O 1
ATOM 5555 N N . LEU B 1 333 ? -14.297 -16.047 1.991 1 97.81 333 LEU B N 1
ATOM 5556 C CA . LEU B 1 333 ? -14.852 -14.789 1.489 1 97.81 333 LEU B CA 1
ATOM 5557 C C . LEU B 1 333 ? -16.375 -14.859 1.417 1 97.81 333 LEU B C 1
ATOM 5559 O O . LEU B 1 333 ? -17.062 -13.914 1.818 1 97.81 333 LEU B O 1
ATOM 5563 N N . ASP B 1 334 ? -16.891 -15.938 0.989 1 97.5 334 ASP B N 1
ATOM 5564 C CA . ASP B 1 334 ? -18.344 -16.062 0.876 1 97.5 334 ASP B CA 1
ATOM 5565 C C . ASP B 1 334 ? -19 -16 2.25 1 97.5 334 ASP B C 1
ATOM 5567 O O . ASP B 1 334 ? -20.031 -15.336 2.424 1 97.5 334 ASP B O 1
ATOM 5571 N N . SER B 1 335 ? -18.422 -16.688 3.162 1 97.88 335 SER B N 1
ATOM 5572 C CA . SER B 1 335 ? -19 -16.688 4.504 1 97.88 335 SER B CA 1
ATOM 5573 C C . SER B 1 335 ? -18.906 -15.305 5.141 1 97.88 335 SER B C 1
ATOM 5575 O O . SER B 1 335 ? -19.812 -14.883 5.852 1 97.88 335 SER B O 1
ATOM 5577 N N . LEU B 1 336 ? -17.875 -14.57 4.91 1 97.88 336 LEU B N 1
ATOM 5578 C CA . LEU B 1 336 ? -17.688 -13.234 5.469 1 97.88 336 LEU B CA 1
ATOM 5579 C C . LEU B 1 336 ? -18.703 -12.25 4.887 1 97.88 336 LEU B C 1
ATOM 5581 O O . LEU B 1 336 ? -19.078 -11.281 5.547 1 97.88 336 LEU B O 1
ATOM 5585 N N . ILE B 1 337 ? -19.109 -12.5 3.674 1 97 337 ILE B N 1
ATOM 5586 C CA . ILE B 1 337 ? -20.078 -11.633 3.016 1 97 337 ILE B CA 1
ATOM 5587 C C . ILE B 1 337 ? -21.469 -11.914 3.568 1 97 337 ILE B C 1
ATOM 5589 O O . ILE B 1 337 ? -22.281 -10.992 3.715 1 97 337 ILE B O 1
ATOM 5593 N N . SER B 1 338 ? -21.719 -13.141 4.035 1 94.81 338 SER B N 1
ATOM 5594 C CA . SER B 1 338 ? -23.109 -13.516 4.324 1 94.81 338 SER B CA 1
ATOM 5595 C C . SER B 1 338 ? -23.266 -13.992 5.762 1 94.81 338 SER B C 1
ATOM 5597 O O . SER B 1 338 ? -23.609 -13.219 6.648 1 94.81 338 SER B O 1
ATOM 5599 N N . SER B 1 339 ? -22.719 -15.133 6.121 1 95.5 339 SER B N 1
ATOM 5600 C CA . SER B 1 339 ? -23.047 -15.82 7.363 1 95.5 339 SER B CA 1
ATOM 5601 C C . SER B 1 339 ? -22.156 -15.359 8.508 1 95.5 339 SER B C 1
ATOM 5603 O O . SER B 1 339 ? -22.547 -15.406 9.672 1 95.5 339 SER B O 1
ATOM 5605 N N . ASP B 1 340 ? -20.984 -14.961 8.219 1 97.62 340 ASP B N 1
ATOM 5606 C CA . ASP B 1 340 ? -20.031 -14.516 9.227 1 97.62 340 ASP B CA 1
ATOM 5607 C C . ASP B 1 340 ? -19.672 -13.039 9.023 1 97.62 340 ASP B C 1
ATOM 5609 O O . ASP B 1 340 ? -18.5 -12.695 8.914 1 97.62 340 ASP B O 1
ATOM 5613 N N . GLN B 1 341 ? -20.672 -12.227 9.078 1 96.75 341 GLN B N 1
ATOM 5614 C CA . GLN B 1 341 ? -20.547 -10.836 8.656 1 96.75 341 GLN B CA 1
ATOM 5615 C C . GLN B 1 341 ? -19.672 -10.047 9.633 1 96.75 341 GLN B C 1
ATOM 5617 O O . GLN B 1 341 ? -19.109 -9.016 9.273 1 96.75 341 GLN B O 1
ATOM 5622 N N . TRP B 1 342 ? -19.547 -10.5 10.805 1 97.06 342 TRP B N 1
ATOM 5623 C CA . TRP B 1 342 ? -18.734 -9.805 11.789 1 97.06 342 TRP B CA 1
ATOM 5624 C C . TRP B 1 342 ? -17.359 -10.461 11.922 1 97.06 342 TRP B C 1
ATOM 5626 O O . TRP B 1 342 ? -16.5 -9.984 12.672 1 97.06 342 TRP B O 1
ATOM 5636 N N . GLY B 1 343 ? -17.141 -11.57 11.227 1 97.44 343 GLY B N 1
ATOM 5637 C CA . GLY B 1 343 ? -15.867 -12.25 11.156 1 97.44 343 GLY B CA 1
ATOM 5638 C C . GLY B 1 343 ? -15.531 -13.023 12.414 1 97.44 343 GLY B C 1
ATOM 5639 O O . GLY B 1 343 ? -14.359 -13.258 12.719 1 97.44 343 GLY B O 1
ATOM 5640 N N . GLU B 1 344 ? -16.547 -13.352 13.211 1 96.81 344 GLU B N 1
ATOM 5641 C CA . GLU B 1 344 ? -16.281 -14.023 14.477 1 96.81 344 GLU B CA 1
ATOM 5642 C C . GLU B 1 344 ? -15.617 -15.375 14.258 1 96.81 344 GLU B C 1
ATOM 5644 O O . GLU B 1 344 ? -14.578 -15.664 14.867 1 96.81 344 GLU B O 1
ATOM 5649 N N . GLU B 1 345 ? -16.234 -16.172 13.453 1 97.25 345 GLU B N 1
ATOM 5650 C CA . GLU B 1 345 ? -15.672 -17.484 13.172 1 97.25 345 GLU B CA 1
ATOM 5651 C C . GLU B 1 345 ? -14.328 -17.375 12.461 1 97.25 345 GLU B C 1
ATOM 5653 O O . GLU B 1 345 ? -13.375 -18.078 12.797 1 97.25 345 GLU B O 1
ATOM 5658 N N . PHE B 1 346 ? -14.25 -16.547 11.508 1 97.44 346 PHE B N 1
ATOM 5659 C CA . PHE B 1 346 ? -13.039 -16.359 10.727 1 97.44 346 PHE B CA 1
ATOM 5660 C C . PHE B 1 346 ? -11.891 -15.891 11.609 1 97.44 346 PHE B C 1
ATOM 5662 O O . PHE B 1 346 ? -10.781 -16.422 11.531 1 97.44 346 PHE B O 1
ATOM 5669 N N . VAL B 1 347 ? -12.164 -14.914 12.453 1 96.56 347 VAL B N 1
ATOM 5670 C CA . VAL B 1 347 ? -11.156 -14.359 13.352 1 96.56 347 VAL B CA 1
ATOM 5671 C C . VAL B 1 347 ? -10.609 -15.469 14.25 1 96.56 347 VAL B C 1
ATOM 5673 O O . VAL B 1 347 ? -9.398 -15.586 14.438 1 96.56 347 VAL B O 1
ATOM 5676 N N . ASN B 1 348 ? -11.438 -16.25 14.727 1 95.5 348 ASN B N 1
ATOM 5677 C CA . ASN B 1 348 ? -11.016 -17.375 15.57 1 95.5 348 ASN B CA 1
ATOM 5678 C C . ASN B 1 348 ? -10.156 -18.375 14.797 1 95.5 348 ASN B C 1
ATOM 5680 O O . ASN B 1 348 ? -9.156 -18.859 15.312 1 95.5 348 ASN B O 1
ATOM 5684 N N . THR B 1 349 ? -10.562 -18.625 13.609 1 94.12 349 THR B N 1
ATOM 5685 C CA . THR B 1 349 ? -9.82 -19.562 12.766 1 94.12 349 THR B CA 1
ATOM 5686 C C . THR B 1 349 ? -8.414 -19.031 12.492 1 94.12 349 THR B C 1
ATOM 5688 O O . THR B 1 349 ? -7.445 -19.797 12.523 1 94.12 349 THR B O 1
ATOM 5691 N N . VAL B 1 350 ? -8.336 -17.766 12.219 1 92.81 350 VAL B N 1
ATOM 5692 C CA . VAL B 1 350 ? -7.047 -17.141 11.922 1 92.81 350 VAL B CA 1
ATOM 5693 C C . VAL B 1 350 ? -6.164 -17.172 13.172 1 92.81 350 VAL B C 1
ATOM 5695 O O . VAL B 1 350 ? -4.984 -17.516 13.094 1 92.81 350 VAL B O 1
ATOM 5698 N N . GLU B 1 351 ? -6.715 -16.875 14.305 1 90.44 351 GLU B N 1
ATOM 5699 C CA . GLU B 1 351 ? -5.949 -16.844 15.547 1 90.44 351 GLU B CA 1
ATOM 5700 C C . GLU B 1 351 ? -5.441 -18.234 15.914 1 90.44 351 GLU B C 1
ATOM 5702 O O . GLU B 1 351 ? -4.32 -18.391 16.406 1 90.44 351 GLU B O 1
ATOM 5707 N N . ASP B 1 352 ? -6.199 -19.172 15.633 1 88.12 352 ASP B N 1
ATOM 5708 C CA . ASP B 1 352 ? -5.809 -20.547 15.914 1 88.12 352 ASP B CA 1
ATOM 5709 C C . ASP B 1 352 ? -4.613 -20.969 15.062 1 88.12 352 ASP B C 1
ATOM 5711 O O . ASP B 1 352 ? -3.773 -21.75 15.508 1 88.12 352 ASP B O 1
ATOM 5715 N N . ARG B 1 353 ? -4.559 -20.438 13.906 1 85 353 ARG B N 1
ATOM 5716 C CA . ARG B 1 353 ? -3.484 -20.781 12.984 1 85 353 ARG B CA 1
ATOM 5717 C C . ARG B 1 353 ? -2.207 -20.016 13.305 1 85 353 ARG B C 1
ATOM 5719 O O . ARG B 1 353 ? -1.103 -20.516 13.07 1 85 353 ARG B O 1
ATOM 5726 N N . LEU B 1 354 ? -2.428 -18.875 13.742 1 82.38 354 LEU B N 1
ATOM 5727 C CA . LEU B 1 354 ? -1.272 -18.031 14.008 1 82.38 354 LEU B CA 1
ATOM 5728 C C . LEU B 1 354 ? -0.601 -18.422 15.32 1 82.38 354 LEU B C 1
ATOM 5730 O O . LEU B 1 354 ? 0.62 -18.297 15.453 1 82.38 354 LEU B O 1
ATOM 5734 N N . PHE B 1 355 ? -1.298 -18.812 16.297 1 71.19 355 PHE B N 1
ATOM 5735 C CA . PHE B 1 355 ? -0.749 -19.094 17.625 1 71.19 355 PHE B CA 1
ATOM 5736 C C . PHE B 1 355 ? -1.145 -20.484 18.094 1 71.19 355 PHE B C 1
ATOM 5738 O O . PHE B 1 355 ? -0.483 -21.062 18.969 1 71.19 355 PHE B O 1
#